Protein 4FNQ (pdb70)

InterPro domains:
  IPR000111 Glycoside hydrolase family 27/36, conserved site [PS00512] (359-374)
  IPR002252 Glycoside hydrolase family 36 [PIRSF005536] (1-726)
  IPR002252 Glycoside hydrolase family 36 [PR00743] (241-256)
  IPR002252 Glycoside hydrolase family 36 [PR00743] (292-312)
  IPR002252 Glycoside hydrolase family 36 [PR00743] (330-344)
  IPR002252 Glycoside hydrolase family 36 [PR00743] (358-373)
  IPR002252 Glycoside hydrolase family 36 [PR00743] (408-430)
  IPR002252 Glycoside hydrolase family 36 [PR00743] (466-481)
  IPR002252 Glycoside hydrolase family 36 [PR00743] (520-536)
  IPR002252 Glycoside hydrolase family 36 [PR00743] (545-561)
  IPR002252 Glycoside hydrolase family 36 [cd14791] (328-627)
  IPR013780 Glycosyl hydrolase, all-beta [G3DSA:2.60.40.1180] (633-729)
  IPR013785 Aldolase-type TIM barrel [G3DSA:3.20.20.70] (310-632)
  IPR017853 Glycoside hydrolase superfamily [SSF51445] (325-666)
  IPR031704 Glycosyl hydrolase family 36, N-terminal [PF16875] (29-285)
  IPR031705 Glycosyl hydrolase family 36, C-terminal [PF16874] (648-724)
  IPR038417 Alpha-galactosidase, N-terminal domain superfamily [G3DSA:2.70.98.60] (1-309)
  IPR050985 Alpha-glycosidase and related enzymes [PTHR43053] (72-631)

Foldseek 3Di:
DDWDADPVQQKIWFCAAQWIWMWHQDDQFAIATADIAGDDPDDHRDDQQDPPQDDLDPVDRRHHLCRGWHKAADPDRRHPDDGQWWKAFPVRDTDFDKGWDDKDKAFFDDQFPLFFDFGDPDSLQKMKMWTWIARVVFQKIKIWIWMHGHNAQKIKIAIKIAGQHQGKMKILHHFGIKGKAQAQQWWKWWFAAAALFAGFIDTGRDDQAKDKDWDPQLFCFRGTHQKMKTFHPPFAQFFGKMKIKAFQATGIKIWMWHAHPSRIIMTTMFHDSVLAMAMHHHGRMDITTMIMMHIDRGGLLSRLLRLACSLLQGRFDFDCSQPQDFAEEECCQLAVQNAAQPVLLVLLLLCVVLVGAAYEYEPNQFDPTRALADAQQRQDGPCVRPVVAPAVSQVSSVVSRHHYEYEHANQKDACHHPCCVVCVLQFFADPPDDQDDDSRITTGQLLDPVSLVSSLVRVLVRPVPHRHAEYEHEHEGTDDRGAHPPDDPSCGSCRSVSSRSSVSVSLQSNCVSCSSHQYEYEYQACTRVGSRVCSRHVAYRQHPNQPLQSLLSSVVSSSSRYALLRYQHEQEDPPGDPPRDDDDSVRSLLSRLLGSYYYYYNPVPDDPVSSVVSSVSSVVSVVCSCQNRPFSKRWFDHVVVAFKTKIKGAHPVQFKMKIKIKGFQFDPPDDWDFTADDDHDQQFWKQKVPQGIDGNVCCHPVGHGDDDDGDGMDIDMIMIGTD

Radius of gyration: 26.5 Å; Cα contacts (8 Å, |Δi|>4): 1888; chains: 1; bounding box: 85×48×72 Å

Sequence (723 aa):
MAVTYNPQTKQFHLRAGKASYVMQLFRSGYLAHIYWGKAVRDVRGSRLDRAFSPNPDPSDRTFSLDTLPQEYPAYGNTDFRSPAYQVQLENGSTVTDLRYKTHRIYKGKPRLNGLPATYVEHEQEAETLEIVLGDALIGLEVTLQYTAYEKWNVITRAARFENKGGERLKLLRALSMSVDFPTADYDWIHLPGAWGRERWIERRPLVTGVQAAESRRGASSHQQNPFIALVAKNADEHQGEVYGFSFVYSGNFLAQVEVDQFHTARVSMGINPFDFTWLLQPGESFQTPEVVMVYSDQGLNGMSQTYHELYRTRLARGAFRDRERPILINNWEATYFDFNEEKLVNIAKTEAELGIELFVLDDGWFGKRDDDRRSLGDWIVNRRKLPNGLDGLAKQVNELGMQFGLWVEPEMVSPNSELYRKHPDWCLHVPNRPRSEGRNQLVLDYSREDVCDYIIETISNVLASAPITYVKWDMNRHMTEIGSSALPPERQRETAHRYMLGLYRVMDEMTSRFPHILFESCSGGGGRFDPGMLYYMPQTWTSDNTDAVSRLKIQYGTSLVYPISAMGAHVSAVPNHQVGRVASLKARGHVAMSGNFGYELDITKLTETEKQMIKQQVAFYKDVRRLVQFGTFYRLLSPFEGNEAAWMFVSADRSEALVAYFRVLAEANAPLSYLRLKGLDPNQDYEIEGLGVYGGDELMYAGVALPYRSGDFISMMWRLKAV

Organism: Geobacillus stearothermophilus (NCBI:txid1422)

CATH classification: 2.70.98.60 (+2 more: 3.20.20.70, 2.60.40.1180)

Solvent-accessible surface area: 27116 Å² total; per-residue (Å²): 77,28,9,70,57,62,86,152,67,102,15,0,10,0,77,0,29,134,2,0,0,0,0,37,19,36,126,74,16,16,14,5,6,36,60,10,1,98,46,48,206,112,39,232,66,147,147,32,67,72,84,200,8,53,59,37,52,101,106,25,170,70,2,0,10,7,18,4,42,14,0,16,1,14,91,36,30,20,1,123,14,16,18,0,0,41,0,63,20,86,121,39,42,40,72,2,46,22,64,48,106,71,44,131,63,48,121,3,29,40,218,14,126,47,12,0,5,1,43,29,88,104,103,129,38,0,28,1,0,28,0,28,9,8,12,88,164,25,16,2,26,0,13,2,19,1,6,0,2,78,139,22,26,0,1,4,4,4,0,75,0,35,1,124,23,75,94,119,3,56,0,46,49,0,0,1,0,1,0,3,5,98,58,16,100,26,17,14,1,8,0,24,16,20,125,5,124,0,2,91,28,51,76,119,80,28,79,89,28,84,20,40,1,48,4,138,95,4,6,0,1,14,50,36,1,0,0,1,1,1,0,26,103,129,5,61,20,60,84,15,67,0,9,0,0,0,0,0,3,0,2,19,0,13,0,15,0,38,6,18,106,64,102,31,0,2,0,2,0,0,4,4,23,124,71,13,25,22,4,0,65,62,62,66,45,8,21,0,0,4,0,0,0,0,4,6,41,105,0,11,5,16,0,0,32,18,0,9,58,0,0,29,29,34,0,2,69,61,63,44,33,68,150,76,2,16,0,2,0,6,7,47,54,10,12,150,22,110,18,84,28,150,79,3,34,92,0,0,119,31,0,26,98,6,20,5,46,0,0,0,4,20,10,1,1,1,15,77,8,80,61,26,129,69,0,0,0,14,2,128,32,19,178,169,28,0,87,99,20,3,54,24,0,0,109,77,0,59,133,52,64,4,73,0,0,0,7,0,1,0,0,0,2,0,42,60,0,81,12,41,139,146,52,57,68,22,1,9,16,38,105,158,161,108,73,50,96,19,125,59,2,7,6,1,0,1,26,37,126,60,0,2,62,52,0,8,102,14,0,12,99,6,3,78,52,12,43,8,39,0,0,21,0,10,7,30,25,32,15,58,50,25,0,4,62,64,27,52,118,86,28,34,70,0,0,19,5,62,2,0,48,10,0,2,102,0,0,56,66,0,28,80,116,27,75,140,10,3,2,2,2,5,2,10,0,0,0,8,1,2,0,0,0,1,33,13,0,10,2,3,7,0,0,44,6,10,2,3,36,25,6,4,55,0,6,1,0,0,0,0,0,0,1,8,2,0,1,2,0,10,0,6,47,44,107,8,128,74,60,54,82,123,11,62,34,64,2,22,0,21,2,3,6,3,0,3,1,0,0,34,4,12,4,74,156,36,72,134,108,62,34,85,61,1,89,108,6,2,62,35,0,80,92,4,17,119,18,1,2,27,15,40,6,41,0,14,52,17,14,51,155,45,81,36,0,0,2,0,0,2,24,106,108,104,28,72,0,0,2,0,6,0,62,25,128,11,127,68,150,30,119,112,25,119,3,137,0,53,18,3,41,42,141,58,66,0,97,3,68,80,50,38,86,48,13,0,58,79,0,22,137,62,11,2,64,12,50,102,113,56,30,112,34,15,3,8,20,21,85,4,98,9,106

Nearest PDB structures (foldseek):
  4fnq-assembly1_A  TM=1.001E+00  e=0.000E+00  Geobacillus stearothermophilus
  4fnt-assembly1_C  TM=9.971E-01  e=0.000E+00  Geobacillus stearothermophilus
  4fns-assembly1_C  TM=9.965E-01  e=0.000E+00  Geobacillus stearothermophilus
  4fnr-assembly1_D  TM=9.941E-01  e=0.000E+00  Geobacillus stearothermophilus
  4fnu-assembly1_D  TM=9.958E-01  e=0.000E+00  Geobacillus stearothermophilus

B-factor: mean 22.0, std 15.25, range [6.52, 95.85]

Secondary structure (DSSP, 8-state):
-EEEEETTTTEEEEEETTEEEEEEEETTTEEEEEEEEE--S--------BTTB--SSTT-TT--TTTS-BSS--SSSS--SPPSEEEEETTS------EEEEEEEEES---BTTB-----SSGGGEEEEEEEEEETTTTEEEEEEEEEESSSSEEEEEEEEEE-SSS-EEEEEEEEEEEEES---EEEEEEE--TTS----EEEE--SSEEEEEE-SSS--SSEEEEEEEEETT--SSSB-EEEEEE--SS-EEEEEEE-TT--EEEEEEE--TT--EEE-TT-EEEPPPEEEEEESBHHHHHHHHHHHHHHHHTS-STTTTSPPPPEEE-STTTTT---HHHHHHHHHHHHHHT--EEEE-S--BTT--STTS-TT--SB-TTT-TTHHHHHHHHHHHTT-EEEEEE-TTEE-SSSHHHHH-GGGB---TTS----BTTBEEB-TTSHHHHHHHHHHHHHHHTTTT--EEEEE------S---TTS-GGGGGGHHHHHHHHHHHHHHHHHHH-TT-EEEEEBTBBTT-SHHHHTTSSEEE-BS---HHHHHHHHHHHTTTS-GGGEEEEEE-SS-SSS-----HHHHHHHHTTSEEEEES-GGG--HHHHHHHHHHHHHHHHHHHHHHHSEEEEEE-TTSSSEEEEEEE-TTSSEEEEEEEEEEEPTTPPP-EE---SS-TTSEEEETTTEEEEHHHHHHT-EEPPP--EEEEEEEEEEEE-

Structure (mmCIF, N/CA/C/O backbone):
data_4FNQ
#
_entry.id   4FNQ
#
_cell.length_a   87.300
_cell.length_b   113.100
_cell.length_c   161.600
_cell.angle_alpha   90.00
_cell.angle_beta   90.00
_cell.angle_gamma   90.00
#
_symmetry.space_group_name_H-M   'I 2 2 2'
#
loop_
_entity.id
_entity.type
_entity.pdbx_description
1 polymer 'Alpha-galactosidase AgaB'
2 non-polymer 1,2-ETHANEDIOL
3 water water
#
loop_
_atom_site.group_PDB
_atom_site.id
_atom_site.type_symbol
_atom_site.label_atom_id
_atom_site.label_alt_id
_atom_site.label_comp_id
_atom_site.label_asym_id
_atom_site.label_entity_id
_atom_site.label_seq_id
_atom_site.pdbx_PDB_ins_code
_atom_site.Cartn_x
_atom_site.Cartn_y
_atom_site.Cartn_z
_atom_site.occupancy
_atom_site.B_iso_or_equiv
_atom_site.auth_seq_id
_atom_site.auth_comp_id
_atom_site.auth_asym_id
_atom_site.auth_atom_id
_atom_site.pdbx_PDB_model_num
ATOM 1 N N . MET A 1 1 ? 0.040 23.094 59.141 1.00 33.79 1 MET A N 1
ATOM 2 C CA . MET A 1 1 ? 0.180 22.347 57.898 1.00 21.71 1 MET A CA 1
ATOM 3 C C . MET A 1 1 ? -1.162 21.956 57.333 1.00 32.15 1 MET A C 1
ATOM 4 O O . MET A 1 1 ? -1.312 21.826 56.127 1.00 36.48 1 MET A O 1
ATOM 9 N N . ALA A 1 2 ? -2.139 21.722 58.196 1.00 26.32 2 ALA A N 1
ATOM 10 C CA . ALA A 1 2 ? -3.284 20.933 57.753 1.00 27.24 2 ALA A CA 1
ATOM 11 C C . ALA A 1 2 ? -4.317 21.866 57.162 1.00 26.44 2 ALA A C 1
ATOM 12 O O . ALA A 1 2 ? -5.045 22.527 57.904 1.00 27.82 2 ALA A O 1
ATOM 14 N N . VAL A 1 3 ? -4.380 21.930 55.833 1.00 14.29 3 VAL A N 1
ATOM 15 C CA . VAL A 1 3 ? -5.215 22.942 55.184 1.00 13.20 3 VAL A CA 1
ATOM 16 C C . VAL A 1 3 ? -6.432 22.284 54.573 1.00 16.82 3 VAL A C 1
ATOM 17 O O . VAL A 1 3 ? -6.302 21.346 53.789 1.00 14.43 3 VAL A O 1
ATOM 21 N N . THR A 1 4 ? -7.613 22.773 54.927 1.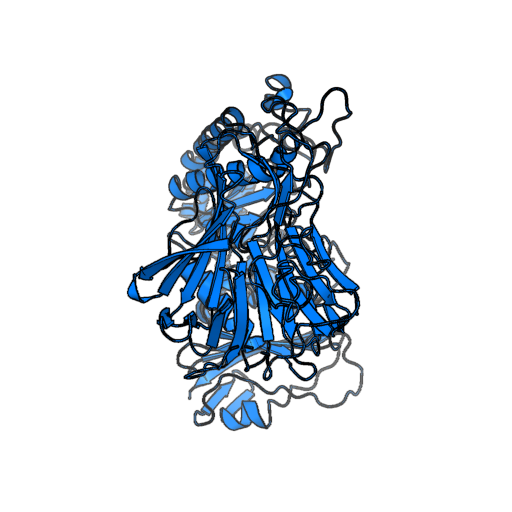00 13.30 4 THR A N 1
ATOM 22 C CA . THR A 1 4 ? -8.841 22.130 54.463 1.00 14.01 4 THR A CA 1
ATOM 23 C C . THR A 1 4 ? -9.825 23.142 53.898 1.00 17.48 4 THR A C 1
ATOM 24 O O . THR A 1 4 ? -9.763 24.341 54.217 1.00 15.02 4 THR A O 1
ATOM 28 N N . TYR A 1 5 ? -10.726 22.656 53.050 1.00 14.79 5 TYR A N 1
ATOM 29 C CA . TYR A 1 5 ? -11.845 23.462 52.588 1.00 13.83 5 TYR A CA 1
ATOM 30 C C . TYR A 1 5 ? -13.105 22.667 52.843 1.00 15.63 5 TYR A C 1
ATOM 31 O O . TYR A 1 5 ? -13.196 21.494 52.469 1.00 15.64 5 TYR A O 1
ATOM 40 N N . ASN A 1 6 ? -14.062 23.306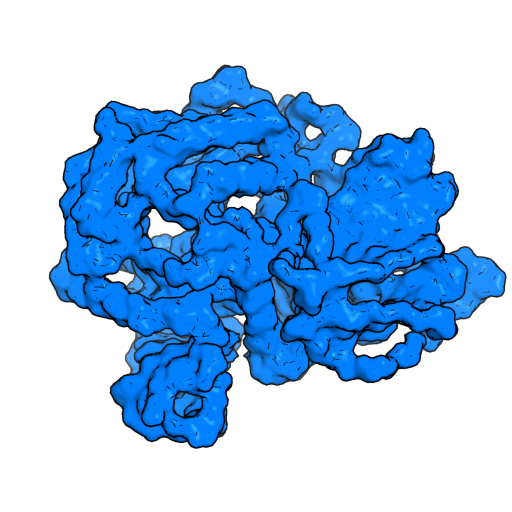 53.499 1.00 14.74 6 ASN A N 1
ATOM 41 C CA . ASN A 1 6 ? -15.335 22.681 53.807 1.00 17.73 6 ASN A CA 1
ATOM 42 C C . ASN A 1 6 ? -16.369 23.182 52.806 1.00 15.44 6 ASN A C 1
ATOM 43 O O . ASN A 1 6 ? -16.768 24.340 52.864 1.00 15.84 6 ASN A O 1
ATOM 48 N N . PRO A 1 7 ? -16.822 22.298 51.889 1.00 18.97 7 PRO A N 1
ATOM 49 C CA . PRO A 1 7 ? -17.747 22.716 50.828 1.00 18.50 7 PRO A CA 1
ATOM 50 C C . PRO A 1 7 ? -19.126 23.101 51.351 1.00 19.48 7 PRO A C 1
ATOM 51 O O . PRO A 1 7 ? -19.841 23.833 50.673 1.00 21.41 7 PRO A O 1
ATOM 55 N N . GLN A 1 8 ? -19.507 22.600 52.520 1.00 20.56 8 GLN A N 1
ATOM 56 C CA . GLN A 1 8 ? -20.797 22.959 53.094 1.00 22.28 8 GLN A CA 1
ATOM 57 C C . GLN A 1 8 ? -20.782 24.393 53.614 1.00 26.16 8 GLN A C 1
ATOM 58 O O . GLN A 1 8 ? -21.708 25.166 53.365 1.00 24.30 8 GLN A O 1
ATOM 64 N N . THR A 1 9 ? -19.712 24.750 54.316 1.00 20.14 9 THR A N 1
ATOM 65 C CA . THR A 1 9 ? -19.598 26.092 54.887 1.00 23.28 9 THR A CA 1
ATOM 66 C C . THR A 1 9 ? -18.825 27.062 53.995 1.00 20.77 9 THR A C 1
ATOM 67 O O . THR A 1 9 ? -18.825 28.272 54.253 1.00 22.28 9 THR A O 1
ATOM 71 N N . LYS A 1 10 ? -18.179 26.524 52.957 1.00 16.53 10 LYS A N 1
ATOM 72 C CA . LYS A 1 10 ? -17.329 27.286 52.035 1.00 16.49 10 LYS A CA 1
ATOM 73 C C . LYS A 1 10 ? -16.201 27.981 52.797 1.00 14.28 10 LYS A C 1
ATOM 74 O O . LYS A 1 10 ? -15.795 29.091 52.462 1.00 14.53 10 LYS A O 1
ATOM 80 N N . GLN A 1 11 ? -15.710 27.296 53.819 1.00 16.98 11 GLN A N 1
ATOM 81 C CA . GLN A 1 11 ? -14.685 27.840 54.707 1.00 14.70 11 GLN A CA 1
ATOM 82 C C . GLN A 1 11 ? -13.344 27.178 54.458 1.00 16.31 11 GLN A C 1
ATOM 83 O O . GLN A 1 11 ? -13.269 25.949 54.335 1.00 14.21 11 GLN A O 1
ATOM 89 N N . PHE A 1 12 ? -12.284 27.988 54.391 1.00 9.81 12 PHE A N 1
ATOM 90 C CA . PHE A 1 12 ? -10.918 27.477 54.333 1.00 13.53 12 PHE A CA 1
ATOM 91 C C . PHE A 1 12 ? -10.375 27.553 55.743 1.00 14.56 12 PHE A C 1
ATOM 92 O O . PHE A 1 12 ? -10.498 28.589 56.391 1.00 13.64 12 PHE A O 1
ATOM 100 N N . HIS A 1 13 ? -9.804 26.459 56.235 1.00 12.64 13 HIS A N 1
ATOM 101 C CA . HIS A 1 13 ? -9.207 26.452 57.570 1.00 14.19 13 HIS A CA 1
ATOM 102 C C . HIS A 1 13 ? -7.757 26.048 57.437 1.00 14.73 13 HIS A C 1
ATOM 103 O O . HIS A 1 13 ? -7.448 24.919 57.037 1.00 15.43 13 HIS A O 1
ATOM 110 N N . LEU A 1 14 ? -6.859 26.982 57.740 1.00 13.32 14 LEU A N 1
ATOM 111 C CA . LEU A 1 14 ? -5.433 26.709 57.671 1.00 11.86 14 LEU A CA 1
ATOM 112 C C . LEU A 1 14 ? -4.951 26.500 59.093 1.00 13.52 14 LEU A C 1
ATOM 113 O O . LEU A 1 14 ? -5.094 27.379 59.943 1.00 12.91 14 LEU A O 1
ATOM 118 N N . ARG A 1 15 ? -4.416 25.321 59.367 1.00 12.38 15 ARG A N 1
ATOM 119 C CA . ARG A 1 15 ? -3.888 25.043 60.698 1.00 13.79 15 ARG A CA 1
ATOM 120 C C . ARG A 1 15 ? -2.383 25.086 60.608 1.00 13.80 15 ARG A C 1
ATOM 121 O O . ARG A 1 15 ? -1.778 24.286 59.892 1.00 13.17 15 ARG A O 1
ATOM 129 N N . ALA A 1 16 ? -1.777 26.048 61.299 1.00 11.34 16 ALA A N 1
ATOM 130 C CA . ALA A 1 16 ? -0.333 26.191 61.290 1.00 11.02 16 ALA A CA 1
ATOM 131 C C . ALA A 1 16 ? 0.175 26.101 62.722 1.00 11.73 16 ALA A C 1
ATOM 132 O O . ALA A 1 16 ? -0.134 26.972 63.530 1.00 10.85 16 ALA A O 1
ATOM 134 N N . GLY A 1 17 ? 0.957 25.067 63.031 1.00 11.32 17 GLY A N 1
ATOM 135 C CA . GLY A 1 17 ? 1.416 24.864 64.401 1.00 11.30 17 GLY A CA 1
ATOM 136 C C . GLY A 1 17 ? 0.216 24.850 65.326 1.00 13.08 17 GLY A C 1
ATOM 137 O O . GLY A 1 17 ? -0.715 24.053 65.146 1.00 16.69 17 GLY A O 1
ATOM 138 N N . LYS A 1 18 ? 0.213 25.750 66.302 1.00 10.32 18 LYS A N 1
ATOM 139 C CA . LYS A 1 18 ? -0.899 25.817 67.235 1.00 12.82 18 LYS A CA 1
ATOM 140 C C . LYS A 1 18 ? -1.812 27.005 66.957 1.00 12.05 18 LYS A C 1
ATOM 141 O O . LYS A 1 18 ? -2.502 27.477 67.863 1.00 12.64 18 LYS A O 1
ATOM 147 N N . ALA A 1 19 ? -1.822 27.463 65.702 1.00 11.30 19 ALA A N 1
ATOM 148 C CA . ALA A 1 19 ? -2.663 28.585 65.274 1.00 10.80 19 ALA A CA 1
ATOM 149 C C . ALA A 1 19 ? -3.672 28.172 64.196 1.00 11.73 19 ALA A C 1
ATOM 150 O O . ALA A 1 19 ? -3.450 27.209 63.463 1.00 11.40 19 ALA A O 1
ATOM 152 N N . SER A 1 20 ? -4.777 28.911 64.113 1.00 9.38 20 SER A N 1
ATOM 153 C CA . SER A 1 20 ? -5.767 28.731 63.048 1.00 9.89 20 SER A CA 1
ATOM 154 C C . SER A 1 20 ? -5.870 30.017 62.241 1.00 12.17 20 SER A C 1
ATOM 155 O O . SER A 1 20 ? -5.782 31.105 62.803 1.00 10.14 20 SER A O 1
ATOM 158 N N . TYR A 1 21 ? -6.051 29.885 60.927 1.00 11.38 21 TYR A N 1
ATOM 159 C CA . TYR A 1 21 ? -6.296 31.028 60.051 1.00 10.40 21 TYR A CA 1
ATOM 160 C C . TYR A 1 21 ? -7.449 30.591 59.171 1.00 11.76 21 TYR A C 1
ATOM 161 O O . TYR A 1 21 ? -7.354 29.591 58.464 1.00 12.69 21 TYR A O 1
ATOM 170 N N . VAL A 1 22 ? -8.543 31.335 59.224 1.00 11.18 22 VAL A N 1
ATOM 171 C CA . VAL A 1 22 ? -9.800 30.867 58.638 1.00 12.12 22 VAL A CA 1
ATOM 172 C C . VAL A 1 22 ? -10.361 31.920 57.697 1.00 12.56 22 VAL A C 1
ATOM 173 O O . VAL A 1 22 ? -10.405 33.107 58.040 1.00 12.32 22 VAL A O 1
ATOM 177 N N . MET A 1 23 ? -10.786 31.482 56.511 1.00 13.22 23 MET A N 1
ATOM 178 C CA . MET A 1 23 ? -11.420 32.351 55.528 1.00 14.13 23 MET A CA 1
ATOM 179 C C . MET A 1 23 ? -12.711 31.711 55.050 1.00 14.57 23 MET A C 1
ATOM 180 O O . MET A 1 23 ? -12.912 30.509 55.221 1.00 13.93 23 MET A O 1
ATOM 185 N N . GLN A 1 24 ? -13.566 32.491 54.399 1.00 12.98 24 GLN A N 1
ATOM 186 C CA . GLN A 1 24 ? -14.845 31.940 53.953 1.00 14.04 24 GLN A CA 1
ATOM 187 C C . GLN A 1 24 ? -15.362 32.649 52.718 1.00 16.64 24 GLN A C 1
ATOM 188 O O . GLN A 1 24 ? -15.271 33.868 52.616 1.00 13.57 24 GLN A O 1
ATOM 194 N N . LEU A 1 25 ? -15.891 31.879 51.770 1.00 14.21 25 LEU A N 1
ATOM 195 C CA . LEU A 1 25 ? -16.501 32.460 50.584 1.00 14.91 25 LEU A CA 1
ATOM 196 C C . LEU A 1 25 ? -17.857 33.044 50.973 1.00 17.14 25 LEU A C 1
ATOM 197 O O . LEU A 1 25 ? -18.588 32.451 51.771 1.00 18.83 25 LEU A O 1
ATOM 202 N N . PHE A 1 26 ? -18.187 34.201 50.404 1.00 15.49 26 PHE A N 1
ATOM 203 C CA . PHE A 1 26 ? -19.335 34.984 50.836 1.00 18.58 26 PHE A CA 1
ATOM 204 C C . PHE A 1 26 ? -20.100 35.520 49.628 1.00 20.32 26 PHE A C 1
ATOM 205 O O . PHE A 1 26 ? -19.517 36.162 48.755 1.00 18.63 26 PHE A O 1
ATOM 213 N N . ARG A 1 27 ? -21.399 35.232 49.575 1.00 18.37 27 ARG A N 1
ATOM 214 C CA . ARG A 1 27 ? -22.262 35.688 48.483 1.00 21.77 27 ARG A CA 1
ATOM 215 C C . ARG A 1 27 ? -21.676 35.328 47.125 1.00 18.64 27 ARG A C 1
ATOM 216 O O . ARG A 1 27 ? -21.210 34.214 46.928 1.00 22.80 27 ARG A O 1
ATOM 224 N N . SER A 1 28 ? -21.673 36.273 46.194 1.00 19.05 28 SER A N 1
ATOM 225 C CA . SER A 1 28 ? -21.232 35.966 44.836 1.00 20.44 28 SER A CA 1
ATOM 226 C C . SER A 1 28 ? -19.722 35.958 44.647 1.00 18.68 28 SER A C 1
ATOM 227 O O . SER A 1 28 ? -19.188 36.709 43.824 1.00 18.53 28 SER A O 1
ATOM 230 N N . GLY A 1 29 ? -19.039 35.094 45.392 1.00 14.31 29 GLY A N 1
ATOM 231 C CA . GLY A 1 29 ? -17.622 34.879 45.173 1.00 17.09 29 GLY A CA 1
ATOM 232 C C . GLY A 1 29 ? -16.696 35.835 45.901 1.00 16.44 29 GLY A C 1
ATOM 233 O O . GLY A 1 29 ? -15.530 35.968 45.531 1.00 13.96 29 GLY A O 1
ATOM 234 N N . TYR A 1 30 ? -17.187 36.501 46.935 1.00 15.08 30 TYR A N 1
ATOM 235 C CA . TYR A 1 30 ? -16.285 37.337 47.732 1.00 13.70 30 TYR A CA 1
ATOM 236 C C . TYR A 1 30 ? -15.539 36.470 48.725 1.00 13.70 30 TYR A C 1
ATOM 237 O O . TYR A 1 30 ? -16.041 35.425 49.152 1.00 15.19 30 TYR A O 1
ATOM 246 N N . LEU A 1 31 ? -14.333 36.886 49.091 1.00 12.87 31 LEU A N 1
ATOM 247 C CA . LEU A 1 31 ? -13.540 36.066 49.996 1.00 11.97 31 LEU A CA 1
ATOM 248 C C . LEU A 1 31 ? -13.318 36.832 51.282 1.00 13.66 31 LEU A C 1
ATOM 249 O O . LEU A 1 31 ? -12.653 37.866 51.285 1.00 16.13 31 LEU A O 1
ATOM 254 N N . ALA A 1 32 ? -13.876 36.316 52.368 1.00 10.92 32 ALA A N 1
ATOM 255 C CA . ALA A 1 32 ? -13.877 37.019 53.647 1.00 11.28 32 ALA A CA 1
ATOM 256 C C . ALA A 1 32 ? -12.826 36.475 54.597 1.00 12.65 32 ALA A C 1
ATOM 257 O O . ALA A 1 32 ? -12.579 35.264 54.643 1.00 12.12 32 ALA A O 1
ATOM 259 N N . HIS A 1 33 ? -12.217 37.371 55.371 1.00 12.95 33 HIS A N 1
ATOM 260 C CA . HIS A 1 33 ? -11.383 36.936 56.479 1.00 11.53 33 HIS A CA 1
ATOM 261 C C . HIS A 1 33 ? -12.220 36.673 57.719 1.00 12.59 33 HIS A C 1
ATOM 262 O O . HIS A 1 33 ? -12.969 37.536 58.151 1.00 14.40 33 HIS A O 1
ATOM 269 N N . ILE A 1 34 ? -12.069 35.488 58.311 1.00 11.65 34 ILE A N 1
ATOM 270 C CA . ILE A 1 34 ? -12.887 35.117 59.465 1.00 12.21 34 ILE A CA 1
ATOM 271 C C . ILE A 1 34 ? -12.136 35.204 60.797 1.00 12.71 34 ILE A C 1
ATOM 272 O O . ILE A 1 34 ? -12.617 35.817 61.755 1.00 15.63 34 ILE A O 1
ATOM 277 N N . TYR A 1 35 ? -10.954 34.603 60.855 1.00 11.69 35 TYR A N 1
ATOM 278 C CA . TYR A 1 35 ? -10.258 34.439 62.132 1.00 12.14 35 TYR A CA 1
ATOM 279 C C . TYR A 1 35 ? -8.795 34.112 61.962 1.00 13.58 35 TYR A C 1
ATOM 280 O O . TYR A 1 35 ? -8.396 33.406 61.033 1.00 12.51 35 TYR A O 1
ATOM 289 N N . TRP A 1 36 ? -7.997 34.612 62.893 1.00 10.35 36 TRP A N 1
ATOM 290 C CA . TRP A 1 36 ? -6.594 34.253 62.957 1.00 11.79 36 TRP A CA 1
ATOM 291 C C . TRP A 1 36 ? -6.203 34.378 64.415 1.00 9.97 36 TRP A C 1
ATOM 292 O O . TRP A 1 36 ? -6.328 35.451 65.014 1.00 11.51 36 TRP A O 1
ATOM 303 N N . GLY A 1 37 ? -5.792 33.261 64.999 1.00 11.69 37 GLY A N 1
ATOM 304 C CA . GLY A 1 37 ? -5.483 33.219 66.416 1.00 10.38 37 GLY A CA 1
ATOM 305 C C . GLY A 1 37 ? -5.162 31.814 66.871 1.00 11.82 37 GLY A C 1
ATOM 306 O O . GLY A 1 37 ? -4.769 30.969 66.071 1.00 10.70 37 GLY A O 1
ATOM 307 N N . LYS A 1 38 ? -5.315 31.568 68.166 1.00 10.67 38 LYS A N 1
ATOM 308 C CA . LYS A 1 38 ? -5.016 30.256 68.721 1.00 10.04 38 LYS A CA 1
ATOM 309 C C . LYS A 1 38 ? -5.889 29.208 68.036 1.00 10.94 38 LYS A C 1
ATOM 310 O O . LYS A 1 38 ? -7.056 29.466 67.744 1.00 12.14 38 LYS A O 1
ATOM 316 N N . ALA A 1 39 ? -5.320 28.035 67.774 1.00 13.32 39 ALA A N 1
ATOM 317 C CA . ALA A 1 39 ? -6.030 26.981 67.036 1.00 11.89 39 ALA A CA 1
ATOM 318 C C . ALA A 1 39 ? -7.405 26.664 67.618 1.00 15.54 39 ALA A C 1
ATOM 319 O O . ALA A 1 39 ? -7.559 26.536 68.838 1.00 11.87 39 ALA A O 1
ATOM 321 N N . VAL A 1 40 ? -8.401 26.551 66.739 1.00 14.03 40 VAL A N 1
ATOM 322 C CA . VAL A 1 40 ? -9.734 26.104 67.128 1.00 13.77 40 VAL A CA 1
ATOM 323 C C . VAL A 1 40 ? -10.090 24.907 66.256 1.00 17.80 40 VAL A C 1
ATOM 324 O O . VAL A 1 40 ? -9.510 24.724 65.193 1.00 16.35 40 VAL A O 1
ATOM 328 N N . ARG A 1 41 ? -11.028 24.085 66.705 1.00 17.19 41 ARG A N 1
ATOM 329 C CA . ARG A 1 41 ? -11.514 22.999 65.853 1.00 16.87 41 ARG A CA 1
ATOM 330 C C . ARG A 1 41 ? -12.375 23.581 64.732 1.00 19.64 41 ARG A C 1
ATOM 331 O O . ARG A 1 41 ? -12.215 23.230 63.561 1.00 24.46 41 ARG A O 1
ATOM 339 N N . ASP A 1 42 ? -13.271 24.494 65.088 1.00 17.28 42 ASP A N 1
ATOM 340 C CA . ASP A 1 42 ? -14.096 25.192 64.107 1.00 23.07 42 ASP A CA 1
ATOM 341 C C . ASP A 1 42 ? -14.426 26.586 64.583 1.00 22.46 42 ASP A C 1
ATOM 342 O O . ASP A 1 42 ? -14.415 26.853 65.785 1.00 20.95 42 ASP A O 1
ATOM 347 N N . VAL A 1 43 ? -14.718 27.472 63.636 1.00 18.59 43 VAL A N 1
ATOM 348 C CA . VAL A 1 43 ? -15.207 28.809 63.952 1.00 24.91 43 VAL A CA 1
ATOM 349 C C . VAL A 1 43 ? -16.200 29.223 62.878 1.00 32.71 43 VAL A C 1
ATOM 350 O O . VAL A 1 43 ? -15.901 29.185 61.681 1.00 30.90 43 VAL A O 1
ATOM 354 N N . ARG A 1 44 ? -17.398 29.597 63.305 1.00 30.72 44 ARG A N 1
ATOM 355 C CA . ARG A 1 44 ? -18.450 29.927 62.350 1.00 34.26 44 ARG A CA 1
ATOM 356 C C . ARG A 1 44 ? -18.262 31.333 61.781 1.00 34.97 44 ARG A C 1
ATOM 357 O O . ARG A 1 44 ? -17.947 32.279 62.511 1.00 34.21 44 ARG A O 1
ATOM 365 N N . GLY A 1 45 ? -18.430 31.456 60.467 1.00 29.24 45 GLY A N 1
ATOM 366 C CA . GLY A 1 45 ? -18.142 32.695 59.764 1.00 28.33 45 GLY A CA 1
ATOM 367 C C . GLY A 1 45 ? -19.104 33.824 60.070 1.00 32.70 45 GLY A C 1
ATOM 368 O O . GLY A 1 45 ? -18.684 34.967 60.250 1.00 40.05 45 GLY A O 1
ATOM 369 N N . SER A 1 50 ? -22.041 40.283 61.259 1.00 38.89 50 SER A N 1
ATOM 370 C CA . SER A 1 50 ? -23.201 41.092 61.617 1.00 37.74 50 SER A CA 1
ATOM 371 C C . SER A 1 50 ? -23.065 42.513 61.099 1.00 35.65 50 SER A C 1
ATOM 372 O O . SER A 1 50 ? -21.952 42.993 60.870 1.00 40.62 50 SER A O 1
ATOM 375 N N . ARG A 1 51 ? -24.204 43.173 60.912 1.00 34.72 51 ARG A N 1
ATOM 376 C CA . ARG A 1 51 ? -24.239 44.604 60.634 1.00 34.58 51 ARG A CA 1
ATOM 377 C C . ARG A 1 51 ? -23.305 45.042 59.506 1.00 33.28 51 ARG A C 1
ATOM 378 O O . ARG A 1 51 ? -22.643 46.073 59.608 1.00 30.52 51 ARG A O 1
ATOM 386 N N . LEU A 1 52 ? -23.253 44.271 58.426 1.00 24.76 52 LEU A N 1
ATOM 387 C CA . LEU A 1 52 ? -22.460 44.691 57.281 1.00 24.19 52 LEU A CA 1
ATOM 388 C C . LEU A 1 52 ? -23.134 45.872 56.590 1.00 25.04 52 LEU A C 1
ATOM 389 O O . LEU A 1 52 ? -22.515 46.575 55.791 1.00 22.47 52 LEU A O 1
ATOM 394 N N . ASP A 1 53 ? -24.411 46.079 56.903 1.00 22.08 53 ASP A N 1
ATOM 395 C CA . ASP A 1 53 ? -25.166 47.193 56.353 1.00 27.58 53 ASP A CA 1
ATOM 396 C C . ASP A 1 53 ? -24.912 48.432 57.210 1.00 27.03 53 ASP A C 1
ATOM 397 O O . ASP A 1 53 ? -25.243 48.458 58.397 1.00 27.76 53 ASP A O 1
ATOM 402 N N . ARG A 1 54 ? -24.292 49.452 56.627 1.00 22.75 54 ARG A N 1
ATOM 403 C CA . ARG A 1 54 ? -23.930 50.635 57.400 1.00 17.63 54 ARG A CA 1
ATOM 404 C C . ARG A 1 54 ? -24.146 51.895 56.588 1.00 15.67 54 ARG A C 1
ATOM 405 O O . ARG A 1 54 ? -23.926 51.896 55.379 1.00 17.42 54 ARG A O 1
ATOM 413 N N . ALA A 1 55 ? -24.576 52.960 57.263 1.00 15.27 55 ALA A N 1
ATOM 414 C CA . ALA A 1 55 ? -24.766 54.256 56.618 1.00 12.96 55 ALA A CA 1
ATOM 415 C C . ALA A 1 55 ? -23.516 54.656 55.854 1.00 17.19 55 ALA A C 1
ATOM 416 O O . ALA A 1 55 ? -22.407 54.651 56.409 1.00 12.86 55 ALA A O 1
ATOM 418 N N . PHE A 1 56 ? -23.717 54.986 54.581 1.00 14.05 56 PHE A N 1
ATOM 419 C CA . PHE A 1 56 ? -22.676 55.486 53.682 1.00 16.04 56 PHE A CA 1
ATOM 420 C C . PHE A 1 56 ? -21.674 54.428 53.222 1.00 16.76 56 PHE A C 1
ATOM 421 O O . PHE A 1 56 ? -20.707 54.747 52.530 1.00 16.92 56 PHE A O 1
ATOM 429 N N . SER A 1 57 ? -21.925 53.172 53.595 1.00 14.88 57 SER A N 1
ATOM 430 C CA . SER A 1 57 ? -21.221 52.039 53.016 1.00 15.33 57 SER A CA 1
ATOM 431 C C . SER A 1 57 ? -22.140 51.444 51.959 1.00 18.66 57 SER A C 1
ATOM 432 O O . SER A 1 57 ? -23.111 50.765 52.288 1.00 18.46 57 SER A O 1
ATOM 435 N N . PRO A 1 58 ? -21.839 51.704 50.683 1.00 17.03 58 PRO A N 1
ATOM 436 C CA . PRO A 1 58 ? -22.786 51.357 49.616 1.00 18.42 58 PRO A CA 1
ATOM 437 C C . PRO A 1 58 ? -22.759 49.881 49.226 1.00 23.39 58 PRO A C 1
ATOM 438 O O . PRO A 1 58 ? -21.873 49.125 49.647 1.00 16.02 58 PRO A O 1
ATOM 442 N N . ASN A 1 59 ? -23.736 49.487 48.413 1.00 22.30 59 ASN A N 1
ATOM 443 C CA . ASN A 1 59 ? -23.984 48.085 48.093 1.00 24.76 59 ASN A CA 1
ATOM 444 C C . ASN A 1 59 ? -23.513 47.718 46.700 1.00 21.22 59 ASN A C 1
ATOM 445 O O . ASN A 1 59 ? -23.968 48.299 45.719 1.00 23.41 59 ASN A O 1
ATOM 450 N N . PRO A 1 60 ? -22.596 46.744 46.607 1.00 20.25 60 PRO A N 1
ATOM 451 C CA . PRO A 1 60 ? -22.104 46.309 45.297 1.00 22.08 60 PRO A CA 1
ATOM 452 C C . PRO A 1 60 ? -23.197 45.563 44.537 1.00 24.70 60 PRO A C 1
ATOM 453 O O . PRO A 1 60 ? -23.229 45.616 43.313 1.00 26.97 60 PRO A O 1
ATOM 457 N N . ASP A 1 61 ? -24.083 44.882 45.255 1.00 23.52 61 ASP A N 1
ATOM 458 C CA . ASP A 1 61 ? -25.200 44.193 44.611 1.00 27.05 61 ASP A CA 1
ATOM 459 C C . ASP A 1 61 ? -26.504 44.894 44.976 1.00 29.10 61 ASP A C 1
ATOM 460 O O . ASP A 1 61 ? -26.947 44.826 46.124 1.00 28.45 61 ASP A O 1
ATOM 465 N N . PRO A 1 62 ? -27.124 45.566 43.990 1.00 31.88 62 PRO A N 1
ATOM 466 C CA . PRO A 1 62 ? -28.340 46.366 44.184 1.00 36.41 62 PRO A CA 1
ATOM 467 C C . PRO A 1 62 ? -29.490 45.507 44.696 1.00 37.16 62 PRO A C 1
ATOM 468 O O . PRO A 1 62 ? -30.396 46.020 45.353 1.00 43.87 62 PRO A O 1
ATOM 472 N N . SER A 1 63 ? -29.430 44.213 44.397 1.00 31.94 63 SER A N 1
ATOM 473 C CA . SER A 1 63 ? -30.447 43.252 44.810 1.00 42.23 63 SER A CA 1
ATOM 474 C C . SER A 1 63 ? -30.215 42.748 46.226 1.00 43.27 63 SER A C 1
ATOM 475 O O . SER A 1 63 ? -30.998 41.955 46.750 1.00 46.27 63 SER A O 1
ATOM 478 N N . ASP A 1 64 ? -29.126 43.196 46.838 1.00 39.69 64 ASP A N 1
ATOM 479 C CA . ASP A 1 64 ? -28.723 42.672 48.133 1.00 34.83 64 ASP A CA 1
ATOM 480 C C . ASP A 1 64 ? -28.114 43.788 48.963 1.00 38.74 64 ASP A C 1
ATOM 481 O O . ASP A 1 64 ? -26.918 44.059 48.868 1.00 35.70 64 ASP A O 1
ATOM 486 N N . ARG A 1 65 ? -28.937 44.430 49.784 1.00 37.80 65 ARG A N 1
ATOM 487 C CA . ARG A 1 65 ? -28.481 45.562 50.577 1.00 34.84 65 ARG A CA 1
ATOM 488 C C . ARG A 1 65 ? -28.098 45.132 51.996 1.00 36.02 65 ARG A C 1
ATOM 489 O O . ARG A 1 65 ? -28.203 45.907 52.948 1.00 40.42 65 ARG A O 1
ATOM 497 N N . THR A 1 66 ? -27.630 43.891 52.120 1.00 30.48 66 THR A N 1
ATOM 498 C CA . THR A 1 66 ? -27.189 43.357 53.404 1.00 30.06 66 THR A CA 1
ATOM 499 C C . THR A 1 66 ? -25.704 43.600 53.661 1.00 26.84 66 THR A C 1
ATOM 500 O O . THR A 1 66 ? -25.233 43.416 54.783 1.00 30.46 66 THR A O 1
ATOM 504 N N . PHE A 1 67 ? -24.959 44.007 52.635 1.00 28.99 67 PHE A N 1
ATOM 505 C CA . PHE A 1 67 ? -23.520 44.186 52.822 1.00 23.99 67 PHE A CA 1
ATOM 506 C C . PHE A 1 67 ? -22.876 45.220 51.918 1.00 18.42 67 PHE A C 1
ATOM 507 O O . PHE A 1 67 ? -23.440 45.649 50.904 1.00 20.39 67 PHE A O 1
ATOM 515 N N . SER A 1 68 ? -21.665 45.597 52.306 1.00 17.15 68 SER A N 1
ATOM 516 C CA . SER A 1 68 ? -20.840 46.509 51.531 1.00 16.15 68 SER A CA 1
ATOM 517 C C . SER A 1 68 ? -19.452 45.928 51.515 1.00 13.92 68 SER A C 1
ATOM 518 O O . SER A 1 68 ? -19.082 45.226 52.452 1.00 14.36 68 SER A O 1
ATOM 521 N N . LEU A 1 69 ? -18.662 46.233 50.488 1.00 13.11 69 LEU A N 1
ATOM 522 C CA . LEU A 1 69 ? -17.246 45.881 50.562 1.00 13.65 69 LEU A CA 1
ATOM 523 C C . LEU A 1 69 ? -16.523 46.810 51.543 1.00 13.97 69 LEU A C 1
ATOM 524 O O . LEU A 1 69 ? -15.394 46.532 51.948 1.00 13.18 69 LEU A O 1
ATOM 529 N N . ASP A 1 70 ? -17.187 47.895 51.936 1.00 12.32 70 ASP A N 1
ATOM 530 C CA . ASP A 1 70 ? -16.654 48.824 52.942 1.00 12.56 70 ASP A CA 1
ATOM 531 C C . ASP A 1 70 ? -16.708 48.231 54.356 1.00 14.26 70 ASP A C 1
ATOM 532 O O . ASP A 1 70 ? -16.083 48.754 55.295 1.00 11.24 70 ASP A O 1
ATOM 537 N N . THR A 1 71 ? -17.447 47.138 54.524 1.00 11.13 71 THR A N 1
ATOM 538 C CA . THR A 1 71 ? -17.612 46.542 55.854 1.00 12.49 71 THR A CA 1
ATOM 539 C C . THR A 1 71 ? -17.228 45.067 55.919 1.00 11.84 71 THR A C 1
ATOM 540 O O . THR A 1 71 ? -16.937 44.551 56.988 1.00 13.27 71 THR A O 1
ATOM 544 N N . LEU A 1 72 ? -17.219 44.390 54.781 1.00 12.71 72 LEU A N 1
ATOM 545 C CA . LEU A 1 72 ? -16.866 42.966 54.776 1.00 12.15 72 LEU A CA 1
ATOM 546 C C . LEU A 1 72 ? -15.377 42.808 55.072 1.00 13.46 72 LEU A C 1
ATOM 547 O O . LEU A 1 72 ? -14.560 43.435 54.413 1.00 15.11 72 LEU A O 1
ATOM 552 N N . PRO A 1 73 ? -15.010 41.969 56.056 1.00 12.35 73 PRO A N 1
ATOM 553 C CA . PRO A 1 73 ? -13.568 41.757 56.250 1.00 14.21 73 PRO A CA 1
ATOM 554 C C . PRO A 1 73 ? -13.007 40.890 55.128 1.00 13.09 73 PRO A C 1
ATOM 555 O O . PRO A 1 73 ? -13.596 39.864 54.816 1.00 13.28 73 PRO A O 1
ATOM 559 N N . GLN A 1 74 ? -11.887 41.296 54.535 1.00 11.45 74 GLN A N 1
ATOM 560 C CA . GLN A 1 74 ? -11.392 40.650 53.320 1.00 11.78 74 GLN A CA 1
ATOM 561 C C . GLN A 1 74 ? -9.945 40.189 53.394 1.00 13.62 74 GLN A C 1
ATOM 562 O O . GLN A 1 74 ? -9.215 40.546 54.328 1.00 14.10 74 GLN A O 1
ATOM 568 N N . GLU A 1 75 ? -9.555 39.384 52.404 1.00 10.18 75 GLU A N 1
ATOM 569 C CA . GLU A 1 75 ? -8.186 38.902 52.241 1.00 9.63 75 GLU A CA 1
ATOM 570 C C . GLU A 1 75 ? -7.410 39.725 51.227 1.00 9.84 75 GLU A C 1
ATOM 571 O O . GLU A 1 75 ? -6.191 39.835 51.301 1.00 10.53 75 GLU A O 1
ATOM 577 N N . TYR A 1 76 ? -8.100 40.248 50.221 1.00 9.47 76 TYR A N 1
ATOM 578 C CA . TYR A 1 76 ? -7.392 40.986 49.182 1.00 8.08 76 TYR A CA 1
ATOM 579 C C . TYR A 1 76 ? -8.277 42.056 48.566 1.00 10.34 76 TYR A C 1
ATOM 580 O O . TYR A 1 76 ? -8.641 41.971 47.395 1.00 11.63 76 TYR A O 1
ATOM 589 N N . PRO A 1 77 ? -8.596 43.091 49.355 1.00 8.53 77 PRO A N 1
ATOM 590 C CA . PRO A 1 77 ? -9.597 44.104 48.990 1.00 9.54 77 PRO A CA 1
ATOM 591 C C . PRO A 1 77 ? -9.154 45.066 47.882 1.00 11.06 77 PRO A C 1
ATOM 592 O O . PRO A 1 77 ? -7.966 45.410 47.748 1.00 9.94 77 PRO A O 1
ATOM 596 N N . ALA A 1 78 ? -10.126 45.509 47.091 1.00 12.93 78 ALA A N 1
ATOM 597 C CA . ALA A 1 78 ? -9.914 46.565 46.106 1.00 11.06 78 ALA A CA 1
ATOM 598 C C . ALA A 1 78 ? -10.681 47.801 46.518 1.00 10.86 78 ALA A C 1
ATOM 599 O O . ALA A 1 78 ? -11.623 47.732 47.323 1.00 12.42 78 ALA A O 1
ATOM 601 N N . TYR A 1 79 ? -10.262 48.934 45.963 1.00 11.21 79 TYR A N 1
ATOM 602 C CA . TYR A 1 79 ? -10.971 50.190 46.140 1.00 11.55 79 TYR A CA 1
ATOM 603 C C . TYR A 1 79 ? -11.792 50.476 44.894 1.00 12.64 79 TYR A C 1
ATOM 604 O O . TYR A 1 79 ? -11.366 50.173 43.775 1.00 15.16 79 TYR A O 1
ATOM 613 N N . GLY A 1 80 ? -12.961 51.074 45.067 1.00 15.31 80 GLY A N 1
ATOM 614 C CA . GLY A 1 80 ? -13.664 51.577 43.904 1.00 18.66 80 GLY A CA 1
ATOM 615 C C . GLY A 1 80 ? -15.038 51.000 43.690 1.00 18.52 80 GLY A C 1
ATOM 616 O O . GLY A 1 80 ? -15.882 51.659 43.075 1.00 20.66 80 GLY A O 1
ATOM 617 N N . ASN A 1 81 ? -15.276 49.778 44.167 1.00 15.72 81 ASN A N 1
ATOM 618 C CA . ASN A 1 81 ? -16.620 49.205 44.050 1.00 19.66 81 ASN A CA 1
ATOM 619 C C . ASN A 1 81 ? -17.080 48.876 45.459 1.00 16.48 81 ASN A C 1
ATOM 620 O O . ASN A 1 81 ? -17.225 47.710 45.831 1.00 17.89 81 ASN A O 1
ATOM 625 N N . THR A 1 82 ? -17.271 49.962 46.213 1.00 14.03 82 THR A N 1
ATOM 626 C CA . THR A 1 82 ? -17.908 50.070 47.536 1.00 15.45 82 THR A CA 1
ATOM 627 C C . THR A 1 82 ? -17.014 50.001 48.772 1.00 12.35 82 THR A C 1
ATOM 628 O O . THR A 1 82 ? -17.438 50.425 49.819 1.00 13.22 82 THR A O 1
ATOM 632 N N . ASP A 1 83 ? -15.788 49.495 48.654 1.00 12.09 83 ASP A N 1
ATOM 633 C CA . ASP A 1 83 ? -14.848 49.573 49.790 1.00 11.77 83 ASP A CA 1
ATOM 634 C C . ASP A 1 83 ? -14.135 50.912 49.737 1.00 13.20 83 ASP A C 1
ATOM 635 O O . ASP A 1 83 ? -13.559 51.267 48.706 1.00 14.21 83 ASP A O 1
ATOM 640 N N . PHE A 1 84 ? -14.172 51.671 50.827 1.00 10.85 84 PHE A N 1
ATOM 641 C CA . PHE A 1 84 ? -13.450 52.940 50.856 1.00 11.30 84 PHE A CA 1
ATOM 642 C C . PHE A 1 84 ? -12.169 52.857 51.671 1.00 13.46 84 PHE A C 1
ATOM 643 O O . PHE A 1 84 ? -11.489 53.862 51.849 1.00 10.87 84 PHE A O 1
ATOM 651 N N . ARG A 1 85 ? -11.850 51.664 52.166 1.00 10.23 85 ARG A N 1
ATOM 652 C CA . ARG A 1 85 ? -10.647 51.467 52.976 1.00 12.00 85 ARG A CA 1
ATOM 653 C C . ARG A 1 85 ? -9.433 51.275 52.084 1.00 12.31 85 ARG A C 1
ATOM 654 O O . ARG A 1 85 ? -9.569 51.213 50.863 1.00 10.37 85 ARG A O 1
ATOM 662 N N . SER A 1 86 ? -8.242 51.213 52.683 1.00 10.35 86 SER A N 1
ATOM 663 C CA . SER A 1 86 ? -7.001 51.064 51.919 1.00 12.13 86 SER A CA 1
ATOM 664 C C . SER A 1 86 ? -6.971 49.726 51.178 1.00 11.38 86 SER A C 1
ATOM 665 O O . SER A 1 86 ? -7.107 48.670 51.792 1.00 10.20 86 SER A O 1
ATOM 668 N N . PRO A 1 87 ? -6.791 49.762 49.851 1.00 11.13 87 PRO A N 1
ATOM 669 C CA . PRO A 1 87 ? -6.853 48.519 49.083 1.00 9.29 87 PRO A CA 1
ATOM 670 C C . PRO A 1 87 ? -5.527 47.763 49.098 1.00 9.73 87 PRO A C 1
ATOM 671 O O . PRO A 1 87 ? -4.474 48.341 49.377 1.00 9.62 87 PRO A O 1
ATOM 675 N N . ALA A 1 88 ? -5.588 46.464 48.823 1.00 9.21 88 ALA A N 1
ATOM 676 C CA . ALA A 1 88 ? -4.387 45.636 48.764 1.00 9.01 88 ALA A CA 1
ATOM 677 C C . ALA A 1 88 ? -3.693 45.795 47.424 1.00 9.69 88 ALA A C 1
ATOM 678 O O . ALA A 1 88 ? -2.492 45.550 47.295 1.00 9.44 88 ALA A O 1
ATOM 680 N N . TYR A 1 89 ? -4.463 46.169 46.411 1.00 9.23 89 TYR A N 1
ATOM 681 C CA . TYR A 1 89 ? -3.933 46.272 45.060 1.00 10.08 89 TYR A CA 1
ATOM 682 C C . TYR A 1 89 ? -4.790 47.290 44.335 1.00 10.79 89 TYR A C 1
ATOM 683 O O . TYR A 1 89 ? -5.903 47.629 44.774 1.00 11.59 89 TYR A O 1
ATOM 692 N N . GLN A 1 90 ? -4.259 47.791 43.236 1.00 10.35 90 GLN A N 1
ATOM 693 C CA . GLN A 1 90 ? -5.025 48.629 42.343 1.00 11.42 90 GLN A CA 1
ATOM 694 C C . GLN A 1 90 ? -4.444 48.517 40.943 1.00 11.35 90 GLN A C 1
ATOM 695 O O . GLN A 1 90 ? -3.223 48.442 40.769 1.00 10.39 90 GLN A O 1
ATOM 701 N N . VAL A 1 91 ? -5.332 48.515 39.951 1.00 11.85 91 VAL A N 1
ATOM 702 C CA . VAL A 1 91 ? -4.963 48.316 38.545 1.00 11.01 91 VAL A CA 1
ATOM 703 C C . VAL A 1 91 ? -5.608 49.418 37.718 1.00 11.71 91 VAL A C 1
ATOM 704 O O . VAL A 1 91 ? -6.783 49.719 37.909 1.00 13.86 91 VAL A O 1
ATOM 708 N N . GLN A 1 92 ? -4.842 50.039 36.827 1.00 12.99 92 GLN A N 1
ATOM 709 C CA . GLN A 1 92 ? -5.435 50.988 35.895 1.00 12.33 92 GLN A CA 1
ATOM 710 C C . GLN A 1 92 ? -5.596 50.345 34.522 1.00 15.43 92 GLN A C 1
ATOM 711 O O . GLN A 1 92 ? -4.667 49.701 34.015 1.00 12.86 92 GLN A O 1
ATOM 717 N N . LEU A 1 93 ? -6.772 50.535 33.928 1.00 14.50 93 LEU A N 1
ATOM 718 C CA . LEU A 1 93 ? -7.075 49.965 32.614 1.00 17.33 93 LEU A CA 1
ATOM 719 C C . LEU A 1 93 ? -6.740 50.958 31.515 1.00 16.29 93 LEU A C 1
ATOM 720 O O . LEU A 1 93 ? -6.504 52.139 31.780 1.00 15.43 93 LEU A O 1
ATOM 725 N N . GLU A 1 94 ? -6.732 50.486 30.273 1.00 15.28 94 GLU A N 1
ATOM 726 C CA . GLU A 1 94 ? -6.475 51.384 29.153 1.00 15.93 94 GLU A CA 1
ATOM 727 C C . GLU A 1 94 ? -7.468 52.541 29.104 1.00 12.70 94 GLU A C 1
ATOM 728 O O . GLU A 1 94 ? -7.116 53.633 28.675 1.00 16.22 94 GLU A O 1
ATOM 734 N N . ASN A 1 95 ? -8.698 52.315 29.547 1.00 13.45 95 ASN A N 1
ATOM 735 C CA . ASN A 1 95 ? -9.686 53.388 29.515 1.00 14.63 95 ASN A CA 1
ATOM 736 C C . ASN A 1 95 ? -9.539 54.394 30.662 1.00 15.18 95 ASN A C 1
ATOM 737 O O . ASN A 1 95 ? -10.341 55.329 30.785 1.00 13.83 95 ASN A O 1
ATOM 742 N N . GLY A 1 96 ? -8.527 54.187 31.504 1.00 13.44 96 GLY A N 1
ATOM 743 C CA . GLY A 1 96 ? -8.226 55.111 32.593 1.00 15.00 96 GLY A CA 1
ATOM 744 C C . GLY A 1 96 ? -8.919 54.798 33.903 1.00 14.03 96 GLY A C 1
ATOM 745 O O . GLY A 1 96 ? -8.570 55.349 34.952 1.00 13.48 96 GLY A O 1
ATOM 746 N N . SER A 1 97 ? -9.915 53.924 33.838 1.00 15.51 97 SER A N 1
ATOM 747 C CA . SER A 1 97 ? -10.622 53.461 35.022 1.00 13.85 97 SER A CA 1
ATOM 748 C C . SER A 1 97 ? -9.655 52.708 35.920 1.00 13.73 97 SER A C 1
ATOM 749 O O . SER A 1 97 ? -8.702 52.106 35.434 1.00 13.80 97 SER A O 1
ATOM 752 N N . THR A 1 98 ? -9.917 52.718 37.222 1.00 12.70 98 THR A N 1
ATOM 753 C CA . THR A 1 98 ? -9.145 51.899 38.156 1.00 12.87 98 THR A CA 1
ATOM 754 C C . THR A 1 98 ? -10.039 50.898 38.873 1.00 14.64 98 THR A C 1
ATOM 755 O O . THR A 1 98 ? -9.676 50.362 39.922 1.00 15.37 98 THR A O 1
ATOM 759 N N . VAL A 1 99 ? -11.218 50.640 38.317 1.00 14.16 99 VAL A N 1
ATOM 760 C CA . VAL A 1 99 ? -12.143 49.742 38.990 1.00 14.49 99 VAL A CA 1
ATOM 761 C C . VAL A 1 99 ? -11.873 48.323 38.534 1.00 15.90 99 VAL A C 1
ATOM 762 O O . VAL A 1 99 ? -11.817 48.040 37.330 1.00 14.72 99 VAL A O 1
ATOM 766 N N . THR A 1 100 ? -11.662 47.443 39.511 1.00 14.60 100 THR A N 1
ATOM 767 C CA . THR A 1 100 ? -11.502 46.017 39.254 1.00 15.88 100 THR A CA 1
ATOM 768 C C . THR A 1 100 ? -12.400 45.240 40.209 1.00 17.56 100 THR A C 1
ATOM 769 O O . THR A 1 100 ? -12.723 45.712 41.302 1.00 15.30 100 THR A O 1
ATOM 773 N N . ASP A 1 101 ? -12.829 44.056 39.786 1.00 16.78 101 ASP A N 1
ATOM 774 C CA . ASP A 1 101 ? -13.817 43.311 40.544 1.00 15.50 101 ASP A CA 1
ATOM 775 C C . ASP A 1 101 ? -13.432 41.841 40.552 1.00 15.79 101 ASP A C 1
ATOM 776 O O . ASP A 1 101 ? -14.018 41.034 39.824 1.00 15.57 101 ASP A O 1
ATOM 781 N N . LEU A 1 102 ? -12.441 41.489 41.371 1.00 14.84 102 LEU A N 1
ATOM 782 C CA . LEU A 1 102 ? -12.058 40.079 41.525 1.00 13.19 102 LEU A CA 1
ATOM 783 C C . LEU A 1 102 ? -13.125 39.296 42.261 1.00 13.00 102 LEU A C 1
ATOM 784 O O . LEU A 1 102 ? -13.608 39.736 43.298 1.00 14.05 102 LEU A O 1
ATOM 789 N N . ARG A 1 103 ? -13.473 38.118 41.744 1.00 12.84 103 ARG A N 1
ATOM 790 C CA . ARG A 1 103 ? -14.330 37.189 42.466 1.00 12.16 103 ARG A CA 1
ATOM 791 C C . ARG A 1 103 ? -13.671 35.826 42.477 1.00 9.69 103 ARG A C 1
ATOM 792 O O . ARG A 1 103 ? -12.894 35.498 41.581 1.00 14.08 103 ARG A O 1
ATOM 800 N N . TYR A 1 104 ? -14.000 35.032 43.487 1.00 10.00 104 TYR A N 1
ATOM 801 C CA . TYR A 1 104 ? -13.491 33.670 43.589 1.00 13.25 104 TYR A CA 1
ATOM 802 C C . TYR A 1 104 ? -13.837 32.879 42.338 1.00 14.43 104 TYR A C 1
ATOM 803 O O . TYR A 1 104 ? -14.980 32.920 41.877 1.00 13.49 104 TYR A O 1
ATOM 812 N N . LYS A 1 105 ? -12.861 32.156 41.799 1.00 11.46 105 LYS A N 1
ATOM 813 C CA . LYS A 1 105 ? -13.123 31.243 40.691 1.00 14.35 105 LYS A CA 1
ATOM 814 C C . LYS A 1 105 ? -12.939 29.809 41.160 1.00 14.53 105 LYS A C 1
ATOM 815 O O . LYS A 1 105 ? -13.847 28.989 41.049 1.00 13.57 105 LYS A O 1
ATOM 821 N N . THR A 1 106 ? -11.764 29.510 41.706 1.00 12.06 106 THR A N 1
ATOM 822 C CA . THR A 1 106 ? -11.459 28.137 42.104 1.00 10.41 106 THR A CA 1
ATOM 823 C C . THR A 1 106 ? -10.311 28.128 43.109 1.00 14.34 106 THR A C 1
ATOM 824 O O . THR A 1 106 ? -9.758 29.178 43.450 1.00 11.33 106 THR A O 1
ATOM 828 N N . HIS A 1 107 ? -9.954 26.948 43.589 1.00 10.47 107 HIS A N 1
ATOM 829 C CA . HIS A 1 107 ? -8.783 26.838 44.459 1.00 11.73 107 HIS A CA 1
ATOM 830 C C . HIS A 1 107 ? -8.160 25.462 44.362 1.00 14.90 107 HIS A C 1
ATOM 831 O O . HIS A 1 107 ? -8.776 24.524 43.841 1.00 14.28 107 HIS A O 1
ATOM 838 N N . ARG A 1 108 ? -6.929 25.345 44.844 1.00 11.87 108 ARG A N 1
ATOM 839 C CA . ARG A 1 108 ? -6.279 24.047 44.940 1.00 13.70 108 ARG A CA 1
ATOM 840 C C . ARG A 1 108 ? -5.485 23.986 46.230 1.00 16.21 108 ARG A C 1
ATOM 841 O O . ARG A 1 108 ? -5.000 25.003 46.715 1.00 13.70 108 ARG A O 1
ATOM 849 N N . ILE A 1 109 ? -5.381 22.789 46.791 1.00 14.63 109 ILE A N 1
ATOM 850 C CA . ILE A 1 109 ? -4.584 22.573 47.991 1.00 14.27 109 ILE A CA 1
ATOM 851 C C . ILE A 1 109 ? -3.564 21.500 47.660 1.00 19.47 109 ILE A C 1
ATOM 852 O O . ILE A 1 109 ? -3.904 20.493 47.016 1.00 14.97 109 ILE A O 1
ATOM 857 N N . TYR A 1 110 ? -2.311 21.715 48.055 1.00 12.24 110 TYR A N 1
ATOM 858 C CA . TYR A 1 110 ? -1.287 20.694 47.868 1.00 14.54 110 TYR A CA 1
ATOM 859 C C . TYR A 1 110 ? -0.264 20.691 48.975 1.00 18.61 110 TYR A C 1
ATOM 860 O O . TYR A 1 110 ? -0.098 21.686 49.691 1.00 13.98 110 TYR A O 1
ATOM 869 N N . LYS A 1 111 ? 0.443 19.573 49.099 1.00 15.94 111 LYS A N 1
ATOM 870 C CA . LYS A 1 111 ? 1.473 19.463 50.124 1.00 14.40 111 LYS A CA 1
ATOM 871 C C . LYS A 1 111 ? 2.730 20.191 49.705 1.00 14.77 111 LYS A C 1
ATOM 872 O O . LYS A 1 111 ? 3.044 20.287 48.509 1.00 15.09 111 LYS A O 1
ATOM 878 N N . GLY A 1 112 ? 3.457 20.690 50.702 1.00 14.06 112 GLY A N 1
ATOM 879 C CA . GLY A 1 112 ? 4.713 21.376 50.468 1.00 14.05 112 GLY A CA 1
ATOM 880 C C . GLY A 1 112 ? 4.531 22.879 50.314 1.00 14.23 112 GLY A C 1
ATOM 881 O O . GLY A 1 112 ? 3.535 23.447 50.770 1.00 12.13 112 GLY A O 1
ATOM 882 N N . LYS A 1 113 ? 5.503 23.519 49.675 1.00 14.10 113 LYS A N 1
ATOM 883 C CA . LYS A 1 113 ? 5.516 24.974 49.540 1.00 12.84 113 LYS A CA 1
ATOM 884 C C . LYS A 1 113 ? 6.265 25.300 48.270 1.00 13.93 113 LYS A C 1
ATOM 885 O O . LYS A 1 113 ? 7.380 24.825 48.071 1.00 14.53 113 LYS A O 1
ATOM 891 N N . PRO A 1 114 ? 5.653 26.104 47.391 1.00 14.53 114 PRO A N 1
ATOM 892 C CA . PRO A 1 114 ? 6.266 26.411 46.095 1.00 17.65 114 PRO A CA 1
ATOM 893 C C . PRO A 1 114 ? 7.413 27.404 46.220 1.00 13.00 114 PRO A C 1
ATOM 894 O O . PRO A 1 114 ? 7.497 28.138 47.215 1.00 13.43 114 PRO A O 1
ATOM 898 N N . ARG A 1 115 ? 8.289 27.428 45.225 1.00 15.05 115 ARG A N 1
ATOM 899 C CA . ARG A 1 115 ? 9.230 28.531 45.098 1.00 16.88 115 ARG A CA 1
ATOM 900 C C . ARG A 1 115 ? 8.485 29.697 44.465 1.00 17.09 115 ARG A C 1
ATOM 901 O O . ARG A 1 115 ? 7.475 29.500 43.781 1.00 15.45 115 ARG A O 1
ATOM 909 N N . LEU A 1 116 ? 8.975 30.912 44.693 1.00 12.38 116 LEU A N 1
ATOM 910 C CA . LEU A 1 116 ? 8.382 32.098 44.083 1.00 13.31 116 LEU A CA 1
ATOM 911 C C . LEU A 1 116 ? 9.300 32.574 42.970 1.00 12.56 116 LEU A C 1
ATOM 912 O O . LEU A 1 116 ? 10.510 32.674 43.169 1.00 14.23 116 LEU A O 1
ATOM 917 N N . ASN A 1 117 ? 8.730 32.830 41.793 1.00 13.08 117 ASN A N 1
ATOM 918 C CA . ASN A 1 117 ? 9.513 33.228 40.616 1.00 16.50 117 ASN A CA 1
ATOM 919 C C . ASN A 1 117 ? 10.360 34.462 40.897 1.00 13.77 117 ASN A C 1
ATOM 920 O O . ASN A 1 117 ? 9.832 35.512 41.264 1.00 14.98 117 ASN A O 1
ATOM 925 N N . GLY A 1 118 ? 11.676 34.314 40.774 1.00 13.69 118 GLY A N 1
ATOM 926 C CA . GLY A 1 118 ? 12.598 35.435 40.868 1.00 11.93 118 GLY A CA 1
ATOM 927 C C . GLY A 1 118 ? 12.843 35.946 42.284 1.00 14.57 118 GLY A C 1
ATOM 928 O O . GLY A 1 118 ? 13.537 36.947 42.475 1.00 13.84 118 GLY A O 1
ATOM 929 N N . LEU A 1 119 ? 12.309 35.247 43.280 1.00 11.87 119 LEU A N 1
ATOM 930 C CA . LEU A 1 119 ? 12.244 35.804 44.632 1.00 11.90 119 LEU A CA 1
ATOM 931 C C . LEU A 1 119 ? 12.689 34.847 45.721 1.00 11.26 119 LEU A C 1
ATOM 932 O O . LEU A 1 119 ? 12.585 33.626 45.569 1.00 11.67 119 LEU A O 1
ATOM 937 N N . PRO A 1 120 ? 13.170 35.398 46.850 1.00 9.70 120 PRO A N 1
ATOM 938 C CA . PRO A 1 120 ? 13.405 34.568 48.023 1.00 11.32 120 PRO A CA 1
ATOM 939 C C . PRO A 1 120 ? 12.073 34.193 48.657 1.00 9.95 120 PRO A C 1
ATOM 940 O O . PRO A 1 120 ? 11.086 34.914 48.477 1.00 11.01 120 PRO A O 1
ATOM 944 N N . ALA A 1 121 ? 12.040 33.065 49.357 1.00 9.25 121 ALA A N 1
ATOM 945 C CA . ALA A 1 121 ? 10.881 32.668 50.136 1.00 10.78 121 ALA A CA 1
ATOM 946 C C . ALA A 1 121 ? 11.290 31.594 51.119 1.00 13.23 121 ALA A C 1
ATOM 947 O O . ALA A 1 121 ? 12.200 30.793 50.850 1.00 11.04 121 ALA A O 1
ATOM 949 N N . THR A 1 122 ? 10.619 31.576 52.263 1.00 9.29 122 THR A N 1
ATOM 950 C CA . THR A 1 122 ? 10.737 30.447 53.174 1.00 8.46 122 THR A CA 1
ATOM 951 C C . THR A 1 122 ? 10.441 29.175 52.387 1.00 11.00 122 THR A C 1
ATOM 952 O O . THR A 1 122 ? 9.738 29.214 51.372 1.00 12.45 122 THR A O 1
ATOM 956 N N . TYR A 1 123 ? 11.001 28.058 52.829 1.00 8.56 123 TYR A N 1
ATOM 957 C CA . TYR A 1 123 ? 10.849 26.827 52.062 1.00 11.19 123 TYR A CA 1
ATOM 958 C C . TYR A 1 123 ? 10.617 25.622 52.960 1.00 11.59 123 TYR A C 1
ATOM 959 O O . TYR A 1 123 ? 10.575 25.745 54.197 1.00 10.27 123 TYR A O 1
ATOM 968 N N . VAL A 1 124 ? 10.417 24.459 52.338 1.00 11.39 124 VAL A N 1
ATOM 969 C CA . VAL A 1 124 ? 10.392 23.212 53.092 1.00 12.26 124 VAL A CA 1
ATOM 970 C C . VAL A 1 124 ? 11.435 22.267 52.526 1.00 12.93 124 VAL A C 1
ATOM 971 O O . VAL A 1 124 ? 11.833 22.399 51.366 1.00 11.84 124 VAL A O 1
ATOM 975 N N . GLU A 1 125 ? 11.885 21.328 53.357 1.00 14.97 125 GLU A N 1
ATOM 976 C CA . GLU A 1 125 ? 12.799 20.284 52.911 1.00 16.13 125 GLU A CA 1
ATOM 977 C C . GLU A 1 125 ? 12.052 18.989 52.631 1.00 20.62 125 GLU A C 1
ATOM 978 O O . GLU A 1 125 ? 12.556 18.115 51.932 1.00 24.14 125 GLU A O 1
ATOM 984 N N . HIS A 1 126 ? 10.850 18.874 53.187 1.00 20.26 126 HIS A N 1
ATOM 985 C CA . HIS A 1 126 ? 9.986 17.723 52.956 1.00 20.57 126 HIS A CA 1
ATOM 986 C C . HIS A 1 126 ? 8.552 18.212 52.853 1.00 22.37 126 HIS A C 1
ATOM 987 O O . HIS A 1 126 ? 8.165 19.118 53.584 1.00 18.32 126 HIS A O 1
ATOM 994 N N . GLU A 1 127 ? 7.768 17.606 51.963 1.00 21.81 127 GLU A N 1
ATOM 995 C CA . GLU A 1 127 ? 6.400 18.051 51.701 1.00 20.31 127 GLU A CA 1
ATOM 996 C C . GLU A 1 127 ? 5.538 18.046 52.944 1.00 17.85 127 GLU A C 1
ATOM 997 O O . GLU A 1 127 ? 4.591 18.824 53.061 1.00 17.16 127 GLU A O 1
ATOM 1003 N N . GLN A 1 128 ? 5.864 17.147 53.863 1.00 16.00 128 GLN A N 1
ATOM 1004 C CA . GLN A 1 128 ? 5.106 16.977 55.081 1.00 16.60 128 GLN A CA 1
ATOM 1005 C C . GLN A 1 128 ? 5.212 18.206 55.992 1.00 13.77 128 GLN A C 1
ATOM 1006 O O . GLN A 1 128 ? 4.423 18.358 56.920 1.00 14.95 128 GLN A O 1
ATOM 1012 N N . GLU A 1 129 ? 6.167 19.091 55.707 1.00 11.88 129 GLU A N 1
ATOM 1013 C CA . GLU A 1 129 ? 6.424 20.225 56.595 1.00 14.31 129 GLU A CA 1
ATOM 1014 C C . GLU A 1 129 ? 5.375 21.326 56.497 1.00 14.41 129 GLU A C 1
ATOM 1015 O O . GLU A 1 129 ? 5.234 22.150 57.410 1.00 12.01 129 GLU A O 1
ATOM 1021 N N . ALA A 1 130 ? 4.658 21.353 55.382 1.00 12.57 130 ALA A N 1
ATOM 1022 C CA . ALA A 1 130 ? 3.681 22.419 55.142 1.00 12.58 130 ALA A CA 1
ATOM 1023 C C . ALA A 1 130 ? 2.659 21.984 54.109 1.00 15.09 130 ALA A C 1
ATOM 1024 O O . ALA A 1 130 ? 2.866 20.995 53.412 1.00 13.25 130 ALA A O 1
ATOM 1026 N N . GLU A 1 131 ? 1.557 22.722 54.018 1.00 13.29 131 GLU A N 1
ATOM 1027 C CA . GLU A 1 131 ? 0.619 22.578 52.903 1.00 14.59 131 GLU A CA 1
ATOM 1028 C C . GLU A 1 131 ? 0.276 23.961 52.387 1.00 12.04 131 GLU A C 1
ATOM 1029 O O . GLU A 1 131 ? 0.286 24.944 53.143 1.00 12.91 131 GLU A O 1
ATOM 1035 N N . THR A 1 132 ? -0.034 24.031 51.099 1.00 10.18 132 THR A N 1
ATOM 1036 C CA . THR A 1 132 ? -0.242 25.314 50.430 1.00 11.00 132 THR A CA 1
ATOM 1037 C C . THR A 1 132 ? -1.642 25.342 49.835 1.00 14.25 132 THR A C 1
ATOM 1038 O O . THR A 1 132 ? -2.116 24.332 49.308 1.00 11.84 132 THR A O 1
ATOM 1042 N N . LEU A 1 133 ? -2.301 26.494 49.961 1.00 11.40 133 LEU A N 1
ATOM 1043 C CA . LEU A 1 133 ? -3.597 26.758 49.360 1.00 11.67 133 LEU A CA 1
ATOM 1044 C C . LEU A 1 133 ? -3.414 27.877 48.353 1.00 15.00 133 LEU A C 1
ATOM 1045 O O . LEU A 1 133 ? -2.783 28.898 48.650 1.00 13.07 133 LEU A O 1
ATOM 1050 N N . GLU A 1 134 ? -3.931 27.674 47.147 1.00 8.95 134 GLU A N 1
ATOM 1051 C CA . GLU A 1 134 ? -3.955 28.737 46.148 1.00 14.11 134 GLU A CA 1
ATOM 1052 C C . GLU A 1 134 ? -5.406 29.040 45.858 1.00 15.71 134 GLU A C 1
ATOM 1053 O O . GLU A 1 134 ? -6.159 28.146 45.471 1.00 13.22 134 GLU A O 1
ATOM 1059 N N . ILE A 1 135 ? -5.811 30.287 46.074 1.00 12.95 135 ILE A N 1
ATOM 1060 C CA . ILE A 1 135 ? -7.173 30.691 45.769 1.00 11.82 135 ILE A CA 1
ATOM 1061 C C . ILE A 1 135 ? -7.152 31.568 44.522 1.00 13.04 135 ILE A C 1
ATOM 1062 O O . ILE A 1 135 ? -6.561 32.649 44.520 1.00 12.98 135 ILE A O 1
ATOM 1067 N N . VAL A 1 136 ? -7.790 31.090 43.453 1.00 11.36 136 VAL A N 1
ATOM 1068 C CA . VAL A 1 136 ? -7.768 31.802 42.178 1.00 11.94 136 VAL A CA 1
ATOM 1069 C C . VAL A 1 136 ? -8.942 32.763 42.103 1.00 11.56 136 VAL A C 1
ATOM 1070 O O . VAL A 1 136 ? -10.110 32.350 42.162 1.00 14.12 136 VAL A O 1
ATOM 1074 N N . LEU A 1 137 ? -8.624 34.050 41.983 1.00 10.39 137 LEU A N 1
ATOM 1075 C CA . LEU A 1 137 ? -9.626 35.082 41.831 1.00 11.60 137 LEU A CA 1
ATOM 1076 C C . LEU A 1 137 ? -9.549 35.598 40.406 1.00 10.19 137 LEU A C 1
ATOM 1077 O O . LEU A 1 137 ? -8.514 35.489 39.750 1.00 12.74 137 LEU A O 1
ATOM 1082 N N . GLY A 1 138 ? -10.643 36.177 39.930 1.00 11.13 138 GLY A N 1
ATOM 1083 C CA . GLY A 1 138 ? -10.666 36.689 38.573 1.00 14.87 138 GLY A CA 1
ATOM 1084 C C . GLY A 1 138 ? -11.690 37.785 38.359 1.00 13.44 138 GLY A C 1
ATOM 1085 O O . GLY A 1 138 ? -12.744 37.799 39.004 1.00 13.07 138 GLY A O 1
ATOM 1086 N N . ASP A 1 139 ? -11.337 38.710 37.468 1.00 15.17 139 ASP A N 1
ATOM 1087 C CA . ASP A 1 139 ? -12.243 39.739 36.971 1.00 16.50 139 ASP A CA 1
ATOM 1088 C C . ASP A 1 139 ? -12.421 39.408 35.498 1.00 14.40 139 ASP A C 1
ATOM 1089 O O . ASP A 1 139 ? -11.556 39.720 34.681 1.00 15.01 139 ASP A O 1
ATOM 1094 N N . ALA A 1 140 ? -13.531 38.754 35.168 1.00 17.49 140 ALA A N 1
ATOM 1095 C CA . ALA A 1 140 ? -13.749 38.218 33.824 1.00 17.99 140 ALA A CA 1
ATOM 1096 C C . ALA A 1 140 ? -13.754 39.305 32.756 1.00 19.13 140 ALA A C 1
ATOM 1097 O O . ALA A 1 140 ? -13.252 39.100 31.643 1.00 20.57 140 ALA A O 1
ATOM 1099 N N . LEU A 1 141 ? -14.312 40.462 33.104 1.00 19.44 141 LEU A N 1
ATOM 1100 C CA . LEU A 1 141 ? -14.449 41.562 32.156 1.00 18.50 141 LEU A CA 1
ATOM 1101 C C . LEU A 1 141 ? -13.102 41.935 31.569 1.00 20.61 141 LEU A C 1
ATOM 1102 O O . LEU A 1 141 ? -12.981 42.138 30.360 1.00 20.39 141 LEU A O 1
ATOM 1107 N N . ILE A 1 142 ? -12.084 42.020 32.424 1.00 17.54 142 ILE A N 1
ATOM 1108 C CA . ILE A 1 142 ? -10.774 42.491 31.988 1.00 15.75 142 ILE A CA 1
ATOM 1109 C C . ILE A 1 142 ? -9.736 41.388 31.885 1.00 15.54 142 ILE A C 1
ATOM 1110 O O . ILE A 1 142 ? -8.639 41.612 31.386 1.00 19.60 142 ILE A O 1
ATOM 1115 N N . GLY A 1 143 ? -10.083 40.187 32.329 1.00 16.07 143 GLY A N 1
ATOM 1116 C CA . GLY A 1 143 ? -9.178 39.060 32.176 1.00 17.76 143 GLY A CA 1
ATOM 1117 C C . GLY A 1 143 ? -8.038 39.113 33.182 1.00 16.70 143 GLY A C 1
ATOM 1118 O O . GLY A 1 143 ? -6.953 38.550 32.959 1.00 18.63 143 GLY A O 1
ATOM 1119 N N . LEU A 1 144 ? -8.277 39.804 34.287 1.00 13.21 144 LEU A N 1
ATOM 1120 C CA . LEU A 1 144 ? -7.295 39.843 35.373 1.00 14.46 144 LEU A CA 1
ATOM 1121 C C . LEU A 1 144 ? -7.486 38.651 36.293 1.00 12.73 144 LEU A C 1
ATOM 1122 O O . LEU A 1 144 ? -8.557 38.469 36.850 1.00 15.20 144 LEU A O 1
ATOM 1127 N N . GLU A 1 145 ? -6.439 37.848 36.463 1.00 11.25 145 GLU A N 1
ATOM 1128 C CA . GLU A 1 145 ? -6.475 36.781 37.446 1.00 11.91 145 GLU A CA 1
ATOM 1129 C C . GLU A 1 145 ? -5.481 37.121 38.556 1.00 12.49 145 GLU A C 1
ATOM 1130 O O . GLU A 1 145 ? -4.381 37.596 38.282 1.00 13.12 145 GLU A O 1
ATOM 1136 N N . VAL A 1 146 ? -5.888 36.902 39.796 1.00 12.39 146 VAL A N 1
ATOM 1137 C CA . VAL A 1 146 ? -4.999 37.033 40.940 1.00 9.69 146 VAL A CA 1
ATOM 1138 C C . VAL A 1 146 ? -5.111 35.754 41.758 1.00 10.11 146 VAL A C 1
ATOM 1139 O O . VAL A 1 146 ? -6.195 35.395 42.202 1.00 13.93 146 VAL A O 1
ATOM 1143 N N . THR A 1 147 ? -3.988 35.060 41.921 1.00 11.98 147 THR A N 1
ATOM 1144 C CA . THR A 1 147 ? -3.946 33.866 42.744 1.00 10.31 147 THR A CA 1
ATOM 1145 C C . THR A 1 147 ? -3.375 34.238 44.105 1.00 11.49 147 THR A C 1
ATOM 1146 O O . THR A 1 147 ? -2.230 34.682 44.202 1.00 10.44 147 THR A O 1
ATOM 1150 N N . LEU A 1 148 ? -4.184 34.073 45.143 1.00 10.78 148 LEU A N 1
ATOM 1151 C CA . LEU A 1 148 ? -3.718 34.292 46.508 1.00 11.38 148 LEU A CA 1
ATOM 1152 C C . LEU A 1 148 ? -3.037 33.021 46.983 1.00 12.51 148 LEU A C 1
ATOM 1153 O O . LEU A 1 148 ? -3.649 31.950 46.968 1.00 14.53 148 LEU A O 1
ATOM 1158 N N . GLN A 1 149 ? -1.780 33.134 47.417 1.00 10.70 149 GLN A N 1
ATOM 1159 C CA . GLN A 1 149 ? -1.009 31.962 47.805 1.00 10.40 149 GLN A CA 1
ATOM 1160 C C . GLN A 1 149 ? -0.843 31.978 49.319 1.00 11.74 149 GLN A C 1
ATOM 1161 O O . GLN A 1 149 ? -0.476 33.004 49.890 1.00 10.95 149 GLN A O 1
ATOM 1167 N N . TYR A 1 150 ? -1.178 30.859 49.954 1.00 10.13 150 TYR A N 1
ATOM 1168 C CA . TYR A 1 150 ? -1.110 30.708 51.401 1.00 8.91 150 TYR A CA 1
ATOM 1169 C C . TYR A 1 150 ? -0.370 29.437 51.718 1.00 11.94 150 TYR A C 1
ATOM 1170 O O . TYR A 1 150 ? -0.688 28.384 51.164 1.00 11.74 150 TYR A O 1
ATOM 1179 N N . THR A 1 151 ? 0.572 29.503 52.651 1.00 9.40 151 THR A N 1
ATOM 1180 C CA . THR A 1 151 ? 1.174 28.277 53.154 1.00 7.95 151 THR A CA 1
ATOM 1181 C C . THR A 1 151 ? 1.075 28.218 54.673 1.00 10.74 151 THR A C 1
ATOM 1182 O O . THR A 1 151 ? 1.315 29.216 55.366 1.00 9.93 151 THR A O 1
ATOM 1186 N N . ALA A 1 152 ? 0.695 27.048 55.184 1.00 10.14 152 ALA A N 1
ATOM 1187 C CA . ALA A 1 152 ? 0.662 26.791 56.619 1.00 10.17 152 ALA A CA 1
ATOM 1188 C C . ALA A 1 152 ? 1.709 25.750 56.992 1.00 12.70 152 ALA A C 1
ATOM 1189 O O . ALA A 1 152 ? 1.703 24.651 56.437 1.00 12.93 152 ALA A O 1
ATOM 1191 N N . TYR A 1 153 ? 2.594 26.079 57.939 1.00 11.59 153 TYR A N 1
ATOM 1192 C CA . TYR A 1 153 ? 3.611 25.126 58.391 1.00 10.35 153 TYR A CA 1
ATOM 1193 C C . TYR A 1 153 ? 3.044 24.227 59.474 1.00 11.05 153 TYR A C 1
ATOM 1194 O O . TYR A 1 153 ? 2.190 24.641 60.256 1.00 10.91 153 TYR A O 1
ATOM 1203 N N . GLU A 1 154 ? 3.541 22.997 59.527 1.00 13.00 154 GLU A N 1
ATOM 1204 C CA . GLU A 1 154 ? 3.095 22.019 60.512 1.00 14.72 154 GLU A CA 1
ATOM 1205 C C . GLU A 1 154 ? 3.589 22.387 61.886 1.00 13.26 154 GLU A C 1
ATOM 1206 O O . GLU A 1 154 ? 2.827 22.456 62.853 1.00 17.99 154 GLU A O 1
ATOM 1212 N N . LYS A 1 155 ? 4.887 22.630 61.945 1.00 14.64 155 LYS A N 1
ATOM 1213 C CA . LYS A 1 155 ? 5.631 22.704 63.196 1.00 16.19 155 LYS A CA 1
ATOM 1214 C C . LYS A 1 155 ? 5.563 24.073 63.849 1.00 12.29 155 LYS A C 1
ATOM 1215 O O . LYS A 1 155 ? 5.709 24.194 65.056 1.00 13.85 155 LYS A O 1
ATOM 1221 N N . TRP A 1 156 ? 5.328 25.106 63.052 1.00 11.95 156 TRP A N 1
ATOM 1222 C CA . TRP A 1 156 ? 5.373 26.464 63.583 1.00 12.44 156 TRP A CA 1
ATOM 1223 C C . TRP A 1 156 ? 4.074 27.191 63.339 1.00 11.45 156 TRP A C 1
ATOM 1224 O O . TRP A 1 156 ? 3.331 26.848 62.409 1.00 11.93 156 TRP A O 1
ATOM 1235 N N . ASN A 1 157 ? 3.803 28.207 64.159 1.00 9.18 157 ASN A N 1
ATOM 1236 C CA . ASN A 1 157 ? 2.588 29.013 64.016 1.00 8.50 157 ASN A CA 1
ATOM 1237 C C . ASN A 1 157 ? 2.748 30.021 62.871 1.00 11.02 157 ASN A C 1
ATOM 1238 O O . ASN A 1 157 ? 2.655 31.242 63.084 1.00 10.08 157 ASN A O 1
ATOM 1243 N N . VAL A 1 158 ? 3.010 29.517 61.668 1.00 10.75 158 VAL A N 1
ATOM 1244 C CA . VAL A 1 158 ? 3.431 30.360 60.551 1.00 10.27 158 VAL A CA 1
ATOM 1245 C C . VAL A 1 158 ? 2.491 30.198 59.375 1.00 11.08 158 VAL A C 1
ATOM 1246 O O . VAL A 1 158 ? 2.294 29.089 58.878 1.00 9.51 158 VAL A O 1
ATOM 1250 N N . ILE A 1 159 ? 1.924 31.312 58.934 1.00 7.76 159 ILE A N 1
ATOM 1251 C CA . ILE A 1 159 ? 1.173 31.364 57.680 1.00 9.48 159 ILE A CA 1
ATOM 1252 C C . ILE A 1 159 ? 1.997 32.278 56.803 1.00 11.85 159 ILE A C 1
ATOM 1253 O O . ILE A 1 159 ? 2.427 33.336 57.259 1.00 12.10 159 ILE A O 1
ATOM 1258 N N . THR A 1 160 ? 2.260 31.880 55.564 1.00 9.41 160 THR A N 1
ATOM 1259 C CA . THR A 1 160 ? 2.935 32.782 54.638 1.00 7.89 160 THR A CA 1
ATOM 1260 C C . THR A 1 160 ? 1.973 33.134 53.526 1.00 10.52 160 THR A C 1
ATOM 1261 O O . THR A 1 160 ? 1.166 32.302 53.116 1.00 10.00 160 THR A O 1
ATOM 1265 N N . ARG A 1 161 ? 2.068 34.361 53.021 1.00 8.31 161 ARG A N 1
ATOM 1266 C CA . ARG A 1 161 ? 1.118 34.835 52.018 1.00 8.23 161 ARG A CA 1
ATOM 1267 C C . ARG A 1 161 ? 1.802 35.618 50.903 1.00 8.87 161 ARG A C 1
ATOM 1268 O O . ARG A 1 161 ? 2.722 36.389 51.144 1.00 8.81 161 ARG A O 1
ATOM 1276 N N . ALA A 1 162 ? 1.333 35.430 49.674 1.00 6.63 162 ALA A N 1
ATOM 1277 C CA . ALA A 1 162 ? 1.774 36.253 48.556 1.00 8.42 162 ALA A CA 1
ATOM 1278 C C . ALA A 1 162 ? 0.642 36.260 47.550 1.00 8.61 162 ALA A C 1
ATOM 1279 O O . ALA A 1 162 ? -0.365 35.580 47.748 1.00 9.11 162 ALA A O 1
ATOM 1281 N N . ALA A 1 163 ? 0.770 37.065 46.507 1.00 10.02 163 ALA A N 1
ATOM 1282 C CA . ALA A 1 163 ? -0.249 37.090 45.455 1.00 7.47 163 ALA A CA 1
ATOM 1283 C C . ALA A 1 163 ? 0.456 37.046 44.097 1.00 11.27 163 ALA A C 1
ATOM 1284 O O . ALA A 1 163 ? 1.550 37.576 43.935 1.00 9.70 163 ALA A O 1
ATOM 1286 N N . ARG A 1 164 ? -0.162 36.392 43.127 1.00 11.79 164 ARG A N 1
ATOM 1287 C CA . ARG A 1 164 ? 0.388 36.338 41.781 1.00 9.06 164 ARG A CA 1
ATOM 1288 C C . ARG A 1 164 ? -0.644 36.848 40.801 1.00 10.85 164 ARG A C 1
ATOM 1289 O O . ARG A 1 164 ? -1.732 36.276 40.689 1.00 11.41 164 ARG A O 1
ATOM 1297 N N . PHE A 1 165 ? -0.288 37.895 40.066 1.00 11.74 165 PHE A N 1
ATOM 1298 C CA . PHE A 1 165 ? -1.191 38.501 39.091 1.00 10.35 165 PHE A CA 1
ATOM 1299 C C . PHE A 1 165 ? -0.913 37.922 37.720 1.00 9.33 165 PHE A C 1
ATOM 1300 O O . PHE A 1 165 ? 0.225 37.637 37.399 1.00 11.58 165 PHE A O 1
ATOM 1308 N N . GLU A 1 166 ? -1.944 37.776 36.896 1.00 12.44 166 GLU A N 1
ATOM 1309 C CA . GLU A 1 166 ? -1.719 37.384 35.507 1.00 12.36 166 GLU A CA 1
ATOM 1310 C C . GLU A 1 166 ? -2.769 38.026 34.613 1.00 12.35 166 GLU A C 1
ATOM 1311 O O . GLU A 1 166 ? -3.966 37.991 34.914 1.00 13.55 166 GLU A O 1
ATOM 1317 N N . ASN A 1 167 ? -2.309 38.634 33.527 1.00 12.19 167 ASN A N 1
ATOM 1318 C CA . ASN A 1 167 ? -3.208 39.239 32.563 1.00 12.58 167 ASN A CA 1
ATOM 1319 C C . ASN A 1 167 ? -3.628 38.177 31.553 1.00 15.25 167 ASN A C 1
ATOM 1320 O O . ASN A 1 167 ? -2.831 37.762 30.713 1.00 14.17 167 ASN A O 1
ATOM 1325 N N . LYS A 1 168 ? -4.870 37.728 31.662 1.00 13.92 168 LYS A N 1
ATOM 1326 C CA . LYS A 1 168 ? -5.415 36.726 30.746 1.00 18.19 168 LYS A CA 1
ATOM 1327 C C . LYS A 1 168 ? -6.383 37.380 29.773 1.00 18.99 168 LYS A C 1
ATOM 1328 O O . LYS A 1 168 ? -7.200 36.705 29.141 1.00 21.42 168 LYS A O 1
ATOM 1334 N N . GLY A 1 169 ? -6.284 38.700 29.653 1.00 16.95 169 GLY A N 1
ATOM 1335 C CA . GLY A 1 169 ? -7.115 39.436 28.717 1.00 19.80 169 GLY A CA 1
ATOM 1336 C C . GLY A 1 169 ? -6.334 39.896 27.504 1.00 20.26 169 GLY A C 1
ATOM 1337 O O . GLY A 1 169 ? -5.208 39.452 27.275 1.00 21.05 169 GLY A O 1
ATOM 1338 N N . GLY A 1 170 ? -6.927 40.796 26.724 1.00 20.09 170 GLY A N 1
ATOM 1339 C CA . GLY A 1 170 ? -6.287 41.265 25.507 1.00 20.95 170 GLY A CA 1
ATOM 1340 C C . GLY A 1 170 ? -5.859 42.721 25.559 1.00 22.50 170 GLY A C 1
ATOM 1341 O O . GLY A 1 170 ? -5.412 43.271 24.554 1.00 20.48 170 GLY A O 1
ATOM 1342 N N . GLU A 1 171 ? -5.980 43.345 26.730 1.00 18.00 171 GLU A N 1
ATOM 1343 C CA . GLU A 1 171 ? -5.549 44.733 26.899 1.00 18.40 171 GLU A CA 1
ATOM 1344 C C . GLU A 1 171 ? -4.398 44.841 27.883 1.00 22.29 171 GLU A C 1
ATOM 1345 O O . GLU A 1 171 ? -4.095 43.883 28.598 1.00 23.44 171 GLU A O 1
ATOM 1351 N N . ARG A 1 172 ? -3.751 46.003 27.906 1.00 17.96 172 ARG A N 1
ATOM 1352 C CA . ARG A 1 172 ? -2.733 46.296 28.909 1.00 16.84 172 ARG A CA 1
ATOM 1353 C C . ARG A 1 172 ? -3.390 46.532 30.266 1.00 16.84 172 ARG A C 1
ATOM 1354 O O . ARG A 1 172 ? -4.479 47.115 30.348 1.00 17.47 172 ARG A O 1
ATOM 1362 N N . LEU A 1 173 ? -2.738 46.044 31.320 1.00 15.52 173 LEU A N 1
ATOM 1363 C CA . LEU A 1 173 ? -3.162 46.310 32.689 1.00 14.89 173 LEU A CA 1
ATOM 1364 C C . LEU A 1 173 ? -1.974 46.883 33.438 1.00 13.58 173 LEU A C 1
ATOM 1365 O O . LEU A 1 173 ? -0.893 46.304 33.416 1.00 16.18 173 LEU A O 1
ATOM 1370 N N . LYS A 1 174 ? -2.160 48.022 34.096 1.00 11.87 174 LYS A N 1
ATOM 1371 C CA . LYS A 1 174 ? -1.056 48.621 34.834 1.00 11.45 174 LYS A CA 1
ATOM 1372 C C . LYS A 1 174 ? -1.295 48.433 36.320 1.00 12.84 174 LYS A C 1
ATOM 1373 O O . LYS A 1 174 ? -2.271 48.947 36.845 1.00 11.42 174 LYS A O 1
ATOM 1379 N N . LEU A 1 175 ? -0.414 47.708 37.002 1.00 10.29 175 LEU A N 1
ATOM 1380 C CA . LEU A 1 175 ? -0.570 47.552 38.446 1.00 9.55 175 LEU A CA 1
ATOM 1381 C C . LEU A 1 175 ? -0.019 48.807 39.094 1.00 10.84 175 LEU A C 1
ATOM 1382 O O . LEU A 1 175 ? 1.152 49.138 38.897 1.00 14.32 175 LEU A O 1
ATOM 1387 N N . LEU A 1 176 ? -0.864 49.511 39.840 1.00 10.40 176 LEU A N 1
ATOM 1388 C CA . LEU A 1 176 ? -0.441 50.708 40.555 1.00 11.51 176 LEU A CA 1
ATOM 1389 C C . LEU A 1 176 ? -0.018 50.344 41.976 1.00 9.80 176 LEU A C 1
ATOM 1390 O O . LEU A 1 176 ? 0.679 51.104 42.649 1.00 11.82 176 LEU A O 1
ATOM 1395 N N . ARG A 1 177 ? -0.487 49.194 42.440 1.00 10.85 177 ARG A N 1
ATOM 1396 C CA . ARG A 1 177 ? -0.263 48.774 43.822 1.00 9.43 177 ARG A CA 1
ATOM 1397 C C . ARG A 1 177 ? -0.444 47.275 43.826 1.00 10.82 177 ARG A C 1
ATOM 1398 O O . ARG A 1 177 ? -1.408 46.775 43.251 1.00 10.30 177 ARG A O 1
ATOM 1406 N N . ALA A 1 178 ? 0.497 46.554 44.429 1.00 10.38 178 ALA A N 1
ATOM 1407 C CA . ALA A 1 178 ? 0.424 45.094 44.459 1.00 9.56 178 ALA A CA 1
ATOM 1408 C C . ALA A 1 178 ? 0.995 44.605 45.775 1.00 9.04 178 ALA A C 1
ATOM 1409 O O . ALA A 1 178 ? 2.104 44.092 45.810 1.00 9.27 178 ALA A O 1
ATOM 1411 N N . LEU A 1 179 ? 0.252 44.784 46.863 1.00 8.43 179 LEU A N 1
ATOM 1412 C CA . LEU A 1 179 ? 0.761 44.355 48.169 1.00 9.70 179 LEU A CA 1
ATOM 1413 C C . LEU A 1 179 ? 0.703 42.833 48.281 1.00 9.80 179 LEU A C 1
ATOM 1414 O O . LEU A 1 179 ? -0.030 42.164 47.540 1.00 10.58 179 LEU A O 1
ATOM 1419 N N . SER A 1 180 ? 1.482 42.288 49.208 1.00 8.72 180 SER A N 1
ATOM 1420 C CA . SER A 1 180 ? 1.610 40.846 49.337 1.00 9.57 180 SER A CA 1
ATOM 1421 C C . SER A 1 180 ? 0.450 40.227 50.112 1.00 10.15 180 SER A C 1
ATOM 1422 O O . SER A 1 180 ? 0.131 39.056 49.910 1.00 10.21 180 SER A O 1
ATOM 1425 N N . MET A 1 181 ? -0.160 41.001 51.010 1.00 9.53 181 MET A N 1
ATOM 1426 C CA . MET A 1 181 ? -1.286 40.517 51.798 1.00 7.70 181 MET A CA 1
ATOM 1427 C C . MET A 1 181 ? -2.042 41.664 52.416 1.00 9.96 181 MET A C 1
ATOM 1428 O O . MET A 1 181 ? -1.587 42.810 52.393 1.00 9.58 181 MET A O 1
ATOM 1433 N N . SER A 1 182 ? -3.195 41.328 52.977 1.00 9.48 182 SER A N 1
ATOM 1434 C CA . SER A 1 182 ? -4.043 42.272 53.682 1.00 10.18 182 SER A CA 1
ATOM 1435 C C . SER A 1 182 ? -4.951 41.438 54.555 1.00 10.19 182 SER A C 1
ATOM 1436 O O . SER A 1 182 ? -5.434 40.380 54.138 1.00 11.09 182 SER A O 1
ATOM 1439 N N . VAL A 1 183 ? -5.163 41.865 55.790 1.00 9.48 183 VAL A N 1
ATOM 1440 C CA . VAL A 1 183 ? -6.043 41.108 56.672 1.00 9.19 183 VAL A CA 1
ATOM 1441 C C . VAL A 1 183 ? -6.846 42.070 57.529 1.00 9.82 183 VAL A C 1
ATOM 1442 O O . VAL A 1 183 ? -6.295 43.033 58.083 1.00 10.86 183 VAL A O 1
ATOM 1446 N N . ASP A 1 184 ? -8.151 41.834 57.605 1.00 10.35 184 ASP A N 1
ATOM 1447 C CA . ASP A 1 184 ? -9.030 42.680 58.398 1.00 12.13 184 ASP A CA 1
ATOM 1448 C C . ASP A 1 184 ? -9.318 42.050 59.749 1.00 12.65 184 ASP A C 1
ATOM 1449 O O . ASP A 1 184 ? -10.069 41.072 59.833 1.00 13.04 184 ASP A O 1
ATOM 1454 N N . PHE A 1 185 ? -8.733 42.610 60.806 1.00 10.52 185 PHE A N 1
ATOM 1455 C CA . PHE A 1 185 ? -9.019 42.150 62.167 1.00 10.51 185 PHE A CA 1
ATOM 1456 C C . PHE A 1 185 ? -10.354 42.723 62.613 1.00 13.49 185 PHE A C 1
ATOM 1457 O O . PHE A 1 185 ? -10.719 43.834 62.211 1.00 14.00 185 PHE A O 1
ATOM 1465 N N . PRO A 1 186 ? -11.092 41.982 63.460 1.00 12.96 186 PRO A N 1
ATOM 1466 C CA . PRO A 1 186 ? -12.434 42.449 63.832 1.00 14.02 186 PRO A CA 1
ATOM 1467 C C . PRO A 1 186 ? -12.457 43.588 64.857 1.00 13.87 186 PRO A C 1
ATOM 1468 O O . PRO A 1 186 ? -13.508 44.212 65.026 1.00 13.11 186 PRO A O 1
ATOM 1472 N N . THR A 1 187 ? -11.344 43.840 65.543 1.00 9.71 187 THR A N 1
ATOM 1473 C CA . THR A 1 187 ? -11.247 44.972 66.464 1.00 9.15 187 THR A CA 1
ATOM 1474 C C . THR A 1 187 ? -9.899 45.621 66.231 1.00 11.92 187 THR A C 1
ATOM 1475 O O . THR A 1 187 ? -9.084 45.095 65.470 1.00 12.19 187 THR A O 1
ATOM 1479 N N . ALA A 1 188 ? -9.662 46.746 66.895 1.00 8.81 188 ALA A N 1
ATOM 1480 C CA . ALA A 1 188 ? -8.382 47.451 66.795 1.00 10.06 188 ALA A CA 1
ATOM 1481 C C . ALA A 1 188 ? -7.817 47.670 68.188 1.00 11.78 188 ALA A C 1
ATOM 1482 O O . ALA A 1 188 ? -7.089 48.645 68.433 1.00 12.57 188 ALA A O 1
ATOM 1484 N N . ASP A 1 189 ? -8.168 46.768 69.100 1.00 10.71 189 ASP A N 1
ATOM 1485 C CA . ASP A 1 189 ? -7.753 46.858 70.492 1.00 14.31 189 ASP A CA 1
ATOM 1486 C C . ASP A 1 189 ? -6.367 46.262 70.639 1.00 14.74 189 ASP A C 1
ATOM 1487 O O . ASP A 1 189 ? -6.184 45.258 71.330 1.00 16.59 189 ASP A O 1
ATOM 1492 N N . TYR A 1 190 ? -5.394 46.876 69.968 1.00 14.67 190 TYR A N 1
ATOM 1493 C CA . TYR A 1 190 ? -4.025 46.387 69.974 1.00 10.17 190 TYR A CA 1
ATOM 1494 C C . TYR A 1 190 ? -3.093 47.565 70.022 1.00 11.47 190 TYR A C 1
ATOM 1495 O O . TYR A 1 190 ? -3.474 48.674 69.642 1.00 12.11 190 TYR A O 1
ATOM 1504 N N . ASP A 1 191 ? -1.858 47.322 70.449 1.00 9.20 191 ASP A N 1
ATOM 1505 C CA . ASP A 1 191 ? -0.785 48.259 70.139 1.00 9.85 191 ASP A CA 1
ATOM 1506 C C . ASP A 1 191 ? -0.159 47.743 68.856 1.00 8.67 191 ASP A C 1
ATOM 1507 O O . ASP A 1 191 ? -0.348 46.573 68.494 1.00 8.41 191 ASP A O 1
ATOM 1512 N N . TRP A 1 192 ? 0.570 48.595 68.147 1.00 7.95 192 TRP A N 1
ATOM 1513 C CA . TRP A 1 192 ? 1.465 48.066 67.122 1.00 8.06 192 TRP A CA 1
ATOM 1514 C C . TRP A 1 192 ? 2.922 48.264 67.506 1.00 9.05 192 TRP A C 1
ATOM 1515 O O . TRP A 1 192 ? 3.274 49.176 68.271 1.00 9.17 192 TRP A O 1
ATOM 1526 N N . ILE A 1 193 ? 3.761 47.384 66.986 1.00 6.90 193 ILE A N 1
ATOM 1527 C CA . ILE A 1 193 ? 5.198 47.517 67.140 1.00 7.56 193 ILE A CA 1
ATOM 1528 C C . ILE A 1 193 ? 5.812 47.615 65.754 1.00 6.92 193 ILE A C 1
ATOM 1529 O O . ILE A 1 193 ? 5.367 46.949 64.818 1.00 9.63 193 ILE A O 1
ATOM 1534 N N . HIS A 1 194 ? 6.792 48.496 65.596 1.00 8.15 194 HIS A N 1
ATOM 1535 C CA . HIS A 1 194 ? 7.590 48.494 64.376 1.00 8.08 194 HIS A CA 1
ATOM 1536 C C . HIS A 1 194 ? 9.015 48.811 64.779 1.00 7.00 194 HIS A C 1
ATOM 1537 O O . HIS A 1 194 ? 9.302 48.966 65.975 1.00 8.62 194 HIS A O 1
ATOM 1544 N N . LEU A 1 195 ? 9.910 48.870 63.801 1.00 7.33 195 LEU A N 1
ATOM 1545 C CA . LEU A 1 195 ? 11.339 48.907 64.095 1.00 8.36 195 LEU A CA 1
ATOM 1546 C C . LEU A 1 195 ? 12.015 50.060 63.381 1.00 8.29 195 LEU A C 1
ATOM 1547 O O . LEU A 1 195 ? 12.757 49.856 62.405 1.00 8.33 195 LEU A O 1
ATOM 1552 N N . PRO A 1 196 ? 11.750 51.293 63.844 1.00 8.45 196 PRO A N 1
ATOM 1553 C CA . PRO A 1 196 ? 12.393 52.435 63.198 1.00 8.54 196 PRO A CA 1
ATOM 1554 C C . PRO A 1 196 ? 13.837 52.552 63.662 1.00 8.34 196 PRO A C 1
ATOM 1555 O O . PRO A 1 196 ? 14.201 51.982 64.690 1.00 9.75 196 PRO A O 1
ATOM 1559 N N . GLY A 1 197 ? 14.647 53.286 62.910 1.00 10.71 197 GLY A N 1
ATOM 1560 C CA . GLY A 1 197 ? 16.014 53.539 63.320 1.00 9.42 197 GLY A CA 1
ATOM 1561 C C . GLY A 1 197 ? 16.688 54.528 62.393 1.00 8.87 197 GLY A C 1
ATOM 1562 O O . GLY A 1 197 ? 16.030 55.340 61.733 1.00 11.05 197 GLY A O 1
ATOM 1563 N N . ALA A 1 198 ? 18.014 54.472 62.364 1.00 9.31 198 ALA A N 1
ATOM 1564 C CA . ALA A 1 198 ? 18.817 55.290 61.458 1.00 10.57 198 ALA A CA 1
ATOM 1565 C C . ALA A 1 198 ? 20.129 54.559 61.326 1.00 9.81 198 ALA A C 1
ATOM 1566 O O . ALA A 1 198 ? 20.346 53.551 62.004 1.00 8.77 198 ALA A O 1
ATOM 1568 N N . TRP A 1 199 ? 21.019 55.051 60.476 1.00 8.19 199 TRP A N 1
ATOM 1569 C CA . TRP A 1 199 ? 22.356 54.480 60.452 1.00 11.55 199 TRP A CA 1
ATOM 1570 C C . TRP A 1 199 ? 22.964 54.603 61.852 1.00 11.82 199 TRP A C 1
ATOM 1571 O O . TRP A 1 199 ? 22.826 55.647 62.511 1.00 13.11 199 TRP A O 1
ATOM 1582 N N . GLY A 1 200 ? 23.594 53.532 62.332 1.00 9.54 200 GLY A N 1
ATOM 1583 C CA . GLY A 1 200 ? 24.254 53.568 63.633 1.00 12.68 200 GLY A CA 1
ATOM 1584 C C . GLY A 1 200 ? 23.309 53.364 64.807 1.00 11.15 200 GLY A C 1
ATOM 1585 O O . GLY A 1 200 ? 23.715 53.427 65.977 1.00 11.90 200 GLY A O 1
ATOM 1586 N N . ARG A 1 201 ? 22.043 53.114 64.494 1.00 10.33 201 ARG A N 1
ATOM 1587 C CA . ARG A 1 201 ? 21.027 52.880 65.524 1.00 11.31 201 ARG A CA 1
ATOM 1588 C C . ARG A 1 201 ? 19.797 52.220 64.920 1.00 9.17 201 ARG A C 1
ATOM 1589 O O . ARG A 1 201 ? 18.665 52.693 65.076 1.00 8.71 201 ARG A O 1
ATOM 1597 N N . GLU A 1 202 ? 20.024 51.099 64.244 1.00 8.80 202 GLU A N 1
ATOM 1598 C CA . GLU A 1 202 ? 18.937 50.355 63.606 1.00 10.67 202 GLU A CA 1
ATOM 1599 C C . GLU A 1 202 ? 17.996 49.645 64.575 1.00 9.54 202 GLU A C 1
ATOM 1600 O O . GLU A 1 202 ? 18.394 49.192 65.654 1.00 8.57 202 GLU A O 1
ATOM 1606 N N . ARG A 1 203 ? 16.738 49.532 64.153 1.00 7.89 203 ARG A N 1
ATOM 1607 C CA . ARG A 1 203 ? 15.765 48.619 64.743 1.00 7.94 203 ARG A CA 1
ATOM 1608 C C . ARG A 1 203 ? 15.517 48.813 66.224 1.00 8.50 203 ARG A C 1
ATOM 1609 O O . ARG A 1 203 ? 15.512 47.853 66.995 1.00 10.14 203 ARG A O 1
ATOM 1617 N N . TRP A 1 204 ? 15.282 50.059 66.614 1.00 9.54 204 TRP A N 1
ATOM 1618 C CA . TRP A 1 204 ? 14.758 50.325 67.943 1.00 7.81 204 TRP A CA 1
ATOM 1619 C C . TRP A 1 204 ? 13.315 49.843 67.970 1.00 11.17 204 TRP A C 1
ATOM 1620 O O . TRP A 1 204 ? 12.589 49.981 66.988 1.00 11.38 204 TRP A O 1
ATOM 1631 N N . ILE A 1 205 ? 12.907 49.242 69.078 1.00 10.73 205 ILE A N 1
ATOM 1632 C CA . ILE A 1 205 ? 11.522 48.820 69.214 1.00 8.53 205 ILE A CA 1
ATOM 1633 C C . ILE A 1 205 ? 10.659 50.027 69.559 1.00 10.85 205 ILE A C 1
ATOM 1634 O O . ILE A 1 205 ? 10.938 50.744 70.527 1.00 10.62 205 ILE A O 1
ATOM 1639 N N . GLU A 1 206 ? 9.621 50.262 68.763 1.00 9.60 206 GLU A N 1
ATOM 1640 C CA . GLU A 1 206 ? 8.663 51.323 69.061 1.00 9.57 206 GLU A CA 1
ATOM 1641 C C . GLU A 1 206 ? 7.270 50.745 69.162 1.00 10.10 206 GLU A C 1
ATOM 1642 O O . GLU A 1 206 ? 6.751 50.170 68.202 1.00 9.41 206 GLU A O 1
ATOM 1648 N N . ARG A 1 207 ? 6.670 50.889 70.338 1.00 8.75 207 ARG A N 1
ATOM 1649 C CA . ARG A 1 207 ? 5.328 50.359 70.580 1.00 8.36 207 ARG A CA 1
ATOM 1650 C C . ARG A 1 207 ? 4.388 51.543 70.796 1.00 10.50 207 ARG A C 1
ATOM 1651 O O . ARG A 1 207 ? 4.685 52.448 71.581 1.00 10.82 207 ARG A O 1
ATOM 1659 N N . ARG A 1 208 ? 3.276 51.555 70.070 1.00 10.30 208 ARG A N 1
ATOM 1660 C CA . ARG A 1 208 ? 2.362 52.694 70.091 1.00 11.30 208 ARG A CA 1
ATOM 1661 C C . ARG A 1 208 ? 0.940 52.175 70.035 1.00 10.86 208 ARG A C 1
ATOM 1662 O O . ARG A 1 208 ? 0.684 51.124 69.445 1.00 9.53 208 ARG A O 1
ATOM 1670 N N . PRO A 1 209 ? 0.001 52.921 70.622 1.00 11.58 209 PRO A N 1
ATOM 1671 C CA . PRO A 1 209 ? -1.410 52.571 70.452 1.00 10.23 209 PRO A CA 1
ATOM 1672 C C . PRO A 1 209 ? -1.793 52.809 69.009 1.00 11.16 209 PRO A C 1
ATOM 1673 O O . PRO A 1 209 ? -1.121 53.581 68.328 1.00 14.90 209 PRO A O 1
ATOM 1677 N N . LEU A 1 210 ? -2.843 52.154 68.535 1.00 10.42 210 LEU A N 1
ATOM 1678 C CA . LEU A 1 210 ? -3.322 52.426 67.191 1.00 9.53 210 LEU A CA 1
ATOM 1679 C C . LEU A 1 210 ? -4.135 53.712 67.177 1.00 11.87 210 LEU A C 1
ATOM 1680 O O . LEU A 1 210 ? -4.742 54.081 68.190 1.00 13.67 210 LEU A O 1
ATOM 1685 N N . VAL A 1 211 ? -4.139 54.388 66.031 1.00 9.22 211 VAL A N 1
ATOM 1686 C CA . VAL A 1 211 ? -4.987 55.554 65.821 1.00 11.16 211 VAL A CA 1
ATOM 1687 C C . VAL A 1 211 ? -6.122 55.146 64.889 1.00 10.69 211 VAL A C 1
ATOM 1688 O O . VAL A 1 211 ? -6.000 54.166 64.133 1.00 8.89 211 VAL A O 1
ATOM 1692 N N . THR A 1 212 ? -7.224 55.892 64.930 1.00 9.15 212 THR A N 1
ATOM 1693 C CA . THR A 1 212 ? -8.292 55.677 63.951 1.00 9.96 212 THR A CA 1
ATOM 1694 C C . THR A 1 212 ? -7.924 56.465 62.704 1.00 10.98 212 THR A C 1
ATOM 1695 O O . THR A 1 212 ? -8.102 57.694 62.638 1.00 11.26 212 THR A O 1
ATOM 1699 N N . GLY A 1 213 ? -7.379 55.753 61.722 1.00 10.75 213 GLY A N 1
ATOM 1700 C CA . GLY A 1 213 ? -6.724 56.366 60.580 1.00 8.97 213 GLY A CA 1
ATOM 1701 C C . GLY A 1 213 ? -5.637 55.406 60.145 1.00 9.63 213 GLY A C 1
ATOM 1702 O O . GLY A 1 213 ? -5.721 54.207 60.430 1.00 11.23 213 GLY A O 1
ATOM 1703 N N . VAL A 1 214 ? -4.606 55.904 59.476 1.00 7.37 214 VAL A N 1
ATOM 1704 C CA . VAL A 1 214 ? -3.538 55.014 59.045 1.00 7.93 214 VAL A CA 1
ATOM 1705 C C . VAL A 1 214 ? -2.258 55.309 59.817 1.00 9.04 214 VAL A C 1
ATOM 1706 O O . VAL A 1 214 ? -2.025 56.443 60.218 1.00 8.22 214 VAL A O 1
ATOM 1710 N N . GLN A 1 215 ? -1.485 54.261 60.104 1.00 6.69 215 GLN A N 1
ATOM 1711 C CA . GLN A 1 215 ? -0.140 54.390 60.639 1.00 7.72 215 GLN A CA 1
ATOM 1712 C C . GLN A 1 215 ? 0.683 53.401 59.830 1.00 10.20 215 GLN A C 1
ATOM 1713 O O . GLN A 1 215 ? 0.206 52.316 59.499 1.00 8.53 215 GLN A O 1
ATOM 1719 N N . ALA A 1 216 ? 1.908 53.770 59.476 1.00 7.50 216 ALA A N 1
ATOM 1720 C CA . ALA A 1 216 ? 2.686 52.879 58.635 1.00 7.32 216 ALA A CA 1
ATOM 1721 C C . ALA A 1 216 ? 4.156 53.127 58.800 1.00 8.89 216 ALA A C 1
ATOM 1722 O O . ALA A 1 216 ? 4.575 54.226 59.182 1.00 8.13 216 ALA A O 1
ATOM 1724 N N . ALA A 1 217 ? 4.927 52.086 58.513 1.00 7.62 217 ALA A N 1
ATOM 1725 C CA . ALA A 1 217 ? 6.361 52.205 58.333 1.00 8.09 217 ALA A CA 1
ATOM 1726 C C . ALA A 1 217 ? 6.622 51.912 56.863 1.00 9.70 217 ALA A C 1
ATOM 1727 O O . ALA A 1 217 ? 5.964 51.053 56.275 1.00 9.63 217 ALA A O 1
ATOM 1729 N N . GLU A 1 218 ? 7.578 52.599 56.256 1.00 8.65 218 GLU A N 1
ATOM 1730 C CA . GLU A 1 218 ? 7.876 52.306 54.862 1.00 8.82 218 GLU A CA 1
ATOM 1731 C C . GLU A 1 218 ? 9.307 52.644 54.517 1.00 9.70 218 GLU A C 1
ATOM 1732 O O . GLU A 1 218 ? 10.010 53.294 55.299 1.00 8.41 218 GLU A O 1
ATOM 1738 N N . SER A 1 219 ? 9.736 52.185 53.343 1.00 9.24 219 SER A N 1
ATOM 1739 C CA . SER A 1 219 ? 11.006 52.615 52.774 1.00 8.88 219 SER A CA 1
ATOM 1740 C C . SER A 1 219 ? 10.786 53.047 51.347 1.00 9.92 219 SER A C 1
ATOM 1741 O O . SER A 1 219 ? 10.041 52.395 50.610 1.00 9.62 219 SER A O 1
ATOM 1744 N N . ARG A 1 220 ? 11.427 54.153 50.976 1.00 7.48 220 ARG A N 1
ATOM 1745 C CA . ARG A 1 220 ? 11.439 54.663 49.615 1.00 9.47 220 ARG A CA 1
ATOM 1746 C C . ARG A 1 220 ? 12.877 54.723 49.129 1.00 10.90 220 ARG A C 1
ATOM 1747 O O . ARG A 1 220 ? 13.195 55.441 48.183 1.00 9.83 220 ARG A O 1
ATOM 1755 N N . ARG A 1 221 ? 13.749 53.983 49.792 1.00 8.27 221 ARG A N 1
ATOM 1756 C CA . ARG A 1 221 ? 15.183 54.094 49.540 1.00 8.99 221 ARG A CA 1
ATOM 1757 C C . ARG A 1 221 ? 15.725 53.080 48.531 1.00 12.91 221 ARG A C 1
ATOM 1758 O O . ARG A 1 221 ? 16.913 53.102 48.226 1.00 11.34 221 ARG A O 1
ATOM 1766 N N . GLY A 1 222 ? 14.857 52.213 48.008 1.00 10.24 222 GLY A N 1
ATOM 1767 C CA . GLY A 1 222 ? 15.281 51.146 47.105 1.00 11.94 222 GLY A CA 1
ATOM 1768 C C . GLY A 1 222 ? 15.933 49.993 47.848 1.00 11.55 222 GLY A C 1
ATOM 1769 O O . GLY A 1 222 ? 16.392 49.012 47.243 1.00 12.89 222 GLY A O 1
ATOM 1770 N N . ALA A 1 223 ? 15.979 50.129 49.167 1.00 9.10 223 ALA A N 1
ATOM 1771 C CA . ALA A 1 223 ? 16.564 49.144 50.071 1.00 10.76 223 ALA A CA 1
ATOM 1772 C C . ALA A 1 223 ? 15.650 49.129 51.270 1.00 10.47 223 ALA A C 1
ATOM 1773 O O . ALA A 1 223 ? 15.045 50.152 51.578 1.00 12.08 223 ALA A O 1
ATOM 1775 N N . SER A 1 224 ? 15.572 48.004 51.969 1.00 10.78 224 SER A N 1
ATOM 1776 C CA . SER A 1 224 ? 14.638 47.900 53.083 1.00 9.81 224 SER A CA 1
ATOM 1777 C C . SER A 1 224 ? 14.904 48.972 54.143 1.00 11.64 224 SER A C 1
ATOM 1778 O O . SER A 1 224 ? 13.953 49.472 54.737 1.00 11.56 224 SER A O 1
ATOM 1781 N N . SER A 1 225 ? 16.182 49.298 54.358 1.00 11.28 225 SER A N 1
ATOM 1782 C CA . SER A 1 225 ? 16.644 50.537 55.043 1.00 10.76 225 SER A CA 1
ATOM 1783 C C . SER A 1 225 ? 17.023 50.432 56.528 1.00 11.67 225 SER A C 1
ATOM 1784 O O . SER A 1 225 ? 16.587 49.531 57.247 1.00 10.48 225 SER A O 1
ATOM 1787 N N . HIS A 1 226 ? 17.838 51.383 56.978 1.00 9.61 226 HIS A N 1
ATOM 1788 C CA . HIS A 1 226 ? 18.132 51.527 58.403 1.00 10.38 226 HIS A CA 1
ATOM 1789 C C . HIS A 1 226 ? 16.974 52.210 59.088 1.00 9.21 226 HIS A C 1
ATOM 1790 O O . HIS A 1 226 ? 16.796 52.083 60.303 1.00 9.82 226 HIS A O 1
ATOM 1797 N N . GLN A 1 227 ? 16.213 52.968 58.310 1.00 9.35 227 GLN A N 1
ATOM 1798 C CA . GLN A 1 227 ? 15.224 53.892 58.859 1.00 9.30 227 GLN A CA 1
ATOM 1799 C C . GLN A 1 227 ? 13.938 53.209 59.319 1.00 10.39 227 GLN A C 1
ATOM 1800 O O . GLN A 1 227 ? 13.301 53.659 60.269 1.00 9.16 227 GLN A O 1
ATOM 1806 N N . GLN A 1 228 ? 13.561 52.136 58.629 1.00 7.13 228 GLN A N 1
ATOM 1807 C CA . GLN A 1 228 ? 12.412 51.305 59.010 1.00 8.46 228 GLN A CA 1
ATOM 1808 C C . GLN A 1 228 ? 12.718 49.891 58.576 1.00 9.39 228 GLN A C 1
ATOM 1809 O O . GLN A 1 228 ? 12.987 49.662 57.402 1.00 10.02 228 GLN A O 1
ATOM 1815 N N . ASN A 1 229 ? 12.658 48.937 59.496 1.00 10.31 229 ASN A N 1
ATOM 1816 C CA . ASN A 1 229 ? 12.784 47.541 59.098 1.0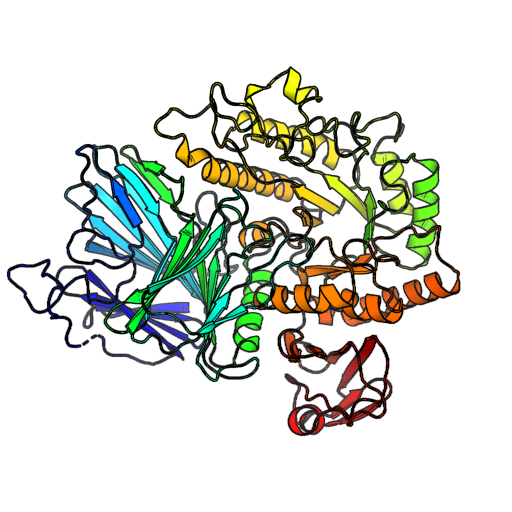0 8.86 229 ASN A CA 1
ATOM 1817 C C . ASN A 1 229 ? 11.430 47.052 58.606 1.00 8.14 229 ASN A C 1
ATOM 1818 O O . ASN A 1 229 ? 10.399 47.479 59.130 1.00 9.34 229 ASN A O 1
ATOM 1823 N N . PRO A 1 230 ? 11.416 46.154 57.607 1.00 9.73 230 PRO A N 1
ATOM 1824 C CA . PRO A 1 230 ? 10.139 45.632 57.098 1.00 8.06 230 PRO A CA 1
ATOM 1825 C C . PRO A 1 230 ? 9.551 44.593 58.038 1.00 8.87 230 PRO A C 1
ATOM 1826 O O . PRO A 1 230 ? 9.510 43.397 57.734 1.00 8.79 230 PRO A O 1
ATOM 1830 N N . PHE A 1 231 ? 9.111 45.065 59.196 1.00 8.93 231 PHE A N 1
ATOM 1831 C CA . PHE A 1 231 ? 8.450 44.227 60.172 1.00 7.91 231 PHE A CA 1
ATOM 1832 C C . PHE A 1 231 ? 7.504 45.097 60.968 1.00 8.29 231 PHE A C 1
ATOM 1833 O O . PHE A 1 231 ? 7.895 46.167 61.436 1.00 9.09 231 PHE A O 1
ATOM 1841 N N . ILE A 1 232 ? 6.266 44.643 61.133 1.00 8.78 232 ILE A N 1
ATOM 1842 C CA . ILE A 1 232 ? 5.359 45.262 62.094 1.00 8.72 232 ILE A CA 1
ATOM 1843 C C . ILE A 1 232 ? 4.616 44.163 62.823 1.00 9.99 232 ILE A C 1
ATOM 1844 O O . ILE A 1 232 ? 4.528 43.038 62.337 1.00 8.09 232 ILE A O 1
ATOM 1849 N N . ALA A 1 233 ? 4.086 44.482 63.998 1.00 9.10 233 ALA A N 1
ATOM 1850 C CA . ALA A 1 233 ? 3.321 43.498 64.751 1.00 8.64 233 ALA A CA 1
ATOM 1851 C C . ALA A 1 233 ? 2.127 44.178 65.384 1.00 7.96 233 ALA A C 1
ATOM 1852 O O . ALA A 1 233 ? 2.184 45.366 65.694 1.00 9.15 233 ALA A O 1
ATOM 1854 N N . LEU A 1 234 ? 1.043 43.429 65.568 1.00 9.25 234 LEU A N 1
ATOM 1855 C CA . LEU A 1 234 ? -0.045 43.880 66.423 1.00 6.91 234 LEU A CA 1
ATOM 1856 C C . LEU A 1 234 ? 0.070 43.064 67.700 1.00 8.58 234 LEU A C 1
ATOM 1857 O O . LEU A 1 234 ? 0.281 41.840 67.651 1.00 9.47 234 LEU A O 1
ATOM 1862 N N . VAL A 1 235 ? -0.045 43.724 68.847 1.00 7.96 235 VAL A N 1
ATOM 1863 C CA . VAL A 1 235 ? 0.091 43.024 70.122 1.00 8.13 235 VAL A CA 1
ATOM 1864 C C . VAL A 1 235 ? -1.039 43.430 71.048 1.00 9.64 235 VAL A C 1
ATOM 1865 O O . VAL A 1 235 ? -1.480 44.574 71.025 1.00 9.10 235 VAL A O 1
ATOM 1869 N N . ALA A 1 236 ? -1.527 42.474 71.832 1.00 11.45 236 ALA A N 1
ATOM 1870 C CA . ALA A 1 236 ? -2.580 42.741 72.810 1.00 10.71 236 ALA A CA 1
ATOM 1871 C C . ALA A 1 236 ? -2.106 43.823 73.760 1.00 14.59 236 ALA A C 1
ATOM 1872 O O . ALA A 1 236 ? -0.912 43.948 74.023 1.00 12.45 236 ALA A O 1
ATOM 1874 N N . LYS A 1 237 ? -3.042 44.602 74.284 1.00 12.36 237 LYS A N 1
ATOM 1875 C CA . LYS A 1 237 ? -2.678 45.737 75.125 1.00 14.34 237 LYS A CA 1
ATOM 1876 C C . LYS A 1 237 ? -1.762 45.376 76.295 1.00 13.71 237 LYS A C 1
ATOM 1877 O O . LYS A 1 237 ? -0.878 46.152 76.654 1.00 15.38 237 LYS A O 1
ATOM 1883 N N . ASN A 1 238 ? -1.975 44.190 76.856 1.00 15.88 238 ASN A N 1
ATOM 1884 C CA . ASN A 1 238 ? -1.265 43.711 78.041 1.00 17.78 238 ASN A CA 1
ATOM 1885 C C . ASN A 1 238 ? -0.158 42.715 77.715 1.00 14.51 238 ASN A C 1
ATOM 1886 O O . ASN A 1 238 ? 0.501 42.195 78.618 1.00 15.86 238 ASN A O 1
ATOM 1891 N N . ALA A 1 239 ? 0.038 42.429 76.428 1.00 12.85 239 ALA A N 1
ATOM 1892 C CA . ALA A 1 239 ? 1.071 41.466 76.028 1.00 12.15 239 ALA A CA 1
ATOM 1893 C C . ALA A 1 239 ? 2.469 42.010 76.319 1.00 11.02 239 ALA A C 1
ATOM 1894 O O . ALA A 1 239 ? 2.708 43.215 76.257 1.00 10.77 239 ALA A O 1
ATOM 1896 N N . ASP A 1 240 ? 3.397 41.115 76.636 1.00 10.19 240 ASP A N 1
ATOM 1897 C CA . ASP A 1 240 ? 4.771 41.518 76.905 1.00 11.69 240 ASP A CA 1
ATOM 1898 C C . ASP A 1 240 ? 5.717 40.479 76.314 1.00 12.47 240 ASP A C 1
ATOM 1899 O O . ASP A 1 240 ? 5.330 39.761 75.395 1.00 11.87 240 ASP A O 1
ATOM 1904 N N . GLU A 1 241 ? 6.939 40.387 76.829 1.00 11.50 241 GLU A N 1
ATOM 1905 C CA . GLU A 1 241 ? 7.880 39.399 76.306 1.00 12.06 241 GLU A CA 1
ATOM 1906 C C . GLU A 1 241 ? 7.445 37.962 76.548 1.00 11.06 241 GLU A C 1
ATOM 1907 O O . GLU A 1 241 ? 7.825 37.066 75.791 1.00 10.66 241 GLU A O 1
ATOM 1913 N N . HIS A 1 242 ? 6.654 37.724 77.593 1.00 10.46 242 HIS A N 1
ATOM 1914 C CA . HIS A 1 242 ? 6.458 36.352 78.063 1.00 10.23 242 HIS A CA 1
ATOM 1915 C C . HIS A 1 242 ? 5.058 35.791 77.900 1.00 11.21 242 HIS A C 1
ATOM 1916 O O . HIS A 1 242 ? 4.858 34.573 77.967 1.00 12.98 242 HIS A O 1
ATOM 1923 N N . GLN A 1 243 ? 4.079 36.666 77.714 1.00 10.76 243 GLN A N 1
ATOM 1924 C CA . GLN A 1 243 ? 2.708 36.205 77.615 1.00 12.15 243 GLN A CA 1
ATOM 1925 C C . GLN A 1 243 ? 1.906 37.146 76.736 1.00 11.95 243 GLN A C 1
ATOM 1926 O O . GLN A 1 243 ? 2.260 38.315 76.585 1.00 11.11 243 GLN A O 1
ATOM 1932 N N . GLY A 1 244 ? 0.816 36.642 76.175 1.00 11.41 244 GLY A N 1
ATOM 1933 C CA . GLY A 1 244 ? -0.103 37.519 75.477 1.00 9.84 244 GLY A CA 1
ATOM 1934 C C . GLY A 1 244 ? -0.096 37.359 73.981 1.00 12.29 244 GLY A C 1
ATOM 1935 O O . GLY A 1 244 ? 0.859 36.844 73.402 1.00 9.00 244 GLY A O 1
ATOM 1936 N N . GLU A 1 245 ? -1.163 37.829 73.341 1.00 9.01 245 GLU A N 1
ATOM 1937 C CA . GLU A 1 245 ? -1.292 37.628 71.905 1.00 10.94 245 GLU A CA 1
ATOM 1938 C C . GLU A 1 245 ? -0.449 38.601 71.100 1.00 9.46 245 GLU A C 1
ATOM 1939 O O . GLU A 1 245 ? -0.425 39.802 71.357 1.00 10.34 245 GLU A O 1
ATOM 1945 N N . VAL A 1 246 ? 0.250 38.048 70.121 1.00 8.34 246 VAL A N 1
ATOM 1946 C CA . VAL A 1 246 ? 1.113 38.823 69.241 1.00 9.73 246 VAL A CA 1
ATOM 1947 C C . VAL A 1 246 ? 0.925 38.286 67.822 1.00 10.49 246 VAL A C 1
ATOM 1948 O O . VAL A 1 246 ? 0.887 37.072 67.610 1.00 9.44 246 VAL A O 1
ATOM 1952 N N . TYR A 1 247 ? 0.803 39.197 66.862 1.00 8.27 247 TYR A N 1
ATOM 1953 C CA . TYR A 1 247 ? 0.721 38.857 65.447 1.00 6.64 247 TYR A CA 1
ATOM 1954 C C . TYR A 1 247 ? 1.835 39.584 64.726 1.00 8.18 247 TYR A C 1
ATOM 1955 O O . TYR A 1 247 ? 1.825 40.813 64.643 1.00 8.55 247 TYR A O 1
ATOM 1964 N N . GLY A 1 248 ? 2.793 38.841 64.190 1.00 8.77 248 GLY A N 1
ATOM 1965 C CA . GLY A 1 248 ? 3.916 39.456 63.491 1.00 9.19 248 GLY A CA 1
ATOM 1966 C C . GLY A 1 248 ? 3.759 39.377 61.983 1.00 8.95 248 GLY A C 1
ATOM 1967 O O . GLY A 1 248 ? 3.176 38.421 61.463 1.00 9.25 248 GLY A O 1
ATOM 1968 N N . PHE A 1 249 ? 4.255 40.398 61.293 1.00 6.97 249 PHE A N 1
ATOM 1969 C CA . PHE A 1 249 ? 4.212 40.482 59.839 1.00 8.02 249 PHE A CA 1
ATOM 1970 C C . PHE A 1 249 ? 5.586 40.860 59.325 1.00 9.28 249 PHE A C 1
ATOM 1971 O O . PHE A 1 249 ? 6.026 41.995 59.498 1.00 9.53 249 PHE A O 1
ATOM 1979 N N . SER A 1 250 ? 6.245 39.919 58.660 1.00 7.82 250 SER A N 1
ATOM 1980 C CA . SER A 1 250 ? 7.629 40.090 58.226 1.00 8.18 250 SER A CA 1
ATOM 1981 C C . SER A 1 250 ? 7.709 39.931 56.714 1.00 9.30 250 SER A C 1
ATOM 1982 O O . SER A 1 250 ? 7.288 38.917 56.172 1.00 8.97 250 SER A O 1
ATOM 1985 N N . PHE A 1 251 ? 8.249 40.936 56.035 1.00 9.58 251 PHE A N 1
ATOM 1986 C CA . PHE A 1 251 ? 8.236 40.980 54.567 1.00 8.15 251 PHE A CA 1
ATOM 1987 C C . PHE A 1 251 ? 9.543 40.406 54.048 1.00 8.91 251 PHE A C 1
ATOM 1988 O O . PHE A 1 251 ? 10.608 40.917 54.360 1.00 10.13 251 PHE A O 1
ATOM 1996 N N . VAL A 1 252 ? 9.468 39.351 53.237 1.00 8.32 252 VAL A N 1
ATOM 1997 C CA . VAL A 1 252 ? 10.681 38.701 52.726 1.00 9.05 252 VAL A CA 1
ATOM 1998 C C . VAL A 1 252 ? 11.113 39.417 51.458 1.00 9.97 252 VAL A C 1
ATOM 1999 O O . VAL A 1 252 ? 10.947 38.918 50.325 1.00 9.73 252 VAL A O 1
ATOM 2003 N N . TYR A 1 253 ? 11.660 40.614 51.636 1.00 8.51 253 TYR A N 1
ATOM 2004 C CA . TYR A 1 253 ? 11.992 41.440 50.490 1.00 9.94 253 TYR A CA 1
ATOM 2005 C C . TYR A 1 253 ? 12.957 42.510 50.939 1.00 10.57 253 TYR A C 1
ATOM 2006 O O . TYR A 1 253 ? 12.868 42.978 52.074 1.00 9.07 253 TYR A O 1
ATOM 2015 N N . SER A 1 254 ? 13.861 42.919 50.050 1.00 10.22 254 SER A N 1
ATOM 2016 C CA . SER A 1 254 ? 14.953 43.804 50.456 1.00 7.88 254 SER A CA 1
ATOM 2017 C C . SER A 1 254 ? 14.915 45.181 49.826 1.00 8.37 254 SER A C 1
ATOM 2018 O O . SER A 1 254 ? 15.861 45.955 49.975 1.00 9.80 254 SER A O 1
ATOM 2021 N N . GLY A 1 255 ? 13.836 45.489 49.118 1.00 9.04 255 GLY A N 1
ATOM 2022 C CA . GLY A 1 255 ? 13.715 46.786 48.481 1.00 8.91 255 GLY A CA 1
ATOM 2023 C C . GLY A 1 255 ? 12.692 47.655 49.182 1.00 11.48 255 GLY A C 1
ATOM 2024 O O . GLY A 1 255 ? 12.526 47.582 50.415 1.00 9.86 255 GLY A O 1
ATOM 2025 N N . ASN A 1 256 ? 12.019 48.494 48.399 1.00 8.92 256 ASN A N 1
ATOM 2026 C CA . ASN A 1 256 ? 10.978 49.376 48.942 1.00 11.23 256 ASN A CA 1
ATOM 2027 C C . ASN A 1 256 ? 9.823 48.584 49.526 1.00 10.19 256 ASN A C 1
ATOM 2028 O O . ASN A 1 256 ? 9.389 47.582 48.950 1.00 10.52 256 ASN A O 1
ATOM 2033 N N . PHE A 1 257 ? 9.303 49.033 50.666 1.00 8.84 257 PHE A N 1
ATOM 2034 C CA . PHE A 1 257 ? 8.155 48.356 51.265 1.00 8.46 257 PHE A CA 1
ATOM 2035 C C . PHE A 1 257 ? 7.207 49.345 51.903 1.00 9.27 257 PHE A C 1
ATOM 2036 O O . PHE A 1 257 ? 7.587 50.473 52.230 1.00 7.64 257 PHE A O 1
ATOM 2044 N N . LEU A 1 258 ? 5.971 48.891 52.079 1.00 7.23 258 LEU A N 1
ATOM 2045 C CA . LEU A 1 258 ? 4.984 49.584 52.901 1.00 8.98 258 LEU A CA 1
ATOM 2046 C C . LEU A 1 258 ? 4.466 48.563 53.888 1.00 9.79 258 LEU A C 1
ATOM 2047 O O . LEU A 1 258 ? 4.174 47.426 53.512 1.00 9.40 258 LEU A O 1
ATOM 2052 N N . ALA A 1 259 ? 4.377 48.951 55.158 1.00 8.75 259 ALA A N 1
ATOM 2053 C CA . ALA A 1 259 ? 3.790 48.089 56.183 1.00 8.98 259 ALA A CA 1
ATOM 2054 C C . ALA A 1 259 ? 2.816 48.946 56.961 1.00 9.59 259 ALA A C 1
ATOM 2055 O O . ALA A 1 259 ? 3.216 49.891 57.641 1.00 10.42 259 ALA A O 1
ATOM 2057 N N . GLN A 1 260 ? 1.528 48.640 56.854 1.00 6.52 260 GLN A N 1
ATOM 2058 C CA . GLN A 1 260 ? 0.533 49.605 57.249 1.00 9.02 260 GLN A CA 1
ATOM 2059 C C . GLN A 1 260 ? -0.571 48.989 58.086 1.00 10.11 260 GLN A C 1
ATOM 2060 O O . GLN A 1 260 ? -0.938 47.831 57.886 1.00 9.22 260 GLN A O 1
ATOM 2066 N N . VAL A 1 261 ? -1.076 49.754 59.048 1.00 7.52 261 VAL A N 1
ATOM 2067 C CA . VAL A 1 261 ? -2.320 49.393 59.724 1.00 6.63 261 VAL A CA 1
ATOM 2068 C C . VAL A 1 261 ? -3.293 50.530 59.522 1.00 9.55 261 VAL A C 1
ATOM 2069 O O . VAL A 1 261 ? -3.027 51.662 59.922 1.00 8.48 261 VAL A O 1
ATOM 2073 N N . GLU A 1 262 ? -4.433 50.238 58.905 1.00 9.64 262 GLU A N 1
ATOM 2074 C CA . GLU A 1 262 ? -5.470 51.270 58.800 1.00 8.67 262 GLU A CA 1
ATOM 2075 C C . GLU A 1 262 ? -6.671 50.849 59.619 1.00 10.23 262 GLU A C 1
ATOM 2076 O O . GLU A 1 262 ? -7.213 49.775 59.412 1.00 9.27 262 GLU A O 1
ATOM 2082 N N . VAL A 1 263 ? -7.080 51.699 60.552 1.00 9.61 263 VAL A N 1
ATOM 2083 C CA . VAL A 1 263 ? -8.250 51.412 61.378 1.00 6.90 263 VAL A CA 1
ATOM 2084 C C . VAL A 1 263 ? -9.414 52.243 60.862 1.00 8.98 263 VAL A C 1
ATOM 2085 O O . VAL A 1 263 ? -9.293 53.451 60.707 1.00 9.27 263 VAL A O 1
ATOM 2089 N N . ASP A 1 264 ? -10.546 51.600 60.593 1.00 10.14 264 ASP A N 1
ATOM 2090 C CA . ASP A 1 264 ? -11.666 52.302 59.978 1.00 9.97 264 ASP A CA 1
ATOM 2091 C C . ASP A 1 264 ? -12.675 52.767 61.023 1.00 11.46 264 ASP A C 1
ATOM 2092 O O . ASP A 1 264 ? -12.453 52.615 62.228 1.00 10.03 264 ASP A O 1
ATOM 2097 N N . GLN A 1 265 ? -13.789 53.318 60.556 1.00 9.09 265 GLN A N 1
ATOM 2098 C CA . GLN A 1 265 ? -14.792 53.930 61.420 1.00 9.66 265 GLN A CA 1
ATOM 2099 C C . GLN A 1 265 ? -15.426 52.916 62.354 1.00 13.05 265 GLN A C 1
ATOM 2100 O O . GLN A 1 265 ? -16.004 53.289 63.364 1.00 10.56 265 GLN A O 1
ATOM 2106 N N . PHE A 1 266 ? -15.349 51.636 62.004 1.00 10.83 266 PHE A N 1
ATOM 2107 C CA . PHE A 1 266 ? -15.928 50.596 62.857 1.00 11.43 266 PHE A CA 1
ATOM 2108 C C . PHE A 1 266 ? -14.855 49.876 63.675 1.00 9.68 266 PHE A C 1
ATOM 2109 O O . PHE A 1 266 ? -15.072 48.781 64.183 1.00 12.85 266 PHE A O 1
ATOM 2117 N N . HIS A 1 267 ? -13.710 50.534 63.803 1.00 11.07 267 HIS A N 1
ATOM 2118 C CA . HIS A 1 267 ? -12.608 50.055 64.635 1.00 13.82 267 HIS A CA 1
ATOM 2119 C C . HIS A 1 267 ? -12.175 48.638 64.318 1.00 13.14 267 HIS A C 1
ATOM 2120 O O . HIS A 1 267 ? -11.892 47.833 65.209 1.00 13.07 267 HIS A O 1
ATOM 2127 N N . THR A 1 268 ? -12.139 48.340 63.026 1.00 13.20 268 THR A N 1
ATOM 2128 C CA . THR A 1 268 ? -11.529 47.115 62.547 1.00 10.63 268 THR A CA 1
ATOM 2129 C C . THR A 1 268 ? -10.168 47.531 62.036 1.00 11.51 268 THR A C 1
ATOM 2130 O O . THR A 1 268 ? -10.006 48.649 61.550 1.00 13.67 268 THR A O 1
ATOM 2134 N N . ALA A 1 269 ? -9.189 46.651 62.171 1.00 10.68 269 ALA A N 1
ATOM 2135 C CA . ALA A 1 269 ? -7.816 46.986 61.808 1.00 9.64 269 ALA A CA 1
ATOM 2136 C C . ALA A 1 269 ? -7.395 46.225 60.565 1.00 11.16 269 ALA A C 1
ATOM 2137 O O . ALA A 1 269 ? -7.291 44.996 60.597 1.00 10.42 269 ALA A O 1
ATOM 2139 N N . ARG A 1 270 ? -7.124 46.957 59.483 1.00 8.92 270 ARG A N 1
ATOM 2140 C CA . ARG A 1 270 ? -6.636 46.334 58.253 1.00 8.56 270 ARG A CA 1
ATOM 2141 C C . ARG A 1 270 ? -5.132 46.424 58.213 1.00 10.83 270 ARG A C 1
ATOM 2142 O O . ARG A 1 270 ? -4.574 47.520 58.135 1.00 7.91 270 ARG A O 1
ATOM 2150 N N . VAL A 1 271 ? -4.470 45.275 58.276 1.00 7.36 271 VAL A N 1
ATOM 2151 C CA . VAL A 1 271 ? -3.013 45.237 58.217 1.00 8.58 271 VAL A CA 1
ATOM 2152 C C . VAL A 1 271 ? -2.599 44.811 56.827 1.00 10.57 271 VAL A C 1
ATOM 2153 O O . VAL A 1 271 ? -3.064 43.791 56.318 1.00 8.79 271 VAL A O 1
ATOM 2157 N N . SER A 1 272 ? -1.726 45.585 56.199 1.00 7.41 272 SER A N 1
ATOM 2158 C CA . SER A 1 272 ? -1.278 45.227 54.860 1.00 8.63 272 SER A CA 1
ATOM 2159 C C . SER A 1 272 ? 0.202 45.500 54.680 1.00 8.18 272 SER A C 1
ATOM 2160 O O . SER A 1 272 ? 0.793 46.333 55.380 1.00 7.68 272 SER A O 1
ATOM 2163 N N . MET A 1 273 ? 0.817 44.775 53.756 1.00 8.03 273 MET A N 1
ATOM 2164 C CA . MET A 1 273 ? 2.265 44.837 53.631 1.00 7.88 273 MET A CA 1
ATOM 2165 C C . MET A 1 273 ? 2.665 44.359 52.250 1.00 9.22 273 MET A C 1
ATOM 2166 O O . MET A 1 273 ? 2.091 43.400 51.734 1.00 8.92 273 MET A O 1
ATOM 2171 N N . GLY A 1 274 ? 3.648 45.021 51.654 1.00 8.47 274 GLY A N 1
ATOM 2172 C CA . GLY A 1 274 ? 4.146 44.603 50.351 1.00 9.01 274 GLY A CA 1
ATOM 2173 C C . GLY A 1 274 ? 5.076 45.643 49.780 1.00 9.57 274 GLY A C 1
ATOM 2174 O O . GLY A 1 274 ? 5.504 46.561 50.487 1.00 9.43 274 GLY A O 1
ATOM 2175 N N . ILE A 1 275 ? 5.409 45.491 48.505 1.00 8.55 275 ILE A N 1
ATOM 2176 C CA . ILE A 1 275 ? 6.236 46.470 47.822 1.00 7.16 275 ILE A CA 1
ATOM 2177 C C . ILE A 1 275 ? 5.579 47.841 47.940 1.00 8.66 275 ILE A C 1
ATOM 2178 O O . ILE A 1 275 ? 4.373 47.986 47.742 1.00 10.52 275 ILE A O 1
ATOM 2183 N N . ASN A 1 276 ? 6.359 48.854 48.287 1.00 8.88 276 ASN A N 1
ATOM 2184 C CA . ASN A 1 276 ? 5.780 50.181 48.438 1.00 10.39 276 ASN A CA 1
ATOM 2185 C C . ASN A 1 276 ? 5.141 50.630 47.130 1.00 10.07 276 ASN A C 1
ATOM 2186 O O . ASN A 1 276 ? 5.801 50.671 46.099 1.00 9.06 276 ASN A O 1
ATOM 2191 N N . PRO A 1 277 ? 3.843 50.969 47.163 1.00 8.28 277 PRO A N 1
ATOM 2192 C CA . PRO A 1 277 ? 3.182 51.440 45.941 1.00 11.16 277 PRO A CA 1
ATOM 2193 C C . PRO A 1 277 ? 3.717 52.797 45.511 1.00 11.50 277 PRO A C 1
ATOM 2194 O O . PRO A 1 277 ? 3.551 53.193 44.347 1.00 11.94 277 PRO A O 1
ATOM 2198 N N . PHE A 1 278 ? 4.336 53.518 46.441 1.00 12.57 278 PHE A N 1
ATOM 2199 C CA . PHE A 1 278 ? 4.872 54.833 46.105 1.00 10.33 278 PHE A CA 1
ATOM 2200 C C . PHE A 1 278 ? 5.948 54.738 45.034 1.00 12.23 278 PHE A C 1
ATOM 2201 O O . PHE A 1 278 ? 6.920 54.000 45.199 1.00 10.94 278 PHE A O 1
ATOM 2209 N N . ASP A 1 279 ? 5.775 55.502 43.954 1.00 12.82 279 ASP A N 1
ATOM 2210 C CA . ASP A 1 279 ? 6.735 55.548 42.839 1.00 12.91 279 ASP A CA 1
ATOM 2211 C C . ASP A 1 279 ? 6.859 54.209 42.113 1.00 14.16 279 ASP A C 1
ATOM 2212 O O . ASP A 1 279 ? 7.842 53.983 41.405 1.00 17.56 279 ASP A O 1
ATOM 2217 N N . PHE A 1 280 ? 5.866 53.335 42.280 1.00 14.13 280 PHE A N 1
ATOM 2218 C CA . PHE A 1 280 ? 5.877 51.990 41.687 1.00 12.65 280 PHE A CA 1
ATOM 2219 C C . PHE A 1 280 ? 4.700 51.810 40.738 1.00 13.59 280 PHE A C 1
ATOM 2220 O O . PHE A 1 280 ? 3.587 52.212 41.052 1.00 12.51 280 PHE A O 1
ATOM 2228 N N . THR A 1 281 ? 4.951 51.199 39.581 1.00 11.27 281 THR A N 1
ATOM 2229 C CA . THR A 1 281 ? 3.887 50.626 38.766 1.00 12.28 281 THR A CA 1
ATOM 2230 C C . THR A 1 281 ? 4.449 49.367 38.145 1.00 14.33 281 THR A C 1
ATOM 2231 O O . THR A 1 281 ? 5.666 49.169 38.125 1.00 15.37 281 THR A O 1
ATOM 2235 N N . TRP A 1 282 ? 3.576 48.495 37.665 1.00 11.54 282 TRP A N 1
ATOM 2236 C CA . TRP A 1 282 ? 4.035 47.336 36.920 1.00 13.08 282 TRP A CA 1
ATOM 2237 C C . TRP A 1 282 ? 3.097 47.071 35.760 1.00 13.68 282 TRP A C 1
ATOM 2238 O O . TRP A 1 282 ? 1.905 46.878 35.963 1.00 13.77 282 TRP A O 1
ATOM 2249 N N . LEU A 1 283 ? 3.643 47.087 34.545 1.00 14.57 283 LEU A N 1
ATOM 2250 C CA . LEU A 1 283 ? 2.841 46.895 33.351 1.00 11.90 283 LEU A CA 1
ATOM 2251 C C . LEU A 1 283 ? 2.758 45.429 32.999 1.00 15.01 283 LEU A C 1
ATOM 2252 O O . LEU A 1 283 ? 3.781 44.760 32.816 1.00 12.96 283 LEU A O 1
ATOM 2257 N N . LEU A 1 284 ? 1.534 44.925 32.914 1.00 12.98 284 LEU A N 1
ATOM 2258 C CA . LEU A 1 284 ? 1.297 43.568 32.444 1.00 12.96 284 LEU A CA 1
ATOM 2259 C C . LEU A 1 284 ? 0.677 43.594 31.045 1.00 15.81 284 LEU A C 1
ATOM 2260 O O . LEU A 1 284 ? -0.505 43.925 30.883 1.00 16.97 284 LEU A O 1
ATOM 2265 N N . GLN A 1 285 ? 1.477 43.251 30.042 1.00 15.30 285 GLN A N 1
ATOM 2266 C CA . GLN A 1 285 ? 0.958 43.023 28.699 1.00 15.19 285 GLN A CA 1
ATOM 2267 C C . GLN A 1 285 ? 0.143 41.740 28.739 1.00 17.50 285 GLN A C 1
ATOM 2268 O O . GLN A 1 285 ? 0.274 40.953 29.686 1.00 14.37 285 GLN A O 1
ATOM 2274 N N . PRO A 1 286 ? -0.716 41.519 27.727 1.00 17.33 286 PRO A N 1
ATOM 2275 C CA . PRO A 1 286 ? -1.441 40.248 27.691 1.00 16.43 286 PRO A CA 1
ATOM 2276 C C . PRO A 1 286 ? -0.486 39.074 27.835 1.00 14.89 286 PRO A C 1
ATOM 2277 O O . PRO A 1 286 ? 0.607 39.100 27.249 1.00 16.43 286 PRO A O 1
ATOM 2281 N N . GLY A 1 287 ? -0.859 38.109 28.669 1.00 14.63 287 GLY A N 1
ATOM 2282 C CA . GLY A 1 287 ? -0.055 36.922 28.898 1.00 15.43 287 GLY A CA 1
ATOM 2283 C C . GLY A 1 287 ? 1.033 37.057 29.954 1.00 18.42 287 GLY A C 1
ATOM 2284 O O . GLY A 1 287 ? 1.691 36.070 30.299 1.00 19.25 287 GLY A O 1
ATOM 2285 N N . GLU A 1 288 ? 1.222 38.265 30.486 1.00 17.31 288 GLU A N 1
ATOM 2286 C CA . GLU A 1 288 ? 2.283 38.490 31.473 1.00 14.80 288 GLU A CA 1
ATOM 2287 C C . GLU A 1 288 ? 1.784 38.354 32.915 1.00 14.32 288 GLU A C 1
ATOM 2288 O O . GLU A 1 288 ? 0.594 38.527 33.212 1.00 14.36 288 GLU A O 1
ATOM 2294 N N . SER A 1 289 ? 2.710 38.064 33.817 1.00 12.72 289 SER A N 1
ATOM 2295 C CA . SER A 1 289 ? 2.343 37.847 35.208 1.00 13.50 289 SER A CA 1
ATOM 2296 C C . SER A 1 289 ? 3.231 38.652 36.148 1.00 13.01 289 SER A C 1
ATOM 2297 O O . SER A 1 289 ? 4.306 39.121 35.762 1.00 11.47 289 SER A O 1
ATOM 2300 N N . PHE A 1 290 ? 2.767 38.835 37.382 1.00 10.46 290 PHE A N 1
ATOM 2301 C CA . PHE A 1 290 ? 3.586 39.491 38.400 1.00 12.09 290 PHE A CA 1
ATOM 2302 C C . PHE A 1 290 ? 3.434 38.758 39.730 1.00 10.75 290 PHE A C 1
ATOM 2303 O O . PHE A 1 290 ? 2.326 38.624 40.246 1.00 10.11 290 PHE A O 1
ATOM 2311 N N . GLN A 1 291 ? 4.555 38.298 40.284 1.00 10.66 291 GLN A N 1
ATOM 2312 C CA . GLN A 1 291 ? 4.574 37.598 41.570 1.00 10.47 291 GLN A CA 1
ATOM 2313 C C . GLN A 1 291 ? 5.042 38.564 42.674 1.00 10.79 291 GLN A C 1
ATOM 2314 O O . GLN A 1 291 ? 6.119 39.141 42.567 1.00 10.74 291 GLN A O 1
ATOM 2320 N N . THR A 1 292 ? 4.240 38.748 43.722 1.00 11.09 292 THR A N 1
ATOM 2321 C CA . THR A 1 292 ? 4.681 39.569 44.857 1.00 9.53 292 THR A CA 1
ATOM 2322 C C . THR A 1 292 ? 5.624 38.746 45.707 1.00 8.92 292 THR A C 1
ATOM 2323 O O . THR A 1 292 ? 5.531 37.508 45.719 1.00 9.13 292 THR A O 1
ATOM 2327 N N . PRO A 1 293 ? 6.530 39.418 46.443 1.00 8.82 293 PRO A N 1
ATOM 2328 C CA . PRO A 1 293 ? 7.260 38.713 47.494 1.00 7.99 293 PRO A CA 1
ATOM 2329 C C . PRO A 1 293 ? 6.279 38.254 48.568 1.00 8.12 293 PRO A C 1
ATOM 2330 O O . PRO A 1 293 ? 5.115 38.678 48.564 1.00 10.82 293 PRO A O 1
ATOM 2334 N N . GLU A 1 294 ? 6.726 37.392 49.477 1.00 9.98 294 GLU A N 1
ATOM 2335 C CA . GLU A 1 294 ? 5.828 36.884 50.499 1.00 9.34 294 GLU A CA 1
ATOM 2336 C C . GLU A 1 294 ? 5.962 37.636 51.820 1.00 7.86 294 GLU A C 1
ATOM 2337 O O . GLU A 1 294 ? 6.980 38.288 52.096 1.00 9.50 294 GLU A O 1
ATOM 2343 N N . VAL A 1 295 ? 4.922 37.516 52.631 1.00 6.54 295 VAL A N 1
ATOM 2344 C CA . VAL A 1 295 ? 4.918 38.034 53.996 1.00 6.81 295 VAL A CA 1
ATOM 2345 C C . VAL A 1 295 ? 4.738 36.851 54.923 1.00 7.89 295 VAL A C 1
ATOM 2346 O O . VAL A 1 295 ? 3.883 35.989 54.689 1.00 8.34 295 VAL A O 1
ATOM 2350 N N . VAL A 1 296 ? 5.570 36.794 55.956 1.00 7.05 296 VAL A N 1
ATOM 2351 C CA . VAL A 1 296 ? 5.560 35.663 56.872 1.00 8.43 296 VAL A CA 1
ATOM 2352 C C . VAL A 1 296 ? 4.825 36.101 58.138 1.00 10.21 296 VAL A C 1
ATOM 2353 O O . VAL A 1 296 ? 5.273 37.000 58.851 1.00 9.47 296 VAL A O 1
ATOM 2357 N N . MET A 1 297 ? 3.687 35.473 58.397 1.00 9.13 297 MET A N 1
ATOM 2358 C CA . MET A 1 297 ? 2.792 35.901 59.465 1.00 9.10 297 MET A CA 1
ATOM 2359 C C . MET A 1 297 ? 2.844 34.927 60.633 1.00 10.71 297 MET A C 1
ATOM 2360 O O . MET A 1 297 ? 2.608 33.729 60.470 1.00 11.32 297 MET A O 1
ATOM 2365 N N . VAL A 1 298 ? 3.183 35.437 61.812 1.00 7.69 298 VAL A N 1
ATOM 2366 C CA . VAL A 1 298 ? 3.378 34.566 62.972 1.00 7.17 298 VAL A CA 1
ATOM 2367 C C . VAL A 1 298 ? 2.436 34.962 64.087 1.00 10.03 298 VAL A C 1
ATOM 2368 O O . VAL A 1 298 ? 2.272 36.158 64.383 1.00 10.13 298 VAL A O 1
ATOM 2372 N N . TYR A 1 299 ? 1.809 33.960 64.701 1.00 8.62 299 TYR A N 1
ATOM 2373 C CA . TYR A 1 299 ? 0.962 34.193 65.863 1.00 8.75 299 TYR A CA 1
ATOM 2374 C C . TYR A 1 299 ? 1.574 33.533 67.077 1.00 9.44 299 TYR A C 1
ATOM 2375 O O . TYR A 1 299 ? 2.135 32.435 66.993 1.00 9.64 299 TYR A O 1
ATOM 2384 N N . SER A 1 300 ? 1.473 34.212 68.207 1.00 9.49 300 SER A N 1
ATOM 2385 C CA . SER A 1 300 ? 1.825 33.596 69.476 1.00 11.93 300 SER A CA 1
ATOM 2386 C C . SER A 1 300 ? 0.899 34.103 70.548 1.00 10.91 300 SER A C 1
ATOM 2387 O O . SER A 1 300 ? 0.473 35.260 70.493 1.00 10.74 300 SER A O 1
ATOM 2390 N N . ASP A 1 301 ? 0.589 33.256 71.526 1.00 11.44 301 ASP A N 1
ATOM 2391 C CA . ASP A 1 301 ? -0.053 33.764 72.734 1.00 11.23 301 ASP A CA 1
ATOM 2392 C C . ASP A 1 301 ? 0.929 33.701 73.905 1.00 14.78 301 ASP A C 1
ATOM 2393 O O . ASP A 1 301 ? 0.545 33.846 75.074 1.00 13.13 301 ASP A O 1
ATOM 2398 N N . GLN A 1 302 ? 2.203 33.515 73.566 1.00 9.68 302 GLN A N 1
ATOM 2399 C CA . GLN A 1 302 ? 3.270 33.482 74.566 1.00 13.48 302 GLN A CA 1
ATOM 2400 C C . GLN A 1 302 ? 4.146 34.712 74.467 1.00 11.31 302 GLN A C 1
ATOM 2401 O O . GLN A 1 302 ? 5.353 34.652 74.704 1.00 11.56 302 GLN A O 1
ATOM 2407 N N . GLY A 1 303 ? 3.541 35.838 74.112 1.00 9.95 303 GLY A N 1
ATOM 2408 C CA . GLY A 1 303 ? 4.272 37.089 74.112 1.00 9.73 303 GLY A CA 1
ATOM 2409 C C . GLY A 1 303 ? 5.288 37.205 72.989 1.00 11.81 303 GLY A C 1
ATOM 2410 O O . GLY A 1 303 ? 5.350 36.366 72.073 1.00 9.79 303 GLY A O 1
ATOM 2411 N N . LEU A 1 304 ? 6.102 38.252 73.074 1.00 9.80 304 LEU A N 1
ATOM 2412 C CA . LEU A 1 304 ? 7.047 38.572 72.014 1.00 9.62 304 LEU A CA 1
ATOM 2413 C C . LEU A 1 304 ? 8.131 37.511 71.888 1.00 9.15 304 LEU A C 1
ATOM 2414 O O . LEU A 1 304 ? 8.581 37.229 70.780 1.00 10.48 304 LEU A O 1
ATOM 2419 N N . ASN A 1 305 ? 8.556 36.920 73.005 1.00 6.80 305 ASN A N 1
ATOM 2420 C CA . ASN A 1 305 ? 9.539 35.839 72.919 1.00 10.21 305 ASN A CA 1
ATOM 2421 C C . ASN A 1 305 ? 8.987 34.643 72.144 1.00 9.76 305 ASN A C 1
ATOM 2422 O O . ASN A 1 305 ? 9.704 34.005 71.391 1.00 8.62 305 ASN A O 1
ATOM 2427 N N . GLY A 1 306 ? 7.709 34.340 72.313 1.00 10.85 306 GLY A N 1
ATOM 2428 C CA . GLY A 1 306 ? 7.129 33.222 71.578 1.00 9.62 306 GLY A CA 1
ATOM 2429 C C . GLY A 1 306 ? 7.169 33.482 70.083 1.00 10.54 306 GLY A C 1
ATOM 2430 O O . GLY A 1 306 ? 7.534 32.603 69.295 1.00 10.07 306 GLY A O 1
ATOM 2431 N N . MET A 1 307 ? 6.806 34.698 69.693 1.00 8.37 307 MET A N 1
ATOM 2432 C CA . MET A 1 307 ? 6.820 35.077 68.287 1.00 8.09 307 MET A CA 1
ATOM 2433 C C . MET A 1 307 ? 8.240 35.058 67.745 1.00 10.09 307 MET A C 1
ATOM 2434 O O . MET A 1 307 ? 8.499 34.504 66.673 1.00 9.72 307 MET A O 1
ATOM 2439 N N . SER A 1 308 ? 9.165 35.669 68.474 1.00 7.84 308 SER A N 1
ATOM 2440 C CA . SER A 1 308 ? 10.535 35.761 67.982 1.00 8.48 308 SER A CA 1
ATOM 2441 C C . SER A 1 308 ? 11.136 34.379 67.797 1.00 8.79 308 SER A C 1
ATOM 2442 O O . SER A 1 308 ? 11.824 34.131 66.807 1.00 8.47 308 SER A O 1
ATOM 2445 N N . GLN A 1 309 ? 10.877 33.493 68.751 1.00 8.84 309 GLN A N 1
ATOM 2446 C CA . GLN A 1 309 ? 11.451 32.141 68.710 1.00 8.31 309 GLN A CA 1
ATOM 2447 C C . GLN A 1 309 ? 10.965 31.384 67.493 1.00 9.10 309 GLN A C 1
ATOM 2448 O O . GLN A 1 309 ? 11.711 30.607 66.896 1.00 9.90 309 GLN A O 1
ATOM 2454 N N . THR A 1 310 ? 9.727 31.643 67.092 1.00 8.79 310 THR A N 1
ATOM 2455 C CA . THR A 1 310 ? 9.200 31.062 65.854 1.00 8.48 310 THR A CA 1
ATOM 2456 C C . THR A 1 310 ? 9.982 31.591 64.643 1.00 8.56 310 THR A C 1
ATOM 2457 O O . THR A 1 310 ? 10.458 30.813 63.805 1.00 10.28 310 THR A O 1
ATOM 2461 N N . TYR A 1 311 ? 10.124 32.908 64.543 1.00 8.16 311 TYR A N 1
ATOM 2462 C CA . TYR A 1 311 ? 10.851 33.498 63.420 1.00 8.14 311 TYR A CA 1
ATOM 2463 C C . TYR A 1 311 ? 12.284 32.994 63.409 1.00 8.61 311 TYR A C 1
ATOM 2464 O O . TYR A 1 311 ? 12.850 32.731 62.344 1.00 8.41 311 TYR A O 1
ATOM 2473 N N . HIS A 1 312 ? 12.889 32.886 64.585 1.00 7.17 312 HIS A N 1
ATOM 2474 C CA . HIS A 1 312 ? 14.298 32.489 64.625 1.00 7.63 312 HIS A CA 1
ATOM 2475 C C . HIS A 1 312 ? 14.490 31.103 64.041 1.00 10.64 312 HIS A C 1
ATOM 2476 O O . HIS A 1 312 ? 15.413 30.874 63.263 1.00 10.53 312 HIS A O 1
ATOM 2483 N N . GLU A 1 313 ? 13.635 30.170 64.441 1.00 9.38 313 GLU A N 1
ATOM 2484 C CA . GLU A 1 313 ? 13.769 28.791 63.973 1.00 10.27 313 GLU A CA 1
ATOM 2485 C C . GLU A 1 313 ? 13.406 28.690 62.500 1.00 13.33 313 GLU A C 1
ATOM 2486 O O . GLU A 1 313 ? 14.117 28.050 61.722 1.00 11.92 313 GLU A O 1
ATOM 2492 N N . LEU A 1 314 ? 12.295 29.316 62.115 1.00 8.58 314 LEU A N 1
ATOM 2493 C CA . LEU A 1 314 ? 11.890 29.327 60.711 1.00 8.74 314 LEU A CA 1
ATOM 2494 C C . LEU A 1 314 ? 12.959 29.928 59.809 1.00 10.00 314 LEU A C 1
ATOM 2495 O O . LEU A 1 314 ? 13.309 29.355 58.778 1.00 10.40 314 LEU A O 1
ATOM 2500 N N . TYR A 1 315 ? 13.476 31.096 60.190 1.00 8.68 315 TYR A N 1
ATOM 2501 C CA . TYR A 1 315 ? 14.411 31.815 59.336 1.00 9.52 315 TYR A CA 1
ATOM 2502 C C . TYR A 1 315 ? 15.792 31.165 59.336 1.00 11.93 315 TYR A C 1
ATOM 2503 O O . TYR A 1 315 ? 16.480 31.152 58.314 1.00 9.98 315 TYR A O 1
ATOM 2512 N N . ARG A 1 316 ? 16.196 30.610 60.468 1.00 9.55 316 ARG A N 1
ATOM 2513 C CA . ARG A 1 316 ? 17.534 30.023 60.522 1.00 9.77 316 ARG A CA 1
ATOM 2514 C C . ARG A 1 316 ? 17.572 28.741 59.706 1.00 10.52 316 ARG A C 1
ATOM 2515 O O . ARG A 1 316 ? 18.558 28.469 59.024 1.00 12.94 316 ARG A O 1
ATOM 2523 N N . THR A 1 317 ? 16.489 27.972 59.755 1.00 9.26 317 THR A N 1
ATOM 2524 C CA . THR A 1 317 ? 16.499 26.612 59.192 1.00 11.27 317 THR A CA 1
ATOM 2525 C C . THR A 1 317 ? 15.701 26.448 57.910 1.00 12.88 317 THR A C 1
ATOM 2526 O O . THR A 1 317 ? 15.888 25.471 57.183 1.00 10.95 317 THR A O 1
ATOM 2530 N N . ARG A 1 318 ? 14.808 27.390 57.625 1.00 10.02 318 ARG A N 1
ATOM 2531 C CA . ARG A 1 318 ? 13.960 27.256 56.434 1.00 8.88 318 ARG A CA 1
ATOM 2532 C C . ARG A 1 318 ? 13.820 28.557 55.661 1.00 9.63 318 ARG A C 1
ATOM 2533 O O . ARG A 1 318 ? 12.807 28.789 55.007 1.00 9.04 318 ARG A O 1
ATOM 2541 N N . LEU A 1 319 ? 14.849 29.398 55.735 1.00 8.57 319 LEU A N 1
ATOM 2542 C CA . LEU A 1 319 ? 14.930 30.600 54.902 1.00 9.53 319 LEU A CA 1
ATOM 2543 C C . LEU A 1 319 ? 16.377 30.787 54.472 1.00 12.55 319 LEU A C 1
ATOM 2544 O O . LEU A 1 319 ? 16.683 30.800 53.276 1.00 10.56 319 LEU A O 1
ATOM 2549 N N . ALA A 1 320 ? 17.269 30.927 55.451 1.00 11.76 320 ALA A N 1
ATOM 2550 C CA . ALA A 1 320 ? 18.699 30.839 55.185 1.00 10.79 320 ALA A CA 1
ATOM 2551 C C . ALA A 1 320 ? 18.983 29.494 54.522 1.00 11.28 320 ALA A C 1
ATOM 2552 O O . ALA A 1 320 ? 18.261 28.510 54.737 1.00 10.14 320 ALA A O 1
ATOM 2554 N N . ARG A 1 321 ? 20.029 29.468 53.708 1.00 10.89 321 ARG A N 1
ATOM 2555 C CA . ARG A 1 321 ? 20.350 28.288 52.907 1.00 11.73 321 ARG A CA 1
ATOM 2556 C C . ARG A 1 321 ? 21.855 28.072 52.876 1.00 13.26 321 ARG A C 1
ATOM 2557 O O . ARG A 1 321 ? 22.618 28.813 53.503 1.00 13.84 321 ARG A O 1
ATOM 2565 N N . GLY A 1 322 ? 22.282 27.065 52.113 1.00 14.45 322 GLY A N 1
ATOM 2566 C CA . GLY A 1 322 ? 23.694 26.884 51.834 1.00 13.13 322 GLY A CA 1
ATOM 2567 C C . GLY A 1 322 ? 24.416 26.046 52.870 1.00 13.37 322 GLY A C 1
ATOM 2568 O O . GLY A 1 322 ? 23.822 25.579 53.852 1.00 12.58 322 GLY A O 1
ATOM 2569 N N . ALA A 1 323 ? 25.712 25.864 52.648 1.00 12.23 323 ALA A N 1
ATOM 2570 C CA . ALA A 1 323 ? 26.499 24.914 53.431 1.00 17.41 323 ALA A CA 1
ATOM 2571 C C . ALA A 1 323 ? 26.605 25.308 54.898 1.00 17.05 323 ALA A C 1
ATOM 2572 O O . ALA A 1 323 ? 26.860 24.465 55.760 1.00 15.44 323 ALA A O 1
ATOM 2574 N N . PHE A 1 324 ? 26.424 26.594 55.185 1.00 13.15 324 PHE A N 1
ATOM 2575 C CA . PHE A 1 324 ? 26.656 27.079 56.540 1.00 13.14 324 PHE A CA 1
ATOM 2576 C C . PHE A 1 324 ? 25.384 27.309 57.338 1.00 12.95 324 PHE A C 1
ATOM 2577 O O . PHE A 1 324 ? 25.449 27.772 58.477 1.00 11.77 324 PHE A O 1
ATOM 2585 N N . ARG A 1 325 ? 24.243 26.954 56.757 1.00 13.31 325 ARG A N 1
ATOM 2586 C CA . ARG A 1 325 ? 22.944 27.191 57.394 1.00 12.44 325 ARG A CA 1
ATOM 2587 C C . ARG A 1 325 ? 22.893 26.737 58.844 1.00 14.70 325 ARG A C 1
ATOM 2588 O O . ARG A 1 325 ? 22.488 27.506 59.732 1.00 12.94 325 ARG A O 1
ATOM 2596 N N . ASP A 1 326 ? 23.347 25.509 59.085 1.00 12.75 326 ASP A N 1
ATOM 2597 C CA . ASP A 1 326 ? 23.290 24.904 60.415 1.00 12.19 326 ASP A CA 1
ATOM 2598 C C . ASP A 1 326 ? 24.663 24.803 61.077 1.00 13.99 326 ASP A C 1
ATOM 2599 O O . ASP A 1 326 ? 24.832 24.055 62.038 1.00 16.02 326 ASP A O 1
ATOM 2604 N N . ARG A 1 327 ? 25.622 25.573 60.577 1.00 13.20 327 ARG A N 1
ATOM 2605 C CA . ARG A 1 327 ? 27.003 25.487 61.042 1.00 16.01 327 ARG A CA 1
ATOM 2606 C C . ARG A 1 327 ? 27.398 26.655 61.910 1.00 15.69 327 ARG A C 1
ATOM 2607 O O . ARG A 1 327 ? 27.035 27.802 61.622 1.00 12.19 327 ARG A O 1
ATOM 2615 N N . GLU A 1 328 ? 28.160 26.359 62.961 1.00 15.00 328 GLU A N 1
ATOM 2616 C CA . GLU A 1 328 ? 28.742 27.402 63.795 1.00 15.31 328 GLU A CA 1
ATOM 2617 C C . GLU A 1 328 ? 29.543 28.349 62.917 1.00 15.78 328 GLU A C 1
ATOM 2618 O O . GLU A 1 328 ? 30.268 27.920 62.010 1.00 15.15 328 GLU A O 1
ATOM 2624 N N . ARG A 1 329 ? 29.403 29.646 63.169 1.00 10.76 329 ARG A N 1
ATOM 2625 C CA . ARG A 1 329 ? 30.012 30.652 62.306 1.00 11.79 329 ARG A CA 1
ATOM 2626 C C . ARG A 1 329 ? 31.328 31.129 62.883 1.00 13.83 329 ARG A C 1
ATOM 2627 O O . ARG A 1 329 ? 31.462 31.267 64.103 1.00 14.47 329 ARG A O 1
ATOM 2635 N N . PRO A 1 330 ? 32.307 31.390 62.007 1.00 16.66 330 PRO A N 1
ATOM 2636 C CA . PRO A 1 330 ? 33.673 31.649 62.470 1.00 17.00 330 PRO A CA 1
ATOM 2637 C C . PRO A 1 330 ? 33.819 32.945 63.247 1.00 17.97 330 PRO A C 1
ATOM 2638 O O . PRO A 1 330 ? 33.159 33.943 62.945 1.00 15.44 330 PRO A O 1
ATOM 2642 N N . ILE A 1 331 ? 34.694 32.922 64.246 1.00 20.14 331 ILE A N 1
ATOM 2643 C CA . ILE A 1 331 ? 35.069 34.142 64.936 1.00 20.36 331 ILE A CA 1
ATOM 2644 C C . ILE A 1 331 ? 36.029 34.844 64.013 1.00 20.94 331 ILE A C 1
ATOM 2645 O O . ILE A 1 331 ? 37.100 34.312 63.696 1.00 20.29 331 ILE A O 1
ATOM 2650 N N . LEU A 1 332 ? 35.637 36.026 63.549 1.00 17.98 332 LEU A N 1
ATOM 2651 C CA . LEU A 1 332 ? 36.415 36.719 62.538 1.00 21.53 332 LEU A CA 1
ATOM 2652 C C . LEU A 1 332 ? 37.033 37.984 63.096 1.00 23.57 332 LEU A C 1
ATOM 2653 O O . LEU A 1 332 ? 36.622 38.492 64.146 1.00 21.43 332 LEU A O 1
ATOM 2658 N N . ILE A 1 333 ? 38.036 38.488 62.394 1.00 23.35 333 ILE A N 1
ATOM 2659 C CA . ILE A 1 333 ? 38.541 39.811 62.691 1.00 23.94 333 ILE A CA 1
ATOM 2660 C C . ILE A 1 333 ? 38.674 40.590 61.397 1.00 27.20 333 ILE A C 1
ATOM 2661 O O . ILE A 1 333 ? 39.230 40.099 60.411 1.00 26.27 333 ILE A O 1
ATOM 2666 N N . ASN A 1 334 ? 38.111 41.790 61.388 1.00 26.99 334 ASN A N 1
ATOM 2667 C CA . ASN A 1 334 ? 38.213 42.661 60.228 1.00 30.29 334 ASN A CA 1
ATOM 2668 C C . ASN A 1 334 ? 39.450 43.532 60.353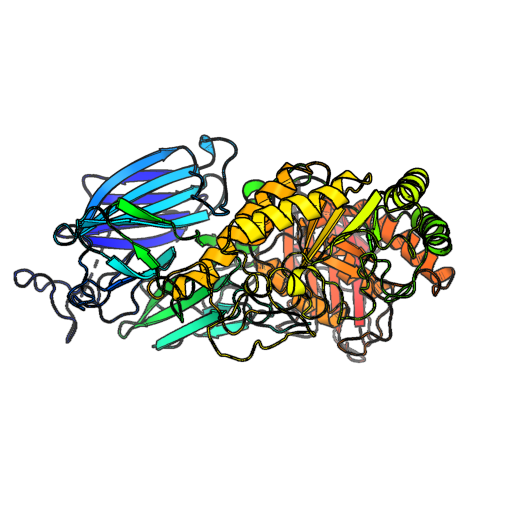 1.00 34.93 334 ASN A C 1
ATOM 2669 O O . ASN A 1 334 ? 39.630 44.207 61.361 1.00 33.20 334 ASN A O 1
ATOM 2674 N N . ASN A 1 335 ? 40.300 43.513 59.331 1.00 36.90 335 ASN A N 1
ATOM 2675 C CA . ASN A 1 335 ? 41.568 44.227 59.388 1.00 46.72 335 ASN A CA 1
ATOM 2676 C C . ASN A 1 335 ? 41.549 45.597 58.705 1.00 52.19 335 ASN A C 1
ATOM 2677 O O . ASN A 1 335 ? 42.497 45.965 58.010 1.00 58.18 335 ASN A O 1
ATOM 2682 N N . TRP A 1 336 ? 40.470 46.348 58.918 1.00 57.64 336 TRP A N 1
ATOM 2683 C CA . TRP A 1 336 ? 40.347 47.698 58.375 1.00 61.72 336 TRP A CA 1
ATOM 2684 C C . TRP A 1 336 ? 41.137 48.702 59.202 1.00 68.39 336 TRP A C 1
ATOM 2685 O O . TRP A 1 336 ? 42.178 49.196 58.771 1.00 70.98 336 TRP A O 1
ATOM 2696 N N . GLU A 1 337 ? 40.632 48.982 60.402 1.00 68.27 337 GLU A N 1
ATOM 2697 C CA . GLU A 1 337 ? 41.165 50.022 61.285 1.00 66.63 337 GLU A CA 1
ATOM 2698 C C . GLU A 1 337 ? 42.620 49.790 61.669 1.00 67.48 337 GLU A C 1
ATOM 2699 O O . GLU A 1 337 ? 43.255 50.642 62.292 1.00 70.39 337 GLU A O 1
ATOM 2705 N N . ALA A 1 338 ? 43.135 48.626 61.298 1.00 65.55 338 ALA A N 1
ATOM 2706 C CA . ALA A 1 338 ? 44.561 48.375 61.335 1.00 67.05 338 ALA A CA 1
ATOM 2707 C C . ALA A 1 338 ? 45.272 49.292 60.343 1.00 70.85 338 ALA A C 1
ATOM 2708 O O . ALA A 1 338 ? 46.420 49.682 60.564 1.00 72.51 338 ALA A O 1
ATOM 2710 N N . THR A 1 339 ? 44.595 49.625 59.243 1.00 73.22 339 THR A N 1
ATOM 2711 C CA . THR A 1 339 ? 45.232 50.373 58.156 1.00 78.56 339 THR A CA 1
ATOM 2712 C C . THR A 1 339 ? 44.369 51.421 57.433 1.00 81.04 339 THR A C 1
ATOM 2713 O O . THR A 1 339 ? 44.892 52.170 56.609 1.00 82.01 339 THR A O 1
ATOM 2717 N N . TYR A 1 340 ? 43.069 51.476 57.726 1.00 81.08 340 TYR A N 1
ATOM 2718 C CA . TYR A 1 340 ? 42.123 52.222 56.882 1.00 82.05 340 TYR A CA 1
ATOM 2719 C C . TYR A 1 340 ? 42.465 51.626 55.506 1.00 82.86 340 TYR A C 1
ATOM 2720 O O . TYR A 1 340 ? 42.352 50.421 55.307 1.00 81.48 340 TYR A O 1
ATOM 2729 N N . PHE A 1 341 ? 42.905 52.464 54.570 1.00 82.54 341 PHE A N 1
ATOM 2730 C CA . PHE A 1 341 ? 43.382 51.982 53.273 1.00 81.25 341 PHE A CA 1
ATOM 2731 C C . PHE A 1 341 ? 44.857 51.589 53.149 1.00 82.63 341 PHE A C 1
ATOM 2732 O O . PHE A 1 341 ? 45.230 50.752 52.325 1.00 80.59 341 PHE A O 1
ATOM 2740 N N . ASP A 1 342 ? 45.671 52.209 53.999 1.00 85.05 342 ASP A N 1
ATOM 2741 C CA . ASP A 1 342 ? 47.128 52.049 54.068 1.00 83.82 342 ASP A CA 1
ATOM 2742 C C . ASP A 1 342 ? 47.637 50.601 54.147 1.00 82.37 342 ASP A C 1
ATOM 2743 O O . ASP A 1 342 ? 48.037 50.157 55.219 1.00 84.18 342 ASP A O 1
ATOM 2748 N N . PHE A 1 343 ? 47.662 49.856 53.043 1.00 80.47 343 PHE A N 1
ATOM 2749 C CA . PHE A 1 343 ? 48.168 48.479 53.160 1.00 78.96 343 PHE A CA 1
ATOM 2750 C C . PHE A 1 343 ? 49.071 47.900 52.068 1.00 74.66 343 PHE A C 1
ATOM 2751 O O . PHE A 1 343 ? 49.032 48.303 50.904 1.00 75.30 343 PHE A O 1
ATOM 2759 N N . ASN A 1 344 ? 49.893 46.948 52.499 1.00 73.26 344 ASN A N 1
ATOM 2760 C CA . ASN A 1 344 ? 50.587 46.021 51.614 1.00 70.93 344 ASN A CA 1
ATOM 2761 C C . ASN A 1 344 ? 50.971 44.723 52.336 1.00 67.66 344 ASN A C 1
ATOM 2762 O O . ASN A 1 344 ? 50.981 44.651 53.567 1.00 66.46 344 ASN A O 1
ATOM 2767 N N . GLU A 1 345 ? 51.314 43.721 51.537 1.00 64.67 345 GLU A N 1
ATOM 2768 C CA . GLU A 1 345 ? 51.387 42.317 51.944 1.00 64.46 345 GLU A CA 1
ATOM 2769 C C . GLU A 1 345 ? 52.253 41.943 53.156 1.00 64.85 345 GLU A C 1
ATOM 2770 O O . GLU A 1 345 ? 51.980 40.938 53.818 1.00 61.67 345 GLU A O 1
ATOM 2776 N N . GLU A 1 346 ? 53.288 42.726 53.451 1.00 62.87 346 GLU A N 1
ATOM 2777 C CA . GLU A 1 346 ? 54.226 42.338 54.508 1.00 61.59 346 GLU A CA 1
ATOM 2778 C C . GLU A 1 346 ? 53.597 42.323 55.907 1.00 61.20 346 GLU A C 1
ATOM 2779 O O . GLU A 1 346 ? 53.821 41.398 56.691 1.00 56.81 346 GLU A O 1
ATOM 2785 N N . LYS A 1 347 ? 52.811 43.350 56.204 1.00 59.56 347 LYS A N 1
ATOM 2786 C CA . LYS A 1 347 ? 52.161 43.480 57.495 1.00 62.25 347 LYS A CA 1
ATOM 2787 C C . LYS A 1 347 ? 51.225 42.295 57.707 1.00 60.55 347 LYS A C 1
ATOM 2788 O O . LYS A 1 347 ? 51.439 41.457 58.591 1.00 58.00 347 LYS A O 1
ATOM 2794 N N . LEU A 1 348 ? 50.212 42.240 56.845 1.00 59.30 348 LEU A N 1
ATOM 2795 C CA . LEU A 1 348 ? 49.094 41.299 56.908 1.00 53.55 348 LEU A CA 1
ATOM 2796 C C . LEU A 1 348 ? 49.403 39.905 57.469 1.00 53.36 348 LEU A C 1
ATOM 2797 O O . LEU A 1 348 ? 48.626 39.369 58.263 1.00 52.32 348 LEU A O 1
ATOM 2802 N N . VAL A 1 349 ? 50.538 39.330 57.074 1.00 51.23 349 VAL A N 1
ATOM 2803 C CA . VAL A 1 349 ? 50.873 37.959 57.470 1.00 50.11 349 VAL A CA 1
ATOM 2804 C C . VAL A 1 349 ? 51.265 37.803 58.946 1.00 50.61 349 VAL A C 1
ATOM 2805 O O . VAL A 1 349 ? 50.774 36.899 59.623 1.00 49.38 349 VAL A O 1
ATOM 2809 N N . ASN A 1 350 ? 52.139 38.675 59.446 1.00 54.38 350 ASN A N 1
ATOM 2810 C CA . ASN A 1 350 ? 52.497 38.654 60.866 1.00 52.96 350 ASN A CA 1
ATOM 2811 C C . ASN A 1 350 ? 51.284 38.935 61.745 1.00 51.25 350 ASN A C 1
ATOM 2812 O O . ASN A 1 350 ? 51.081 38.289 62.778 1.00 50.61 350 ASN A O 1
ATOM 2817 N N . ILE A 1 351 ? 50.500 39.923 61.322 1.00 49.50 351 ILE A N 1
ATOM 2818 C CA . ILE A 1 351 ? 49.202 40.225 61.913 1.00 49.38 351 ILE A CA 1
ATOM 2819 C C . ILE A 1 351 ? 48.366 38.956 62.029 1.00 44.94 351 ILE A C 1
ATOM 2820 O O . ILE A 1 351 ? 47.780 38.671 63.075 1.00 45.93 351 ILE A O 1
ATOM 2825 N N . ALA A 1 352 ? 48.329 38.191 60.945 1.00 44.04 352 ALA A N 1
ATOM 2826 C CA . ALA A 1 352 ? 47.593 36.940 60.915 1.00 42.25 352 ALA A CA 1
ATOM 2827 C C . ALA A 1 352 ? 48.132 35.923 61.919 1.00 43.14 352 ALA A C 1
ATOM 2828 O O . ALA A 1 352 ? 47.366 35.135 62.466 1.00 39.43 352 ALA A O 1
ATOM 2830 N N . LYS A 1 353 ? 49.443 35.932 62.164 1.00 44.31 353 LYS A N 1
ATOM 2831 C CA . LYS A 1 353 ? 50.015 35.022 63.160 1.00 42.91 353 LYS A CA 1
ATOM 2832 C C . LYS A 1 353 ? 49.586 35.435 64.564 1.00 38.43 353 LYS A C 1
ATOM 2833 O O . LYS A 1 353 ? 49.258 34.587 65.395 1.00 40.51 353 LYS A O 1
ATOM 2839 N N . THR A 1 354 ? 49.600 36.737 64.827 1.00 39.40 354 THR A N 1
ATOM 2840 C CA . THR A 1 354 ? 49.179 37.242 66.126 1.00 40.34 354 THR A CA 1
ATOM 2841 C C . THR A 1 354 ? 47.722 36.863 66.366 1.00 36.86 354 THR A C 1
ATOM 2842 O O . THR A 1 354 ? 47.373 36.314 67.412 1.00 35.45 354 THR A O 1
ATOM 2846 N N . GLU A 1 355 ? 46.884 37.141 65.374 1.00 39.15 355 GLU A N 1
ATOM 2847 C CA . GLU A 1 355 ? 45.463 36.830 65.454 1.00 34.95 355 GLU A CA 1
ATOM 2848 C C . GLU A 1 355 ? 45.223 35.328 65.595 1.00 32.10 355 GLU A C 1
ATOM 2849 O O . GLU A 1 355 ? 44.380 34.898 66.380 1.00 33.22 355 GLU A O 1
ATOM 2855 N N . ALA A 1 356 ? 45.982 34.527 64.856 1.00 33.55 356 ALA A N 1
ATOM 2856 C CA . ALA A 1 356 ? 45.854 33.074 64.952 1.00 30.65 356 ALA A CA 1
ATOM 2857 C C . ALA A 1 356 ? 46.241 32.576 66.339 1.00 32.49 356 ALA A C 1
ATOM 2858 O O . ALA A 1 356 ? 45.611 31.666 66.883 1.00 31.67 356 ALA A O 1
ATOM 2860 N N . GLU A 1 357 ? 47.272 33.184 66.916 1.00 38.06 357 GLU A N 1
ATOM 2861 C CA . GLU A 1 357 ? 47.733 32.813 68.251 1.00 36.07 357 GLU A CA 1
ATOM 2862 C C . GLU A 1 357 ? 46.639 33.048 69.295 1.00 33.54 357 GLU A C 1
ATOM 2863 O O . GLU A 1 357 ? 46.555 32.329 70.296 1.00 35.54 357 GLU A O 1
ATOM 2869 N N . LEU A 1 358 ? 45.792 34.044 69.048 1.00 32.05 358 LEU A N 1
ATOM 2870 C CA . LEU A 1 358 ? 44.700 34.367 69.970 1.00 32.53 358 LEU A CA 1
ATOM 2871 C C . LEU A 1 358 ? 43.510 33.428 69.787 1.00 31.08 358 LEU A C 1
ATOM 2872 O O . LEU A 1 358 ? 42.589 33.406 70.612 1.00 30.29 358 LEU A O 1
ATOM 2877 N N . GLY A 1 359 ? 43.531 32.651 68.707 1.00 26.13 359 GLY A N 1
ATOM 2878 C CA . GLY A 1 359 ? 42.483 31.674 68.460 1.00 26.08 359 GLY A CA 1
ATOM 2879 C C . GLY A 1 359 ? 41.422 32.137 67.472 1.00 21.34 359 GLY A C 1
ATOM 2880 O O . GLY A 1 359 ? 40.459 31.415 67.205 1.00 25.61 359 GLY A O 1
ATOM 2881 N N . ILE A 1 360 ? 41.592 33.341 66.937 1.00 22.50 360 ILE A N 1
ATOM 2882 C CA . ILE A 1 360 ? 40.648 33.881 65.958 1.00 24.50 360 ILE A CA 1
ATOM 2883 C C . ILE A 1 360 ? 40.671 32.976 64.727 1.00 28.58 360 ILE A C 1
ATOM 2884 O O . ILE A 1 360 ? 41.729 32.455 64.360 1.00 25.42 360 ILE A O 1
ATOM 2889 N N . GLU A 1 361 ? 39.510 32.767 64.107 1.00 19.24 361 GLU A N 1
ATOM 2890 C CA . GLU A 1 361 ? 39.373 31.734 63.080 1.00 20.99 361 GLU A CA 1
ATOM 2891 C C . GLU A 1 361 ? 39.365 32.232 61.636 1.00 23.00 361 GLU A C 1
ATOM 2892 O O . GLU A 1 361 ? 39.645 31.461 60.710 1.00 24.00 361 GLU A O 1
ATOM 2898 N N . LEU A 1 362 ? 39.029 33.503 61.436 1.00 18.90 362 LEU A N 1
ATOM 2899 C CA . LEU A 1 362 ? 38.862 34.043 60.089 1.00 21.45 362 LEU A CA 1
ATOM 2900 C C . LEU A 1 362 ? 39.463 35.433 59.981 1.00 21.59 362 LEU A C 1
ATOM 2901 O O . LEU A 1 362 ? 39.167 36.325 60.784 1.00 22.79 362 LEU A O 1
ATOM 2906 N N . PHE A 1 363 ? 40.327 35.586 58.984 1.00 22.56 363 PHE A N 1
ATOM 2907 C CA . PHE A 1 363 ? 41.029 36.823 58.685 1.00 24.09 363 PHE A CA 1
ATOM 2908 C C . PHE A 1 363 ? 40.287 37.476 57.530 1.00 24.52 363 PHE A C 1
ATOM 2909 O O . PHE A 1 363 ? 40.121 36.861 56.478 1.00 23.29 363 PHE A O 1
ATOM 2917 N N . VAL A 1 364 ? 39.825 38.711 57.717 1.00 23.13 364 VAL A N 1
ATOM 2918 C CA . VAL A 1 364 ? 39.094 39.407 56.656 1.00 21.42 364 VAL A CA 1
ATOM 2919 C C . VAL A 1 364 ? 39.823 40.639 56.121 1.00 25.80 364 VAL A C 1
ATOM 2920 O O . VAL A 1 364 ? 40.248 41.501 56.890 1.00 29.97 364 VAL A O 1
ATOM 2924 N N . LEU A 1 365 ? 39.947 40.716 54.795 1.00 29.50 365 LEU A N 1
ATOM 2925 C CA . LEU A 1 365 ? 40.587 41.849 54.125 1.00 34.81 365 LEU A CA 1
ATOM 2926 C C . LEU A 1 365 ? 39.560 42.877 53.651 1.00 36.73 365 LEU A C 1
ATOM 2927 O O . LEU A 1 365 ? 38.723 42.570 52.800 1.00 34.33 365 LEU A O 1
ATOM 2932 N N . ASP A 1 366 ? 39.638 44.102 54.165 1.00 38.53 366 ASP A N 1
ATOM 2933 C CA . ASP A 1 366 ? 38.614 45.103 53.856 1.00 42.88 366 ASP A CA 1
ATOM 2934 C C . ASP A 1 366 ? 38.875 45.907 52.573 1.00 50.24 366 ASP A C 1
ATOM 2935 O O . ASP A 1 366 ? 39.708 45.53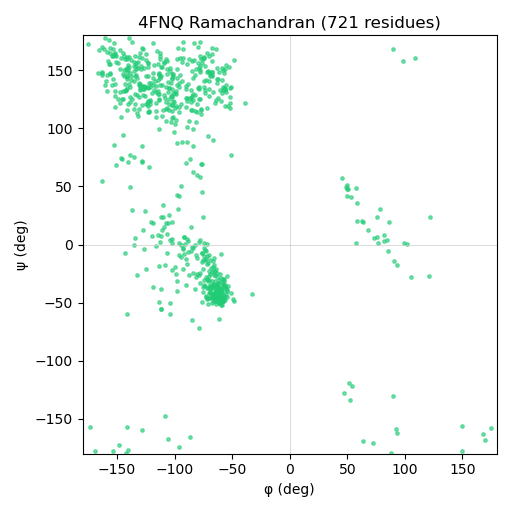2 51.744 1.00 47.49 366 ASP A O 1
ATOM 2940 N N . ASP A 1 367 ? 38.138 47.008 52.436 1.00 51.85 367 ASP A N 1
ATOM 2941 C CA . ASP A 1 367 ? 38.136 47.885 51.266 1.00 52.45 367 ASP A CA 1
ATOM 2942 C C . ASP A 1 367 ? 39.530 48.277 50.777 1.00 56.13 367 ASP A C 1
ATOM 2943 O O . ASP A 1 367 ? 40.508 48.213 51.522 1.00 59.28 367 ASP A O 1
ATOM 2948 N N . GLY A 1 368 ? 39.609 48.677 49.511 1.00 57.16 368 GLY A N 1
ATOM 2949 C CA . GLY A 1 368 ? 40.835 49.213 48.950 1.00 60.15 368 GLY A CA 1
ATOM 2950 C C . GLY A 1 368 ? 41.887 48.188 48.572 1.00 59.86 368 GLY A C 1
ATOM 2951 O O . GLY A 1 368 ? 43.080 48.480 48.641 1.00 60.88 368 GLY A O 1
ATOM 2952 N N . TRP A 1 369 ? 41.453 46.990 48.181 1.00 55.81 369 TRP A N 1
ATOM 2953 C CA . TRP A 1 369 ? 42.370 45.971 47.671 1.00 54.04 369 TRP A CA 1
ATOM 2954 C C . TRP A 1 369 ? 42.388 46.016 46.153 1.00 56.87 369 TRP A C 1
ATOM 2955 O O . TRP A 1 369 ? 43.223 45.383 45.506 1.00 56.57 369 TRP A O 1
ATOM 2966 N N . PHE A 1 370 ? 41.472 46.805 45.601 1.00 54.99 370 PHE A N 1
ATOM 2967 C CA . PHE A 1 370 ? 41.174 46.787 44.176 1.00 55.47 370 PHE A CA 1
ATOM 2968 C C . PHE A 1 370 ? 41.440 48.124 43.494 1.00 59.32 370 PHE A C 1
ATOM 2969 O O . PHE A 1 370 ? 41.273 49.179 44.101 1.00 60.98 370 PHE A O 1
ATOM 2977 N N . GLY A 1 371 ? 41.847 48.060 42.228 1.00 59.87 371 GLY A N 1
ATOM 2978 C CA . GLY A 1 371 ? 41.999 49.232 41.378 1.00 63.84 371 GLY A CA 1
ATOM 2979 C C . GLY A 1 371 ? 42.729 50.427 41.966 1.00 70.48 371 GLY A C 1
ATOM 2980 O O . GLY A 1 371 ? 43.840 50.304 42.480 1.00 71.03 371 GLY A O 1
ATOM 2981 N N . LYS A 1 372 ? 42.092 51.592 41.886 1.00 69.03 372 LYS A N 1
ATOM 2982 C CA . LYS A 1 372 ? 42.666 52.826 42.408 1.00 71.20 372 LYS A CA 1
ATOM 2983 C C . LYS A 1 372 ? 41.884 53.271 43.640 1.00 70.80 372 LYS A C 1
ATOM 2984 O O . LYS A 1 372 ? 41.872 54.451 43.995 1.00 71.45 372 LYS A O 1
ATOM 2990 N N . ARG A 1 373 ? 41.232 52.304 44.283 1.00 68.94 373 ARG A N 1
ATOM 2991 C CA . ARG A 1 373 ? 40.423 52.552 45.472 1.00 70.43 373 ARG A CA 1
ATOM 2992 C C . ARG A 1 373 ? 41.085 52.898 46.792 1.00 76.12 373 ARG A C 1
ATOM 2993 O O . ARG A 1 373 ? 41.427 52.009 47.574 1.00 72.85 373 ARG A O 1
ATOM 3001 N N . ASP A 1 374 ? 41.225 54.187 47.072 1.00 78.24 374 ASP A N 1
ATOM 3002 C CA . ASP A 1 374 ? 41.990 54.563 48.247 1.00 81.43 374 ASP A CA 1
ATOM 3003 C C . ASP A 1 374 ? 41.407 55.635 49.184 1.00 82.39 374 ASP A C 1
ATOM 3004 O O . ASP A 1 374 ? 42.062 56.068 50.134 1.00 80.72 374 ASP A O 1
ATOM 3009 N N . ASP A 1 375 ? 40.181 56.062 48.895 1.00 81.26 375 ASP A N 1
ATOM 3010 C CA . ASP A 1 375 ? 39.305 56.691 49.885 1.00 80.26 375 ASP A CA 1
ATOM 3011 C C . ASP A 1 375 ? 37.894 56.303 49.463 1.00 76.88 375 ASP A C 1
ATOM 3012 O O . ASP A 1 375 ? 37.734 55.491 48.552 1.00 72.66 375 ASP A O 1
ATOM 3017 N N . ASP A 1 376 ? 36.868 56.865 50.094 1.00 77.03 376 ASP A N 1
ATOM 3018 C CA . ASP A 1 376 ? 35.498 56.533 49.702 1.00 71.15 376 ASP A CA 1
ATOM 3019 C C . ASP A 1 376 ? 35.114 57.252 48.406 1.00 69.49 376 ASP A C 1
ATOM 3020 O O . ASP A 1 376 ? 34.018 57.796 48.283 1.00 64.52 376 ASP A O 1
ATOM 3025 N N . ARG A 1 377 ? 36.017 57.232 47.429 1.00 71.70 377 ARG A N 1
ATOM 3026 C CA . ARG A 1 377 ? 35.886 58.091 46.257 1.00 67.95 377 ARG A CA 1
ATOM 3027 C C . ARG A 1 377 ? 36.092 57.398 44.906 1.00 67.03 377 ARG A C 1
ATOM 3028 O O . ARG A 1 377 ? 35.559 57.850 43.891 1.00 66.47 377 ARG A O 1
ATOM 3036 N N . ARG A 1 378 ? 36.853 56.307 44.882 1.00 66.92 378 ARG A N 1
ATOM 3037 C CA . ARG A 1 378 ? 37.392 55.824 43.610 1.00 62.85 378 ARG A CA 1
ATOM 3038 C C . ARG A 1 378 ? 37.178 54.351 43.241 1.00 60.22 378 ARG A C 1
ATOM 3039 O O . ARG A 1 378 ? 36.883 53.507 44.089 1.00 59.27 378 ARG A O 1
ATOM 3047 N N . SER A 1 379 ? 37.325 54.081 41.945 1.00 54.23 379 SER A N 1
ATOM 3048 C CA . SER A 1 379 ? 37.504 52.733 41.389 1.00 53.76 379 SER A CA 1
ATOM 3049 C C . SER A 1 379 ? 36.438 51.669 41.659 1.00 48.36 379 SER A C 1
ATOM 3050 O O . SER A 1 379 ? 36.593 50.525 41.225 1.00 47.77 379 SER A O 1
ATOM 3053 N N . LEU A 1 380 ? 35.376 52.031 42.370 1.00 44.53 380 LEU A N 1
ATOM 3054 C CA . LEU A 1 380 ? 34.247 51.122 42.544 1.00 41.42 380 LEU A CA 1
ATOM 3055 C C . LEU A 1 380 ? 33.747 50.699 41.167 1.00 39.95 380 LEU A C 1
ATOM 3056 O O . LEU A 1 380 ? 33.551 51.544 40.290 1.00 35.91 380 LEU A O 1
ATOM 3061 N N . GLY A 1 381 ? 33.565 49.393 40.976 1.00 39.80 381 GLY A N 1
ATOM 3062 C CA . GLY A 1 381 ? 33.146 48.850 39.693 1.00 34.76 381 GLY A CA 1
ATOM 3063 C C . GLY A 1 381 ? 34.291 48.166 38.959 1.00 42.11 381 GLY A C 1
ATOM 3064 O O . GLY A 1 381 ? 34.080 47.255 38.150 1.00 36.38 381 GLY A O 1
ATOM 3065 N N . ASP A 1 382 ? 35.512 48.618 39.230 1.00 42.89 382 ASP A N 1
ATOM 3066 C CA . ASP A 1 382 ? 36.703 48.001 38.659 1.00 45.19 382 ASP A CA 1
ATOM 3067 C C . ASP A 1 382 ? 37.233 46.960 39.636 1.00 46.04 382 ASP A C 1
ATOM 3068 O O . ASP A 1 382 ? 38.073 47.259 40.485 1.00 48.19 382 ASP A O 1
ATOM 3073 N N . TRP A 1 383 ? 36.740 45.734 39.519 1.00 39.82 383 TRP A N 1
ATOM 3074 C CA . TRP A 1 383 ? 37.053 44.721 40.514 1.00 42.66 383 TRP A CA 1
ATOM 3075 C C . TRP A 1 383 ? 38.235 43.845 40.131 1.00 47.32 383 TRP A C 1
ATOM 3076 O O . TRP A 1 383 ? 38.154 42.624 40.185 1.00 44.11 383 TRP A O 1
ATOM 3087 N N . ILE A 1 384 ? 39.340 44.469 39.749 1.00 49.75 384 ILE A N 1
ATOM 3088 C CA . ILE A 1 384 ? 40.573 43.714 39.598 1.00 49.03 384 ILE A CA 1
ATOM 3089 C C . ILE A 1 384 ? 41.574 44.095 40.684 1.00 51.34 384 ILE A C 1
ATOM 3090 O O . ILE A 1 384 ? 41.724 45.271 41.034 1.00 50.80 384 ILE A O 1
ATOM 3095 N N . VAL A 1 385 ? 42.222 43.073 41.232 1.00 48.71 385 VAL A N 1
ATOM 3096 C CA . VAL A 1 385 ? 43.187 43.224 42.309 1.00 53.84 385 VAL A CA 1
ATOM 3097 C C . VAL A 1 385 ? 44.265 44.242 41.946 1.00 60.91 385 VAL A C 1
ATOM 3098 O O . VAL A 1 385 ? 44.975 44.069 40.956 1.00 61.14 385 VAL A O 1
ATOM 3102 N N . ASN A 1 386 ? 44.371 45.312 42.731 1.00 60.24 386 ASN A N 1
ATOM 3103 C CA . ASN A 1 386 ? 45.431 46.296 42.527 1.00 66.08 386 ASN A CA 1
ATOM 3104 C C . ASN A 1 386 ? 46.789 45.673 42.826 1.00 69.22 386 ASN A C 1
ATOM 3105 O O . ASN A 1 386 ? 47.273 45.726 43.958 1.00 68.63 386 ASN A O 1
ATOM 3110 N N . ARG A 1 387 ? 47.403 45.092 41.800 1.00 69.97 387 ARG A N 1
ATOM 3111 C CA . ARG A 1 387 ? 48.630 44.320 41.974 1.00 71.56 387 ARG A CA 1
ATOM 3112 C C . ARG A 1 387 ? 49.898 45.152 42.209 1.00 71.98 387 ARG A C 1
ATOM 3113 O O . ARG A 1 387 ? 51.005 44.690 41.934 1.00 70.95 387 ARG A O 1
ATOM 3121 N N . ARG A 1 388 ? 49.729 46.376 42.705 1.00 72.09 388 ARG A N 1
ATOM 3122 C CA . ARG A 1 388 ? 50.815 47.080 43.374 1.00 69.96 388 ARG A CA 1
ATOM 3123 C C . ARG A 1 388 ? 50.768 46.596 44.803 1.00 71.08 388 ARG A C 1
ATOM 3124 O O . ARG A 1 388 ? 51.690 45.948 45.301 1.00 69.89 388 ARG A O 1
ATOM 3132 N N . LYS A 1 389 ? 49.657 46.944 45.447 1.00 71.36 389 LYS A N 1
ATOM 3133 C CA . LYS A 1 389 ? 49.402 46.675 46.856 1.00 68.02 389 LYS A CA 1
ATOM 3134 C C . LYS A 1 389 ? 49.541 45.202 47.210 1.00 67.66 389 LYS A C 1
ATOM 3135 O O . LYS A 1 389 ? 50.057 44.856 48.271 1.00 67.49 389 LYS A O 1
ATOM 3141 N N . LEU A 1 390 ? 49.055 44.341 46.323 1.00 66.77 390 LEU A N 1
ATOM 3142 C CA . LEU A 1 390 ? 49.222 42.902 46.471 1.00 65.75 390 LEU A CA 1
ATOM 3143 C C . LEU A 1 390 ? 49.806 42.339 45.183 1.00 65.49 390 LEU A C 1
ATOM 3144 O O . LEU A 1 390 ? 49.070 41.859 44.321 1.00 66.43 390 LEU A O 1
ATOM 3149 N N . PRO A 1 391 ? 51.139 42.392 45.052 1.00 67.79 391 PRO A N 1
ATOM 3150 C CA . PRO A 1 391 ? 51.816 41.948 43.829 1.00 66.26 391 PRO A CA 1
ATOM 3151 C C . PRO A 1 391 ? 51.632 40.454 43.599 1.00 63.48 391 PRO A C 1
ATOM 3152 O O . PRO A 1 391 ? 51.530 40.012 42.453 1.00 63.29 391 PRO A O 1
ATOM 3156 N N . ASN A 1 392 ? 51.588 39.688 44.685 1.00 64.86 392 ASN A N 1
ATOM 3157 C CA . ASN A 1 392 ? 51.357 38.249 44.604 1.00 64.90 392 ASN A CA 1
ATOM 3158 C C . ASN A 1 392 ? 49.867 37.920 44.576 1.00 59.55 392 ASN A C 1
ATOM 3159 O O . ASN A 1 392 ? 49.465 36.771 44.770 1.00 56.61 392 ASN A O 1
ATOM 3164 N N . GLY A 1 393 ? 49.056 38.943 44.322 1.00 59.54 393 GLY A N 1
ATOM 3165 C CA . GLY A 1 393 ? 47.618 38.781 44.232 1.00 57.10 393 GLY A CA 1
ATOM 3166 C C . GLY A 1 393 ? 46.991 38.331 45.535 1.00 50.11 393 GLY A C 1
ATOM 3167 O O . GLY A 1 393 ? 47.633 38.329 46.587 1.00 47.56 393 GLY A O 1
ATOM 3168 N N . LEU A 1 394 ? 45.723 37.945 45.463 1.00 44.10 394 LEU A N 1
ATOM 3169 C CA . LEU A 1 394 ? 45.015 37.468 46.639 1.00 38.93 394 LEU A CA 1
ATOM 3170 C C . LEU A 1 394 ? 45.481 36.080 47.046 1.00 38.32 394 LEU A C 1
ATOM 3171 O O . LEU A 1 394 ? 45.414 35.716 48.217 1.00 34.24 394 LEU A O 1
ATOM 3176 N N . ASP A 1 395 ? 45.950 35.312 46.069 1.00 35.45 395 ASP A N 1
ATOM 3177 C CA . ASP A 1 395 ? 46.316 33.917 46.276 1.00 33.01 395 ASP A CA 1
ATOM 3178 C C . ASP A 1 395 ? 47.446 33.740 47.295 1.00 37.14 395 ASP A C 1
ATOM 3179 O O . ASP A 1 395 ? 47.330 32.948 48.239 1.00 34.50 395 ASP A O 1
ATOM 3184 N N . GLY A 1 396 ? 48.534 34.485 47.111 1.00 41.79 396 GLY A N 1
ATOM 3185 C CA . GLY A 1 396 ? 49.690 34.361 47.984 1.00 41.79 396 GLY A CA 1
ATOM 3186 C C . GLY A 1 396 ? 49.381 34.757 49.416 1.00 37.61 396 GLY A C 1
ATOM 3187 O O . GLY A 1 396 ? 49.765 34.069 50.365 1.00 36.49 396 GLY A O 1
ATOM 3188 N N . LEU A 1 397 ? 48.672 35.873 49.562 1.00 40.52 397 LEU A N 1
ATOM 3189 C CA . LEU A 1 397 ? 48.216 36.344 50.868 1.00 38.03 397 LEU A CA 1
ATOM 3190 C C . LEU A 1 397 ? 47.310 35.311 51.528 1.00 34.05 397 LEU A C 1
ATOM 3191 O O . LEU A 1 397 ? 47.537 34.903 52.667 1.00 34.76 397 LEU A O 1
ATOM 3196 N N . ALA A 1 398 ? 46.290 34.882 50.793 1.00 35.74 398 ALA A N 1
ATOM 3197 C CA . ALA A 1 398 ? 45.319 33.916 51.295 1.00 31.99 398 ALA A CA 1
ATOM 3198 C C . ALA A 1 398 ? 45.969 32.613 51.742 1.00 32.55 398 ALA A C 1
ATOM 3199 O O . ALA A 1 398 ? 45.686 32.104 52.830 1.00 34.28 398 ALA A O 1
ATOM 3201 N N . LYS A 1 399 ? 46.826 32.061 50.892 1.00 33.54 399 LYS A N 1
ATOM 3202 C CA . LYS A 1 399 ? 47.424 30.764 51.182 1.00 33.47 399 LYS A CA 1
ATOM 3203 C C . LYS A 1 399 ? 48.306 30.804 52.431 1.00 33.37 399 LYS A C 1
ATOM 3204 O O . LYS A 1 399 ? 48.335 29.848 53.212 1.00 35.12 399 LYS A O 1
ATOM 3210 N N . GLN A 1 400 ? 49.005 31.915 52.630 1.00 33.53 400 GLN A N 1
ATOM 3211 C CA . GLN A 1 400 ? 49.791 32.093 53.843 1.00 37.57 400 GLN A CA 1
ATOM 3212 C C . GLN A 1 400 ? 48.881 32.189 55.069 1.00 39.33 400 GLN A C 1
ATOM 3213 O O . GLN A 1 400 ? 49.163 31.588 56.113 1.00 38.79 400 GLN A O 1
ATOM 3219 N N . VAL A 1 401 ? 47.795 32.949 54.943 1.00 36.11 401 VAL A N 1
ATOM 3220 C CA . VAL A 1 401 ? 46.826 33.075 56.031 1.00 32.45 401 VAL A CA 1
ATOM 3221 C C . VAL A 1 401 ? 46.295 31.701 56.393 1.00 28.90 401 VAL A C 1
ATOM 3222 O O . VAL A 1 401 ? 46.182 31.362 57.572 1.00 31.85 401 VAL A O 1
ATOM 3226 N N . ASN A 1 402 ? 45.994 30.901 55.374 1.00 28.65 402 ASN A N 1
ATOM 3227 C CA . ASN A 1 402 ? 45.561 29.523 55.595 1.00 30.42 402 ASN A CA 1
ATOM 3228 C C . ASN A 1 402 ? 46.609 28.654 56.295 1.00 32.62 402 ASN A C 1
ATOM 3229 O O . ASN A 1 402 ? 46.276 27.891 57.200 1.00 32.03 402 ASN A O 1
ATOM 3234 N N . GLU A 1 403 ? 47.870 28.751 55.878 1.00 38.82 403 GLU A N 1
ATOM 3235 C CA . GLU A 1 403 ? 48.911 27.952 56.532 1.00 35.47 403 GLU A CA 1
ATOM 3236 C C . GLU A 1 403 ? 49.124 28.389 57.994 1.00 40.37 403 GLU A C 1
ATOM 3237 O O . GLU A 1 403 ? 49.659 27.632 58.804 1.00 39.34 403 GLU A O 1
ATOM 3243 N N . LEU A 1 404 ? 48.648 29.586 58.335 1.00 35.42 404 LEU A N 1
ATOM 3244 C CA . LEU A 1 404 ? 48.666 30.056 59.720 1.00 38.10 404 LEU A CA 1
ATOM 3245 C C . LEU A 1 404 ? 47.498 29.507 60.549 1.00 38.77 404 LEU A C 1
ATOM 3246 O O . LEU A 1 404 ? 47.462 29.667 61.771 1.00 38.63 404 LEU A O 1
ATOM 3251 N N . GLY A 1 405 ? 46.548 28.856 59.887 1.00 35.26 405 GLY A N 1
ATOM 3252 C CA . GLY A 1 405 ? 45.430 28.244 60.584 1.00 30.32 405 GLY A CA 1
ATOM 3253 C C . GLY A 1 405 ? 44.135 29.042 60.512 1.00 30.20 405 GLY A C 1
ATOM 3254 O O . GLY A 1 405 ? 43.125 28.619 61.068 1.00 30.39 405 GLY A O 1
ATOM 3255 N N . MET A 1 406 ? 44.156 30.187 59.833 1.00 29.45 406 MET A N 1
ATOM 3256 C CA . MET A 1 406 ? 42.949 31.009 59.692 1.00 25.64 406 MET A CA 1
ATOM 3257 C C . MET A 1 406 ? 42.333 30.944 58.287 1.00 26.79 406 MET A C 1
ATOM 3258 O O . MET A 1 406 ? 43.039 30.820 57.282 1.00 25.28 406 MET A O 1
ATOM 3263 N N . GLN A 1 407 ? 41.008 31.045 58.215 1.00 21.03 407 GLN A N 1
ATOM 3264 C CA . GLN A 1 407 ? 40.357 31.192 56.926 1.00 21.07 407 GLN A CA 1
ATOM 3265 C C . GLN A 1 407 ? 40.596 32.607 56.437 1.00 18.84 407 GLN A C 1
ATOM 3266 O O . GLN A 1 407 ? 40.938 33.491 57.221 1.00 21.25 407 GLN A O 1
ATOM 3272 N N . PHE A 1 408 ? 40.412 32.820 55.138 1.00 17.74 408 PHE A N 1
ATOM 3273 C CA . PHE A 1 408 ? 40.634 34.126 54.532 1.00 19.28 408 PHE A CA 1
ATOM 3274 C C . PHE A 1 408 ? 39.347 34.651 53.899 1.00 17.81 408 PHE A C 1
ATOM 3275 O O . PHE A 1 408 ? 38.695 33.935 53.133 1.00 21.19 408 PHE A O 1
ATOM 3283 N N . GLY A 1 409 ? 38.995 35.899 54.208 1.00 21.05 409 GLY A N 1
ATOM 3284 C CA . GLY A 1 409 ? 37.794 36.517 53.667 1.00 20.14 409 GLY A CA 1
ATOM 3285 C C . GLY A 1 409 ? 38.029 37.869 53.018 1.00 21.94 409 GLY A C 1
ATOM 3286 O O . GLY A 1 409 ? 39.094 38.470 53.181 1.00 25.07 409 GLY A O 1
ATOM 3287 N N . LEU A 1 410 ? 37.020 38.375 52.312 1.00 19.07 410 LEU A N 1
ATOM 3288 C CA . LEU A 1 410 ? 37.183 39.575 51.490 1.00 23.41 410 LEU A CA 1
ATOM 3289 C C . LEU A 1 410 ? 35.929 40.460 51.501 1.00 24.23 410 LEU A C 1
ATOM 3290 O O . LEU A 1 410 ? 34.816 39.963 51.652 1.00 22.42 410 LEU A O 1
ATOM 3295 N N . TRP A 1 411 ? 36.121 41.769 51.354 1.00 21.19 411 TRP A N 1
ATOM 3296 C CA . TRP A 1 411 ? 35.023 42.733 51.217 1.00 21.85 411 TRP A CA 1
ATOM 3297 C C . TRP A 1 411 ? 34.791 43.052 49.739 1.00 24.85 411 TRP A C 1
ATOM 3298 O O . TRP A 1 411 ? 35.751 43.225 48.990 1.00 24.53 411 TRP A O 1
ATOM 3309 N N . VAL A 1 412 ? 33.526 43.113 49.316 1.00 18.05 412 VAL A N 1
ATOM 3310 C CA . VAL A 1 412 ? 33.176 43.586 47.976 1.00 18.92 412 VAL A CA 1
ATOM 3311 C C . VAL A 1 412 ? 31.996 44.548 48.062 1.00 21.10 412 VAL A C 1
ATOM 3312 O O . VAL A 1 412 ? 31.248 44.498 49.026 1.00 18.83 412 VAL A O 1
ATOM 3316 N N . GLU A 1 413 ? 31.835 45.422 47.066 1.00 19.59 413 GLU A N 1
ATOM 3317 C CA . GLU A 1 413 ? 30.665 46.318 47.012 1.00 20.32 413 GLU A CA 1
ATOM 3318 C C . GLU A 1 413 ? 30.169 46.435 45.577 1.00 19.65 413 GLU A C 1
ATOM 3319 O O . GLU A 1 413 ? 30.317 47.482 44.942 1.00 22.58 413 GLU A O 1
ATOM 3325 N N . PRO A 1 414 ? 29.569 45.353 45.060 1.00 15.76 414 PRO A N 1
ATOM 3326 C CA . PRO A 1 414 ? 29.360 45.198 43.619 1.00 17.19 414 PRO A CA 1
ATOM 3327 C C . PRO A 1 414 ? 28.215 46.023 43.038 1.00 17.07 414 PRO A C 1
ATOM 3328 O O . PRO A 1 414 ? 28.075 46.058 41.822 1.00 18.24 414 PRO A O 1
ATOM 3332 N N . GLU A 1 415 ? 27.414 46.684 43.864 1.00 17.78 415 GLU A N 1
ATOM 3333 C CA . GLU A 1 415 ? 26.275 47.413 43.309 1.00 17.57 415 GLU A CA 1
ATOM 3334 C C . GLU A 1 415 ? 26.627 48.862 43.011 1.00 22.55 415 GLU A C 1
ATOM 3335 O O . GLU A 1 415 ? 25.811 49.616 42.481 1.00 17.19 415 GLU A O 1
ATOM 3341 N N . MET A 1 416 ? 27.854 49.245 43.345 1.00 21.21 416 MET A N 1
ATOM 3342 C CA . MET A 1 416 ? 28.273 50.630 43.201 1.00 24.73 416 MET A CA 1
ATOM 3343 C C . MET A 1 416 ? 29.303 50.801 42.109 1.00 25.85 416 MET A C 1
ATOM 3344 O O . MET A 1 416 ? 30.053 49.877 41.795 1.00 24.11 416 MET A O 1
ATOM 3349 N N . VAL A 1 417 ? 29.319 51.994 41.528 1.00 27.03 417 VAL A N 1
ATOM 3350 C CA . VAL A 1 417 ? 30.315 52.349 40.533 1.00 27.40 417 VAL A CA 1
ATOM 3351 C C . VAL A 1 417 ? 30.752 53.791 40.795 1.00 29.18 417 VAL A C 1
ATOM 3352 O O . VAL A 1 417 ? 29.925 54.652 41.117 1.00 27.37 417 VAL A O 1
ATOM 3356 N N . SER A 1 418 ? 32.051 54.045 40.690 1.00 30.47 418 SER A N 1
ATOM 3357 C CA . SER A 1 418 ? 32.575 55.396 40.860 1.00 36.78 418 SER A CA 1
ATOM 3358 C C . SER A 1 418 ? 32.556 56.125 39.526 1.00 35.54 418 SER A C 1
ATOM 3359 O O . SER A 1 418 ? 32.888 55.533 38.498 1.00 32.32 418 SER A O 1
ATOM 3362 N N . PRO A 1 419 ? 32.151 57.409 39.538 1.00 33.12 419 PRO A N 1
ATOM 3363 C CA . PRO A 1 419 ? 32.196 58.231 38.327 1.00 37.03 419 PRO A CA 1
ATOM 3364 C C . PRO A 1 419 ? 33.608 58.192 37.768 1.00 40.00 419 PRO A C 1
ATOM 3365 O O . PRO A 1 419 ? 33.793 58.112 36.555 1.00 41.74 419 PRO A O 1
ATOM 3369 N N . ASN A 1 420 ? 34.590 58.217 38.663 1.00 39.58 420 ASN A N 1
ATOM 3370 C CA . ASN A 1 420 ? 35.974 57.997 38.272 1.00 50.40 420 ASN A CA 1
ATOM 3371 C C . ASN A 1 420 ? 36.325 56.513 38.341 1.00 49.75 420 ASN A C 1
ATOM 3372 O O . ASN A 1 420 ? 37.067 56.079 39.224 1.00 54.20 420 ASN A O 1
ATOM 3377 N N . SER A 1 421 ? 35.765 55.740 37.415 1.00 44.29 421 SER A N 1
ATOM 3378 C CA . SER A 1 421 ? 36.143 54.342 37.231 1.00 41.81 421 SER A CA 1
ATOM 3379 C C . SER A 1 421 ? 36.142 54.066 35.741 1.00 41.35 421 SER A C 1
ATOM 3380 O O . SER A 1 421 ? 35.545 54.817 34.976 1.00 42.12 421 SER A O 1
ATOM 3383 N N . GLU A 1 422 ? 36.805 52.993 35.329 1.00 41.08 422 GLU A N 1
ATOM 3384 C CA . GLU A 1 422 ? 36.841 52.620 33.919 1.00 42.10 422 GLU A CA 1
ATOM 3385 C C . GLU A 1 422 ? 35.482 52.145 33.428 1.00 38.05 422 GLU A C 1
ATOM 3386 O O . GLU A 1 422 ? 35.095 52.398 32.281 1.00 35.68 422 GLU A O 1
ATOM 3392 N N . LEU A 1 423 ? 34.760 51.449 34.301 1.00 37.76 423 LEU A N 1
ATOM 3393 C CA . LEU A 1 423 ? 33.427 50.975 33.964 1.00 34.04 423 LEU A CA 1
ATOM 3394 C C . LEU A 1 423 ? 32.554 52.165 33.594 1.00 27.66 423 LEU A C 1
ATOM 3395 O O . LEU A 1 423 ? 31.864 52.140 32.580 1.00 28.82 423 LEU A O 1
ATOM 3400 N N . TYR A 1 424 ? 32.610 53.218 34.404 1.00 30.91 424 TYR A N 1
ATOM 3401 C CA . TYR A 1 424 ? 31.755 54.378 34.175 1.00 31.06 424 TYR A CA 1
ATOM 3402 C C . TYR A 1 424 ? 32.124 55.089 32.885 1.00 32.84 424 TYR A C 1
ATOM 3403 O O . TYR A 1 424 ? 31.263 55.634 32.198 1.00 30.33 424 TYR A O 1
ATOM 3412 N N . ARG A 1 425 ? 33.408 55.083 32.553 1.00 33.69 425 ARG A N 1
ATOM 3413 C CA . ARG A 1 425 ? 33.857 55.754 31.340 1.00 34.86 425 ARG A CA 1
ATOM 3414 C C . ARG A 1 425 ? 33.491 54.964 30.089 1.00 30.72 425 ARG A C 1
ATOM 3415 O O . ARG A 1 425 ? 33.246 55.541 29.035 1.00 30.52 425 ARG A O 1
ATOM 3423 N N . LYS A 1 426 ? 33.441 53.644 30.213 1.00 30.90 426 LYS A N 1
ATOM 3424 C CA . LYS A 1 426 ? 33.047 52.799 29.096 1.00 27.86 426 LYS A CA 1
ATOM 3425 C C . LYS A 1 426 ? 31.522 52.717 28.971 1.00 34.35 426 LYS A C 1
ATOM 3426 O O . LYS A 1 426 ? 30.986 52.707 27.863 1.00 30.86 426 LYS A O 1
ATOM 3432 N N . HIS A 1 427 ? 30.828 52.656 30.107 1.00 29.64 427 HIS A N 1
ATOM 3433 C CA . HIS A 1 427 ? 29.373 52.498 30.107 1.00 27.07 427 HIS A CA 1
ATOM 3434 C C . HIS A 1 427 ? 28.710 53.442 31.105 1.00 29.94 427 HIS A C 1
ATOM 3435 O O . HIS A 1 427 ? 28.266 53.002 32.170 1.00 26.00 427 HIS A O 1
ATOM 3442 N N . PRO A 1 428 ? 28.619 54.736 30.772 1.00 28.55 428 PRO A N 1
ATOM 3443 C CA . PRO A 1 428 ? 28.007 55.637 31.755 1.00 30.15 428 PRO A CA 1
ATOM 3444 C C . PRO A 1 428 ? 26.512 55.377 31.892 1.00 27.53 428 PRO A C 1
ATOM 3445 O O . PRO A 1 428 ? 25.930 55.718 32.926 1.00 27.68 428 PRO A O 1
ATOM 3449 N N . ASP A 1 429 ? 25.909 54.790 30.862 1.00 26.03 429 ASP A N 1
ATOM 3450 C CA . ASP A 1 429 ? 24.482 54.473 30.869 1.00 27.44 429 ASP A CA 1
ATOM 3451 C C . ASP A 1 429 ? 24.125 53.276 31.759 1.00 24.68 429 ASP A C 1
ATOM 3452 O O . ASP A 1 429 ? 22.948 52.955 31.918 1.00 23.30 429 ASP A O 1
ATOM 3457 N N . TRP A 1 430 ? 25.133 52.620 32.331 1.00 19.58 430 TRP A N 1
ATOM 3458 C CA . TRP A 1 430 ? 24.902 51.455 33.189 1.00 20.96 430 TRP A CA 1
ATOM 3459 C C . TRP A 1 430 ? 24.540 51.797 34.638 1.00 20.67 430 TRP A C 1
ATOM 3460 O O . TRP A 1 430 ? 24.353 50.894 35.458 1.00 19.69 430 TRP A O 1
ATOM 3471 N N . CYS A 1 431 ? 24.471 53.082 34.973 1.00 18.91 431 CYS A N 1
ATOM 3472 C CA . CYS A 1 431 ? 24.028 53.462 36.310 1.00 19.95 431 CYS A CA 1
ATOM 3473 C C . CYS A 1 431 ? 22.540 53.764 36.267 1.00 18.26 431 CYS A C 1
ATOM 3474 O O . CYS A 1 431 ? 21.986 53.983 35.191 1.00 18.05 431 CYS A O 1
ATOM 3477 N N . LEU A 1 432 ? 21.891 53.734 37.428 1.00 15.87 432 LEU A N 1
ATOM 3478 C CA . LEU A 1 432 ? 20.516 54.202 37.535 1.00 15.70 432 LEU A CA 1
ATOM 3479 C C . LEU A 1 432 ? 20.553 55.699 37.276 1.00 17.44 432 LEU A C 1
ATOM 3480 O O . LEU A 1 432 ? 21.375 56.410 37.856 1.00 18.95 432 LEU A O 1
ATOM 3485 N N . HIS A 1 433 ? 19.673 56.175 36.406 1.00 18.10 433 HIS A N 1
ATOM 3486 C CA . HIS A 1 433 ? 19.619 57.595 36.095 1.00 17.90 433 HIS A CA 1
ATOM 3487 C C . HIS A 1 433 ? 18.331 57.897 35.371 1.00 16.46 433 HIS A C 1
ATOM 3488 O O . HIS A 1 433 ? 17.621 56.993 34.929 1.00 17.24 433 HIS A O 1
ATOM 3495 N N . VAL A 1 434 ? 18.022 59.180 35.251 1.00 17.00 434 VAL A N 1
ATOM 3496 C CA . VAL A 1 434 ? 16.893 59.587 34.444 1.00 17.86 434 VAL A CA 1
ATOM 3497 C C . VAL A 1 434 ? 17.427 60.563 33.407 1.00 18.32 434 VAL A C 1
ATOM 3498 O O . VAL A 1 434 ? 18.447 61.217 33.638 1.00 22.53 434 VAL A O 1
ATOM 3502 N N . PRO A 1 435 ? 16.757 60.649 32.255 1.00 24.83 435 PRO A N 1
ATOM 3503 C CA . PRO A 1 435 ? 17.284 61.484 31.171 1.00 25.42 435 PRO A CA 1
ATOM 3504 C C . PRO A 1 435 ? 17.472 62.946 31.580 1.00 28.32 435 PRO A C 1
ATOM 3505 O O . PRO A 1 435 ? 16.586 63.524 32.203 1.00 22.10 435 PRO A O 1
ATOM 3509 N N . ASN A 1 436 ? 18.631 63.515 31.255 1.00 28.61 436 ASN A N 1
ATOM 3510 C CA . ASN A 1 436 ? 18.872 64.953 31.405 1.00 27.87 436 ASN A CA 1
ATOM 3511 C C . ASN A 1 436 ? 18.939 65.507 32.833 1.00 31.71 436 ASN A C 1
ATOM 3512 O O . ASN A 1 436 ? 18.908 66.724 33.025 1.00 32.78 436 ASN A O 1
ATOM 3517 N N . ARG A 1 437 ? 19.031 64.633 33.830 1.00 27.14 437 ARG A N 1
ATOM 3518 C CA . ARG A 1 437 ? 19.055 65.076 35.223 1.00 29.05 437 ARG A CA 1
ATOM 3519 C C . ARG A 1 437 ? 20.396 64.777 35.872 1.00 28.92 437 ARG A C 1
ATOM 3520 O O . ARG A 1 437 ? 21.029 63.770 35.542 1.00 30.99 437 ARG A O 1
ATOM 3528 N N . PRO A 1 438 ? 20.823 65.641 36.813 1.00 28.11 438 PRO A N 1
ATOM 3529 C CA . PRO A 1 438 ? 22.084 65.425 37.532 1.00 32.24 438 PRO A CA 1
ATOM 3530 C C . PRO A 1 438 ? 22.054 64.073 38.221 1.00 30.17 438 PRO A C 1
ATOM 3531 O O . PRO A 1 438 ? 20.989 63.626 38.651 1.00 30.02 438 PRO A O 1
ATOM 3535 N N . ARG A 1 439 ? 23.207 63.430 38.328 1.00 28.43 439 ARG A N 1
ATOM 3536 C CA . ARG A 1 439 ? 23.285 62.120 38.953 1.00 28.91 439 ARG A CA 1
ATOM 3537 C C . ARG A 1 439 ? 23.790 62.288 40.385 1.00 29.25 439 ARG A C 1
ATOM 3538 O O . ARG A 1 439 ? 24.990 62.408 40.623 1.00 28.30 439 ARG A O 1
ATOM 3546 N N . SER A 1 440 ? 22.852 62.328 41.332 1.00 25.28 440 SER A N 1
ATOM 3547 C CA . SER A 1 440 ? 23.177 62.569 42.736 1.00 23.93 440 SER A CA 1
ATOM 3548 C C . SER A 1 440 ? 24.048 61.449 43.305 1.00 27.28 440 SER A C 1
ATOM 3549 O O . SER A 1 440 ? 23.863 60.272 42.976 1.00 25.54 440 SER A O 1
ATOM 3552 N N . GLU A 1 441 ? 24.993 61.816 44.165 1.00 24.40 441 GLU A N 1
ATOM 3553 C CA . GLU A 1 441 ? 25.945 60.846 44.701 1.00 27.93 441 GLU A CA 1
ATOM 3554 C C . GLU A 1 441 ? 25.778 60.610 46.197 1.00 30.62 441 GLU A C 1
ATOM 3555 O O . GLU A 1 441 ? 25.406 61.514 46.954 1.00 31.30 441 GLU A O 1
ATOM 3561 N N . GLY A 1 442 ? 26.049 59.381 46.613 1.00 27.91 442 GLY A N 1
ATOM 3562 C CA . GLY A 1 442 ? 26.121 59.050 48.023 1.00 31.87 442 GLY A CA 1
ATOM 3563 C C . GLY A 1 442 ? 27.486 58.443 48.263 1.00 36.17 442 GLY A C 1
ATOM 3564 O O . GLY A 1 442 ? 27.826 57.433 47.642 1.00 28.38 442 GLY A O 1
ATOM 3565 N N . ARG A 1 443 ? 28.266 59.063 49.149 1.00 32.43 443 ARG A N 1
ATOM 3566 C CA . ARG A 1 443 ? 29.673 58.705 49.312 1.00 41.00 443 ARG A CA 1
ATOM 3567 C C . ARG A 1 443 ? 30.370 58.662 47.960 1.00 41.11 443 ARG A C 1
ATOM 3568 O O . ARG A 1 443 ? 30.991 57.653 47.626 1.00 42.14 443 ARG A O 1
ATOM 3576 N N . ASN A 1 444 ? 30.231 59.730 47.175 1.00 33.96 444 ASN A N 1
ATOM 3577 C CA . ASN A 1 444 ? 30.969 59.865 45.916 1.00 44.19 444 ASN A CA 1
ATOM 3578 C C . ASN A 1 444 ? 30.729 58.753 44.903 1.00 40.92 444 ASN A C 1
ATOM 3579 O O . ASN A 1 444 ? 31.552 58.541 44.008 1.00 37.63 444 ASN A O 1
ATOM 3584 N N . GLN A 1 445 ? 29.627 58.025 45.041 1.00 32.94 445 GLN A N 1
ATOM 3585 C CA . GLN A 1 445 ? 29.387 56.925 44.116 1.00 29.73 445 GLN A CA 1
ATOM 3586 C C . GLN A 1 445 ? 27.964 56.868 43.578 1.00 28.96 445 GLN A C 1
ATOM 3587 O O . GLN A 1 445 ? 27.039 57.474 44.138 1.00 28.29 445 GLN A O 1
ATOM 3593 N N . LEU A 1 446 ? 27.812 56.133 42.481 1.00 25.74 446 LEU A N 1
ATOM 3594 C CA . LEU A 1 446 ? 26.532 55.980 41.812 1.00 22.67 446 LEU A CA 1
ATOM 3595 C C . LEU A 1 446 ? 26.070 54.540 41.963 1.00 21.56 446 LEU A C 1
ATOM 3596 O O . LEU A 1 446 ? 26.855 53.662 42.320 1.00 25.59 446 LEU A O 1
ATOM 3601 N N . VAL A 1 447 ? 24.798 54.293 41.684 1.00 19.69 447 VAL A N 1
ATOM 3602 C CA . VAL A 1 447 ? 24.260 52.945 41.794 1.00 16.46 447 VAL A CA 1
ATOM 3603 C C . VAL A 1 447 ? 24.211 52.311 40.409 1.00 17.41 447 VAL A C 1
ATOM 3604 O O . VAL A 1 447 ? 23.719 52.918 39.463 1.00 15.93 447 VAL A O 1
ATOM 3608 N N . LEU A 1 448 ? 24.737 51.095 40.292 1.00 17.52 448 LEU A N 1
ATOM 3609 C CA . LEU A 1 448 ? 24.649 50.340 39.047 1.00 17.86 448 LEU A CA 1
ATOM 3610 C C . LEU A 1 448 ? 23.213 49.899 38.786 1.00 18.22 448 LEU A C 1
ATOM 3611 O O . LEU A 1 448 ? 22.465 49.580 39.720 1.00 16.66 448 LEU A O 1
ATOM 3616 N N . ASP A 1 449 ? 22.832 49.874 37.515 1.00 13.65 449 ASP A N 1
ATOM 3617 C CA . ASP A 1 449 ? 21.461 49.531 37.140 1.00 14.36 449 ASP A CA 1
ATOM 3618 C C . ASP A 1 449 ? 21.309 48.013 37.062 1.00 17.55 449 ASP A C 1
ATOM 3619 O O . ASP A 1 449 ? 21.414 47.426 35.985 1.00 14.67 449 ASP A O 1
ATOM 3624 N N . TYR A 1 450 ? 21.047 47.378 38.199 1.00 15.95 450 TYR A N 1
ATOM 3625 C CA . TYR A 1 450 ? 20.886 45.926 38.221 1.00 15.22 450 TYR A CA 1
ATOM 3626 C C . TYR A 1 450 ? 19.594 45.461 37.574 1.00 13.34 450 TYR A C 1
ATOM 3627 O O . TYR A 1 450 ? 19.333 44.265 37.540 1.00 16.13 450 TYR A O 1
ATOM 3636 N N . SER A 1 451 ? 18.771 46.379 37.069 1.00 11.72 451 SER A N 1
ATOM 3637 C CA . SER A 1 451 ? 17.614 45.955 36.294 1.00 13.28 451 SER A CA 1
ATOM 3638 C C . SER A 1 451 ? 18.051 45.479 34.918 1.00 12.72 451 SER A C 1
ATOM 3639 O O . SER A 1 451 ? 17.257 44.900 34.180 1.00 16.59 451 SER A O 1
ATOM 3642 N N . ARG A 1 452 ? 19.316 45.715 34.583 1.00 16.26 452 ARG A N 1
ATOM 3643 C CA . ARG A 1 452 ? 19.848 45.367 33.260 1.00 16.38 452 ARG A CA 1
ATOM 3644 C C . ARG A 1 452 ? 20.617 44.047 33.269 1.00 16.97 452 ARG A C 1
ATOM 3645 O O . ARG A 1 452 ? 21.488 43.828 34.107 1.00 13.43 452 ARG A O 1
ATOM 3653 N N . GLU A 1 453 ? 20.318 43.189 32.302 1.00 18.70 453 GLU A N 1
ATOM 3654 C CA . GLU A 1 453 ? 20.995 41.905 32.180 1.00 19.48 453 GLU A CA 1
ATOM 3655 C C . GLU A 1 453 ? 22.500 42.065 31.955 1.00 17.14 453 GLU A C 1
ATOM 3656 O O . GLU A 1 453 ? 23.305 41.339 32.564 1.00 20.01 453 GLU A O 1
ATOM 3662 N N . ASP A 1 454 ? 22.890 43.002 31.086 1.00 18.83 454 ASP A N 1
ATOM 3663 C CA . ASP A 1 454 ? 24.312 43.179 30.791 1.00 18.35 454 ASP A CA 1
ATOM 3664 C C . ASP A 1 454 ? 25.099 43.576 32.037 1.00 17.50 454 ASP A C 1
ATOM 3665 O O . ASP A 1 454 ? 26.203 43.068 32.279 1.00 17.19 454 ASP A O 1
ATOM 3670 N N . VAL A 1 455 ? 24.515 44.452 32.848 1.00 16.55 455 VAL A N 1
ATOM 3671 C CA . VAL A 1 455 ? 25.134 44.854 34.104 1.00 14.76 455 VAL A CA 1
ATOM 3672 C C . VAL A 1 455 ? 25.310 43.657 35.024 1.00 14.24 455 VAL A C 1
ATOM 3673 O O . VAL A 1 455 ? 26.404 43.425 35.555 1.00 16.21 455 VAL A O 1
ATOM 3677 N N . CYS A 1 456 ? 24.240 42.892 35.206 1.00 14.15 456 CYS A N 1
ATOM 3678 C CA . CYS A 1 456 ? 24.283 41.754 36.119 1.00 16.53 456 CYS A CA 1
ATOM 3679 C C . CYS A 1 456 ? 25.290 40.703 35.658 1.00 14.60 456 CYS A C 1
ATOM 3680 O O . CYS A 1 456 ? 26.037 40.159 36.474 1.00 15.78 456 CYS A O 1
ATOM 3683 N N . ASP A 1 457 ? 25.305 40.419 34.355 1.00 18.96 457 ASP A N 1
ATOM 3684 C CA . ASP A 1 457 ? 26.262 39.458 33.797 1.00 17.65 457 ASP A CA 1
ATOM 3685 C C . ASP A 1 457 ? 27.686 39.931 34.031 1.00 17.47 457 ASP A C 1
ATOM 3686 O O . ASP A 1 457 ? 28.564 39.139 34.380 1.00 19.20 457 ASP A O 1
ATOM 3691 N N . TYR A 1 458 ? 27.919 41.228 33.843 1.00 16.59 458 TYR A N 1
ATOM 3692 C CA . TYR A 1 458 ? 29.239 41.802 34.066 1.00 17.30 458 TYR A CA 1
ATOM 3693 C C . TYR A 1 458 ? 29.681 41.633 35.522 1.00 18.31 458 TYR A C 1
ATOM 3694 O O . TYR A 1 458 ? 30.832 41.311 35.789 1.00 17.56 458 TYR A O 1
ATOM 3703 N N . ILE A 1 459 ? 28.770 41.864 36.465 1.00 14.80 459 ILE A N 1
ATOM 3704 C CA . ILE A 1 459 ? 29.112 41.733 37.876 1.00 13.08 459 ILE A CA 1
ATOM 3705 C C . ILE A 1 459 ? 29.415 40.283 38.236 1.00 13.81 459 ILE A C 1
ATOM 3706 O O . ILE A 1 459 ? 30.405 39.992 38.914 1.00 15.62 459 ILE A O 1
ATOM 3711 N N . ILE A 1 460 ? 28.555 39.380 37.782 1.00 14.30 460 ILE A N 1
ATOM 3712 C CA . ILE A 1 460 ? 28.760 37.954 38.018 1.00 14.93 460 ILE A CA 1
ATOM 3713 C C . ILE A 1 460 ? 30.125 37.516 37.481 1.00 16.52 460 ILE A C 1
ATOM 3714 O O . ILE A 1 460 ? 30.899 36.863 38.188 1.00 14.11 460 ILE A O 1
ATOM 3719 N N . GLU A 1 461 ? 30.430 37.916 36.252 1.00 16.08 461 GLU A N 1
ATOM 3720 C CA . GLU A 1 461 ? 31.720 37.597 35.646 1.00 16.73 461 GLU A CA 1
ATOM 3721 C C . GLU A 1 461 ? 32.870 38.153 36.467 1.00 17.10 461 GLU A C 1
ATOM 3722 O O . GLU A 1 461 ? 33.799 37.433 36.848 1.00 15.37 461 GLU A O 1
ATOM 3728 N N . THR A 1 462 ? 32.799 39.446 36.761 1.00 15.74 462 THR A N 1
ATOM 3729 C CA . THR A 1 462 ? 33.904 40.146 37.397 1.00 16.15 462 THR A CA 1
ATOM 3730 C C . THR A 1 462 ? 34.158 39.696 38.830 1.00 17.64 462 THR A C 1
ATOM 3731 O O . THR A 1 462 ? 35.311 39.470 39.230 1.00 16.09 462 THR A O 1
ATOM 3735 N N . ILE A 1 463 ? 33.094 39.569 39.619 1.00 15.02 463 ILE A N 1
ATOM 3736 C CA . ILE A 1 463 ? 33.278 39.123 40.997 1.00 15.46 463 ILE A CA 1
ATOM 3737 C C . ILE A 1 463 ? 33.733 37.660 41.021 1.00 12.66 463 ILE A C 1
ATOM 3738 O O . ILE A 1 463 ? 34.568 37.288 41.843 1.00 14.61 463 ILE A O 1
ATOM 3743 N N . SER A 1 464 ? 33.212 36.836 40.112 1.00 11.98 464 SER A N 1
ATOM 3744 C CA . SER A 1 464 ? 33.648 35.442 40.047 1.00 14.26 464 SER A CA 1
ATOM 3745 C C . SER A 1 464 ? 35.138 35.335 39.730 1.00 14.73 464 SER A C 1
ATOM 3746 O O . SER A 1 464 ? 35.833 34.498 40.302 1.00 16.82 464 SER A O 1
ATOM 3749 N N . ASN A 1 465 ? 35.624 36.173 38.820 1.00 16.53 465 ASN A N 1
ATOM 3750 C CA . ASN A 1 465 ? 37.053 36.191 38.506 1.00 17.44 465 ASN A CA 1
ATOM 3751 C C . ASN A 1 465 ? 37.934 36.405 39.725 1.00 19.63 465 ASN A C 1
ATOM 3752 O O . ASN A 1 465 ? 39.007 35.833 39.824 1.00 19.34 465 ASN A O 1
ATOM 3757 N N . VAL A 1 466 ? 37.474 37.247 40.643 1.00 17.49 466 VAL A N 1
ATOM 3758 C CA . VAL A 1 466 ? 38.201 37.537 41.871 1.00 18.09 466 VAL A CA 1
ATOM 3759 C C . VAL A 1 466 ? 38.057 36.375 42.841 1.00 16.07 466 VAL A C 1
ATOM 3760 O O . VAL A 1 466 ? 39.040 35.886 43.392 1.00 18.93 466 VAL A O 1
ATOM 3764 N N . LEU A 1 467 ? 36.821 35.926 43.049 1.00 15.92 467 LEU A N 1
ATOM 3765 C CA . LEU A 1 467 ? 36.561 34.933 44.087 1.00 14.27 467 LEU A CA 1
ATOM 3766 C C . LEU A 1 467 ? 37.185 33.569 43.784 1.00 13.80 467 LEU A C 1
ATOM 3767 O O . LEU A 1 467 ? 37.565 32.847 44.698 1.00 15.48 467 LEU A O 1
ATOM 3772 N N . ALA A 1 468 ? 37.294 33.227 42.507 1.00 16.72 468 ALA A N 1
ATOM 3773 C CA . ALA A 1 468 ? 37.907 31.952 42.115 1.00 16.14 468 ALA A CA 1
ATOM 3774 C C . ALA A 1 468 ? 39.430 32.045 42.029 1.00 21.42 468 ALA A C 1
ATOM 3775 O O . ALA A 1 468 ? 40.109 31.044 41.751 1.00 21.06 468 ALA A O 1
ATOM 3777 N N . SER A 1 469 ? 39.967 33.235 42.271 1.00 17.24 469 SER A N 1
ATOM 3778 C CA . SER A 1 469 ? 41.413 33.453 42.163 1.00 20.87 469 SER A CA 1
ATOM 3779 C C . SER A 1 469 ? 42.210 33.112 43.431 1.00 26.13 469 SER A C 1
ATOM 3780 O O . SER A 1 469 ? 43.447 33.159 43.418 1.00 23.45 469 SER A O 1
ATOM 3783 N N . ALA A 1 470 ? 41.515 32.773 44.517 1.00 21.16 470 ALA A N 1
ATOM 3784 C CA . ALA A 1 470 ? 42.156 32.519 45.804 1.00 22.46 470 ALA A CA 1
ATOM 3785 C C . ALA A 1 470 ? 41.267 31.653 46.695 1.00 20.97 470 ALA A C 1
ATOM 3786 O O . ALA A 1 470 ? 40.049 31.604 46.497 1.00 19.34 470 ALA A O 1
ATOM 3788 N N . PRO A 1 471 ? 41.865 30.963 47.684 1.00 23.17 471 PRO A N 1
ATOM 3789 C CA . PRO A 1 471 ? 41.045 30.129 48.564 1.00 20.23 471 PRO A CA 1
ATOM 3790 C C . PRO A 1 471 ? 40.288 30.996 49.564 1.00 21.83 471 PRO A C 1
ATOM 3791 O O . PRO A 1 471 ? 40.584 30.997 50.759 1.00 22.89 471 PRO A O 1
ATOM 3795 N N . ILE A 1 472 ? 39.323 31.744 49.045 1.00 18.32 472 ILE A N 1
ATOM 3796 C CA . ILE A 1 472 ? 38.458 32.603 49.850 1.00 18.55 472 ILE A CA 1
ATOM 3797 C C . ILE A 1 472 ? 37.282 31.788 50.381 1.00 15.54 472 ILE A C 1
ATOM 3798 O O . ILE A 1 472 ? 36.651 31.054 49.630 1.00 20.23 472 ILE A O 1
ATOM 3803 N N . THR A 1 473 ? 36.981 31.916 51.673 1.00 16.40 473 THR A N 1
ATOM 3804 C CA . THR A 1 473 ? 35.855 31.195 52.267 1.00 14.07 473 THR A CA 1
ATOM 3805 C C . THR A 1 473 ? 34.896 32.114 53.039 1.00 14.88 473 THR A C 1
ATOM 3806 O O . THR A 1 473 ? 34.054 31.634 53.798 1.00 14.78 473 THR A O 1
ATOM 3810 N N . TYR A 1 474 ? 35.043 33.421 52.854 1.00 13.81 474 TYR A N 1
ATOM 3811 C CA . TYR A 1 474 ? 34.103 34.384 53.436 1.00 16.57 474 TYR A CA 1
ATOM 3812 C C . TYR A 1 474 ? 34.121 35.634 52.590 1.00 15.44 474 TYR A C 1
ATOM 3813 O O . TYR A 1 474 ? 35.179 36.098 52.172 1.00 15.23 474 TYR A O 1
ATOM 3822 N N . VAL A 1 475 ? 32.943 36.180 52.331 1.00 15.20 475 VAL A N 1
ATOM 3823 C CA . VAL A 1 475 ? 32.835 37.413 51.582 1.00 16.48 475 VAL A CA 1
ATOM 3824 C C . VAL A 1 475 ? 31.853 38.319 52.310 1.00 17.22 475 VAL A C 1
ATOM 3825 O O . VAL A 1 475 ? 30.766 37.880 52.690 1.00 15.75 475 VAL A O 1
ATOM 3829 N N . LYS A 1 476 ? 32.248 39.567 52.550 1.00 13.75 476 LYS A N 1
ATOM 3830 C CA . LYS A 1 476 ? 31.284 40.555 53.022 1.00 16.58 476 LYS A CA 1
ATOM 3831 C C . LYS A 1 476 ? 30.826 41.403 51.844 1.00 16.78 476 LYS A C 1
ATOM 3832 O O . LYS A 1 476 ? 31.627 42.072 51.195 1.00 16.66 476 LYS A O 1
ATOM 3838 N N . TRP A 1 477 ? 29.526 41.356 51.566 1.00 13.05 477 TRP A N 1
ATOM 3839 C CA . TRP A 1 477 ? 28.946 42.023 50.412 1.00 11.67 477 TRP A CA 1
ATOM 3840 C C . TRP A 1 477 ? 28.245 43.292 50.904 1.00 16.76 477 TRP A C 1
ATOM 3841 O O . TRP A 1 477 ? 27.168 43.211 51.479 1.00 15.24 477 TRP A O 1
ATOM 3852 N N . ASP A 1 478 ? 28.851 44.452 50.657 1.00 16.85 478 ASP A N 1
ATOM 3853 C CA . ASP A 1 478 ? 28.399 45.731 51.222 1.00 19.06 478 ASP A CA 1
ATOM 3854 C C . ASP A 1 478 ? 27.674 46.563 50.156 1.00 19.06 478 ASP A C 1
ATOM 3855 O O . ASP A 1 478 ? 27.949 46.414 48.972 1.00 19.76 478 ASP A O 1
ATOM 3860 N N . MET A 1 479 ? 26.743 47.426 50.567 1.00 19.87 479 MET A N 1
ATOM 3861 C CA . MET A 1 479 ? 26.103 48.409 49.669 1.00 16.66 479 MET A CA 1
ATOM 3862 C C . MET A 1 479 ? 25.934 49.683 50.479 1.00 22.74 479 MET A C 1
ATOM 3863 O O . MET A 1 479 ? 25.190 49.694 51.473 1.00 19.14 479 MET A O 1
ATOM 3868 N N . ASN A 1 480 ? 26.610 50.753 50.074 1.00 18.43 480 ASN A N 1
ATOM 3869 C CA . ASN A 1 480 ? 26.739 51.909 50.962 1.00 18.49 480 ASN A CA 1
ATOM 3870 C C . ASN A 1 480 ? 26.021 53.179 50.546 1.00 20.80 480 ASN A C 1
ATOM 3871 O O . ASN A 1 480 ? 26.399 54.265 50.976 1.00 18.82 480 ASN A O 1
ATOM 3876 N N . ARG A 1 481 ? 24.985 53.057 49.727 1.00 18.04 481 ARG A N 1
ATOM 3877 C CA . ARG A 1 481 ? 24.089 54.191 49.504 1.00 18.35 481 ARG A CA 1
ATOM 3878 C C . ARG A 1 481 ? 22.700 53.763 49.048 1.00 20.23 481 ARG A C 1
ATOM 3879 O O . ARG A 1 481 ? 22.470 52.597 48.695 1.00 16.43 481 ARG A O 1
ATOM 3887 N N . HIS A 1 482 ? 21.783 54.724 49.046 1.00 14.00 482 HIS A N 1
ATOM 3888 C CA . HIS A 1 482 ? 20.413 54.478 48.617 1.00 12.21 482 HIS A CA 1
ATOM 3889 C C . HIS A 1 482 ? 20.145 55.126 47.255 1.00 14.82 482 HIS A C 1
ATOM 3890 O O . HIS A 1 482 ? 20.863 56.048 46.839 1.00 19.11 482 HIS A O 1
ATOM 3897 N N . MET A 1 483 ? 19.115 54.652 46.561 1.00 13.74 483 MET A N 1
ATOM 3898 C CA . MET A 1 483 ? 18.840 55.066 45.179 1.00 15.39 483 MET A CA 1
ATOM 3899 C C . MET A 1 483 ? 18.270 56.465 45.021 1.00 17.23 483 MET A C 1
ATOM 3900 O O . MET A 1 483 ? 17.262 56.788 45.639 1.00 16.91 483 MET A O 1
ATOM 3905 N N . THR A 1 484 ? 18.858 57.265 44.134 1.00 17.23 484 THR A N 1
ATOM 3906 C CA . THR A 1 484 ? 18.217 58.503 43.682 1.00 15.53 484 THR A CA 1
ATOM 3907 C C . THR A 1 484 ? 18.121 58.500 42.158 1.00 20.00 484 THR A C 1
ATOM 3908 O O . THR A 1 484 ? 18.807 57.720 41.505 1.00 19.33 484 THR A O 1
ATOM 3912 N N . GLU A 1 485 ? 17.283 59.381 41.606 1.00 14.98 485 GLU A N 1
ATOM 3913 C CA . GLU A 1 485 ? 17.027 59.460 40.160 1.00 20.57 485 GLU A CA 1
ATOM 3914 C C . GLU A 1 485 ? 16.806 58.093 39.544 1.00 18.83 485 GLU A C 1
ATOM 3915 O O . GLU A 1 485 ? 17.497 57.687 38.604 1.00 18.88 485 GLU A O 1
ATOM 3921 N N . ILE A 1 486 ? 15.825 57.386 40.081 1.00 14.42 486 ILE A N 1
ATOM 3922 C CA . ILE A 1 486 ? 15.618 55.995 39.723 1.00 16.38 486 ILE A CA 1
ATOM 3923 C C . ILE A 1 486 ? 15.072 55.866 38.307 1.00 17.54 486 ILE A C 1
ATOM 3924 O O . ILE A 1 486 ? 13.969 56.339 38.004 1.00 15.47 486 ILE A O 1
ATOM 3929 N N . GLY A 1 487 ? 15.850 55.225 37.443 1.00 15.60 487 GLY A N 1
ATOM 3930 C CA . GLY A 1 487 ? 15.403 54.953 36.094 1.00 12.18 487 GLY A CA 1
ATOM 3931 C C . GLY A 1 487 ? 16.437 54.126 35.373 1.00 13.48 487 GLY A C 1
ATOM 3932 O O . GLY A 1 487 ? 17.545 53.908 35.890 1.00 15.40 487 GLY A O 1
ATOM 3933 N N . SER A 1 488 ? 16.080 53.680 34.173 1.00 15.88 488 SER A N 1
ATOM 3934 C CA . SER A 1 488 ? 16.936 52.791 33.399 1.00 15.30 488 SER A CA 1
ATOM 3935 C C . SER A 1 488 ? 16.833 53.173 31.938 1.00 15.05 488 SER A C 1
ATOM 3936 O O . SER A 1 488 ? 15.736 53.358 31.424 1.00 17.29 488 SER A O 1
ATOM 3939 N N . SER A 1 489 ? 17.960 53.300 31.252 1.00 17.43 489 SER A N 1
ATOM 3940 C CA . SER A 1 489 ? 17.879 53.600 29.827 1.00 18.06 489 SER A CA 1
ATOM 3941 C C . SER A 1 489 ? 17.479 52.364 29.019 1.00 20.51 489 SER A C 1
ATOM 3942 O O . SER A 1 489 ? 17.218 52.457 27.826 1.00 19.85 489 SER A O 1
ATOM 3945 N N . ALA A 1 490 ? 17.412 51.210 29.678 1.00 17.66 490 ALA A N 1
ATOM 3946 C CA . ALA A 1 490 ? 17.022 49.970 29.016 1.00 16.12 490 ALA A CA 1
ATOM 3947 C C . ALA A 1 490 ? 15.538 49.622 29.163 1.00 22.39 490 ALA A C 1
ATOM 3948 O O . ALA A 1 490 ? 15.101 48.577 28.680 1.00 21.33 490 ALA A O 1
ATOM 3950 N N . LEU A 1 491 ? 14.770 50.481 29.838 1.00 16.72 491 LEU A N 1
ATOM 3951 C CA . LEU A 1 491 ? 13.318 50.311 29.933 1.00 16.88 491 LEU A CA 1
ATOM 3952 C C . LEU A 1 491 ? 12.603 51.427 29.181 1.00 16.17 491 LEU A C 1
ATOM 3953 O O . LEU A 1 491 ? 13.078 52.564 29.175 1.00 16.41 491 LEU A O 1
ATOM 3958 N N . PRO A 1 492 ? 11.449 51.118 28.556 1.00 15.94 492 PRO A N 1
ATOM 3959 C CA . PRO A 1 492 ? 10.633 52.149 27.898 1.00 17.89 492 PRO A CA 1
ATOM 3960 C C . PRO A 1 492 ? 9.949 53.031 28.947 1.00 18.16 492 PRO A C 1
ATOM 3961 O O . PRO A 1 492 ? 9.903 52.624 30.109 1.00 17.58 492 PRO A O 1
ATOM 3965 N N . PRO A 1 493 ? 9.427 54.209 28.547 1.00 18.22 493 PRO A N 1
ATOM 3966 C CA . PRO A 1 493 ? 8.759 55.134 29.476 1.00 15.50 493 PRO A CA 1
ATOM 3967 C C . PRO A 1 493 ? 7.685 54.463 30.318 1.00 20.29 493 PRO A C 1
ATOM 3968 O O . PRO A 1 493 ? 7.588 54.736 31.523 1.00 16.02 493 PRO A O 1
ATOM 3972 N N . GLU A 1 494 ? 6.898 53.589 29.697 1.00 17.45 494 GLU A N 1
ATOM 3973 C CA . GLU A 1 494 ? 5.777 52.963 30.379 1.00 18.96 494 GLU A CA 1
ATOM 3974 C C . GLU A 1 494 ? 6.207 51.958 31.453 1.00 15.32 494 GLU A C 1
ATOM 3975 O O . GLU A 1 494 ? 5.365 51.469 32.204 1.00 14.81 494 GLU A O 1
ATOM 3981 N N . ARG A 1 495 ? 7.500 51.641 31.520 1.00 13.51 495 ARG A N 1
ATOM 3982 C CA . ARG A 1 495 ? 8.001 50.713 32.541 1.00 13.33 495 ARG A CA 1
ATOM 3983 C C . ARG A 1 495 ? 9.026 51.336 33.469 1.00 13.96 495 ARG A C 1
ATOM 3984 O O . ARG A 1 495 ? 9.638 50.635 34.258 1.00 12.50 495 ARG A O 1
ATOM 3992 N N . GLN A 1 496 ? 9.241 52.644 33.372 1.00 13.09 496 GLN A N 1
ATOM 3993 C CA . GLN A 1 496 ? 10.263 53.282 34.194 1.00 13.11 496 GLN A CA 1
ATOM 3994 C C . GLN A 1 496 ? 10.068 53.052 35.690 1.00 11.87 496 GLN A C 1
ATOM 3995 O O . GLN A 1 496 ? 11.041 52.899 36.435 1.00 13.07 496 GLN A O 1
ATOM 4001 N N . ARG A 1 497 ? 8.817 53.028 36.133 1.00 13.31 497 ARG A N 1
ATOM 4002 C CA . ARG A 1 497 ? 8.552 52.893 37.566 1.00 11.87 497 ARG A CA 1
ATOM 4003 C C . ARG A 1 497 ? 8.721 51.455 38.060 1.00 13.20 497 ARG A C 1
ATOM 4004 O O . ARG A 1 497 ? 8.471 51.156 39.227 1.00 14.22 497 ARG A O 1
ATOM 4012 N N . GLU A 1 498 ? 9.160 50.569 37.168 1.00 13.02 498 GLU A N 1
ATOM 4013 C CA . GLU A 1 498 ? 9.485 49.199 37.549 1.00 10.70 498 GLU A CA 1
ATOM 4014 C C . GLU A 1 498 ? 10.951 49.093 37.893 1.00 11.20 498 GLU A C 1
ATOM 4015 O O . GLU A 1 498 ? 11.416 48.028 38.295 1.00 12.13 498 GLU A O 1
ATOM 4021 N N . THR A 1 499 ? 11.687 50.190 37.728 1.00 9.83 499 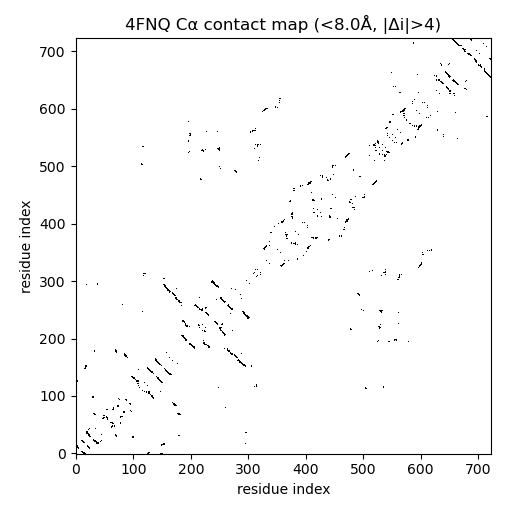THR A N 1
ATOM 4022 C CA . THR A 1 499 ? 13.147 50.152 37.870 1.00 10.44 499 THR A CA 1
ATOM 4023 C C . THR A 1 499 ? 13.613 49.649 39.236 1.00 12.35 499 THR A C 1
ATOM 4024 O O . THR A 1 499 ? 14.461 48.758 39.314 1.00 11.73 499 THR A O 1
ATOM 4028 N N . ALA A 1 500 ? 13.050 50.195 40.310 1.00 11.01 500 ALA A N 1
ATOM 4029 C CA . ALA A 1 500 ? 13.494 49.823 41.651 1.00 10.56 500 ALA A CA 1
ATOM 4030 C C . ALA A 1 500 ? 13.275 48.347 41.927 1.00 9.78 500 ALA A C 1
ATOM 4031 O O . ALA A 1 500 ? 14.145 47.685 42.486 1.00 11.33 500 ALA A O 1
ATOM 4033 N N . HIS A 1 501 ? 12.104 47.836 41.572 1.00 11.42 501 HIS A N 1
ATOM 4034 C CA . HIS A 1 501 ? 11.834 46.421 41.797 1.00 9.57 501 HIS A CA 1
ATOM 4035 C C . HIS A 1 501 ? 12.661 45.515 40.876 1.00 11.41 501 HIS A C 1
ATOM 4036 O O . HIS A 1 501 ? 13.180 44.481 41.316 1.00 11.97 501 HIS A O 1
ATOM 4043 N N . ARG A 1 502 ? 12.791 45.900 39.610 1.00 11.06 502 ARG A N 1
ATOM 4044 C CA . ARG A 1 502 ? 13.612 45.120 38.679 1.00 12.17 502 ARG A CA 1
ATOM 4045 C C . ARG A 1 502 ? 15.065 45.100 39.122 1.00 12.03 502 ARG A C 1
ATOM 4046 O O . ARG A 1 502 ? 15.766 44.101 38.939 1.00 12.17 502 ARG A O 1
ATOM 4054 N N . TYR A 1 503 ? 15.521 46.210 39.696 1.00 11.11 503 TYR A N 1
ATOM 4055 C CA . TYR A 1 503 ? 16.856 46.268 40.289 1.00 10.71 503 TYR A CA 1
ATOM 4056 C C . TYR A 1 503 ? 16.996 45.190 41.351 1.00 12.81 503 TYR A C 1
ATOM 4057 O O . TYR A 1 503 ? 18.019 44.497 41.421 1.00 11.36 503 TYR A O 1
ATOM 4066 N N . MET A 1 504 ? 15.990 45.069 42.214 1.00 11.59 504 MET A N 1
ATOM 4067 C CA . MET A 1 504 ? 16.087 44.119 43.313 1.00 9.07 504 MET A CA 1
ATOM 4068 C C . MET A 1 504 ? 16.027 42.692 42.783 1.00 11.59 504 MET A C 1
ATOM 4069 O O . MET A 1 504 ? 16.736 41.811 43.280 1.00 12.52 504 MET A O 1
ATOM 4074 N N . LEU A 1 505 ? 15.195 42.469 41.770 1.00 10.20 505 LEU A N 1
ATOM 4075 C CA . LEU A 1 505 ? 15.144 41.162 41.121 1.00 10.64 505 LEU A CA 1
ATOM 4076 C C . LEU A 1 505 ? 16.506 40.821 40.518 1.00 11.47 505 LEU A C 1
ATOM 4077 O O . LEU A 1 505 ? 16.960 39.663 40.589 1.00 11.84 505 LEU A O 1
ATOM 4082 N N . GLY A 1 506 ? 17.155 41.829 39.941 1.00 11.12 506 GLY A N 1
ATOM 4083 C CA . GLY A 1 506 ? 18.482 41.657 39.359 1.00 14.02 506 GLY A CA 1
ATOM 4084 C C . GLY A 1 506 ? 19.509 41.297 40.414 1.00 15.04 506 GLY A C 1
ATOM 4085 O O . GLY A 1 506 ? 20.327 40.392 40.221 1.00 12.55 506 GLY A O 1
ATOM 4086 N N . LEU A 1 507 ? 19.471 42.001 41.543 1.00 10.39 507 LEU A N 1
ATOM 4087 C CA . LEU A 1 507 ? 20.398 41.725 42.639 1.00 11.46 507 LEU A CA 1
ATOM 4088 C C . LEU A 1 507 ? 20.197 40.322 43.158 1.00 11.30 507 LEU A C 1
ATOM 4089 O O . LEU A 1 507 ? 21.168 39.590 43.433 1.00 10.54 507 LEU A O 1
ATOM 4094 N N . TYR A 1 508 ? 18.933 39.941 43.300 1.00 11.90 508 TYR A N 1
ATOM 4095 C CA . TYR A 1 508 ? 18.598 38.594 43.738 1.00 10.89 508 TYR A CA 1
ATOM 4096 C C . TYR A 1 508 ? 19.145 37.533 42.790 1.00 10.89 508 TYR A C 1
ATOM 4097 O O . TYR A 1 508 ? 19.663 36.502 43.238 1.00 13.36 508 TYR A O 1
ATOM 4106 N N . ARG A 1 509 ? 19.018 37.763 41.488 1.00 10.40 509 ARG A N 1
ATOM 4107 C CA . ARG A 1 509 ? 19.566 36.814 40.516 1.00 14.02 509 ARG A CA 1
ATOM 4108 C C . ARG A 1 509 ? 21.085 36.728 40.655 1.00 13.21 509 ARG A C 1
ATOM 4109 O O . ARG A 1 509 ? 21.669 35.636 40.647 1.00 13.36 509 ARG A O 1
ATOM 4117 N N . VAL A 1 510 ? 21.721 37.890 40.768 1.00 11.63 510 VAL A N 1
ATOM 4118 C CA . VAL A 1 510 ? 23.162 37.967 40.954 1.00 12.84 510 VAL A CA 1
ATOM 4119 C C . VAL A 1 510 ? 23.619 37.264 42.229 1.00 13.94 510 VAL A C 1
ATOM 4120 O O . VAL A 1 510 ? 24.581 36.472 42.217 1.00 12.61 510 VAL A O 1
ATOM 4124 N N . MET A 1 511 ? 22.941 37.526 43.342 1.00 10.98 511 MET A N 1
ATOM 4125 C CA . MET A 1 511 ? 23.362 36.875 44.580 1.00 12.07 511 MET A CA 1
ATOM 4126 C C . MET A 1 511 ? 23.125 35.374 44.550 1.00 11.22 511 MET A C 1
ATOM 4127 O O . MET A 1 511 ? 23.921 34.613 45.092 1.00 11.58 511 MET A O 1
ATOM 4132 N N . ASP A 1 512 ? 22.031 34.946 43.936 1.00 11.60 512 ASP A N 1
ATOM 4133 C CA . ASP A 1 512 ? 21.747 33.522 43.852 1.00 12.93 512 ASP A CA 1
ATOM 4134 C C . ASP A 1 512 ? 22.857 32.844 43.047 1.00 16.10 512 ASP A C 1
ATOM 4135 O O . ASP A 1 512 ? 23.359 31.791 43.435 1.00 13.06 512 ASP A O 1
ATOM 4140 N N . GLU A 1 513 ? 23.242 33.459 41.934 1.00 12.59 513 GLU A N 1
ATOM 4141 C CA . GLU A 1 513 ? 24.316 32.896 41.109 1.00 15.50 513 GLU A CA 1
ATOM 4142 C C . GLU A 1 513 ? 25.639 32.875 41.866 1.00 14.03 513 GLU A C 1
ATOM 4143 O O . GLU A 1 513 ? 26.359 31.871 41.861 1.00 15.98 513 GLU A O 1
ATOM 4149 N N . MET A 1 514 ? 25.962 33.975 42.538 1.00 13.66 514 MET A N 1
ATOM 4150 C CA . MET A 1 514 ? 27.238 34.053 43.240 1.00 12.92 514 MET A CA 1
ATOM 4151 C C . MET A 1 514 ? 27.356 33.054 44.384 1.00 15.65 514 MET A C 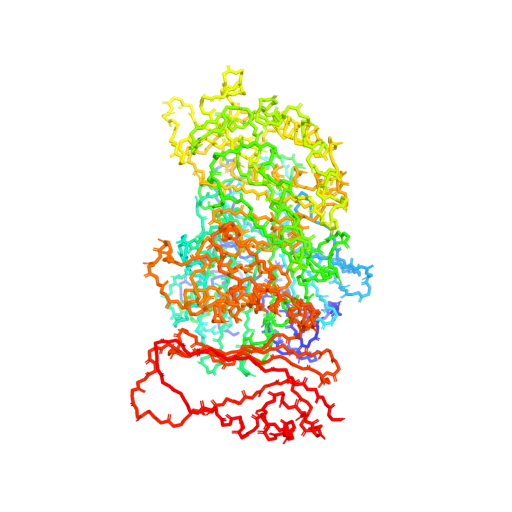1
ATOM 4152 O O . MET A 1 514 ? 28.391 32.411 44.542 1.00 13.03 514 MET A O 1
ATOM 4157 N N . THR A 1 515 ? 26.308 32.904 45.189 1.00 12.70 515 THR A N 1
ATOM 4158 C CA . THR A 1 515 ? 26.392 31.943 46.286 1.00 13.37 515 THR A CA 1
ATOM 4159 C C . THR A 1 515 ? 26.390 30.493 45.803 1.00 15.27 515 THR A C 1
ATOM 4160 O O . THR A 1 515 ? 26.925 29.613 46.476 1.00 16.71 515 THR A O 1
ATOM 4164 N N . SER A 1 516 ? 25.787 30.239 44.651 1.00 13.30 516 SER A N 1
ATOM 4165 C CA . SER A 1 516 ? 25.815 28.896 44.071 1.00 12.89 516 SER A CA 1
ATOM 4166 C C . SER A 1 516 ? 27.182 28.602 43.449 1.00 15.69 516 SER A C 1
ATOM 4167 O O . SER A 1 516 ? 27.678 27.470 43.517 1.00 15.07 516 SER A O 1
ATOM 4170 N N . ARG A 1 517 ? 27.786 29.617 42.848 1.00 14.04 517 ARG A N 1
ATOM 4171 C CA . ARG A 1 517 ? 29.107 29.440 42.228 1.00 13.24 517 ARG A CA 1
ATOM 4172 C C . ARG A 1 517 ? 30.195 29.220 43.263 1.00 13.62 517 ARG A C 1
ATOM 4173 O O . ARG A 1 517 ? 31.240 28.624 42.976 1.00 14.69 517 ARG A O 1
ATOM 4181 N N . PHE A 1 518 ? 29.967 29.713 44.474 1.00 11.34 518 PHE A N 1
ATOM 4182 C CA . PHE A 1 518 ? 30.980 29.628 45.511 1.00 12.15 518 PHE A CA 1
ATOM 4183 C C . PHE A 1 518 ? 30.407 29.030 46.786 1.00 15.08 518 PHE A C 1
ATOM 4184 O O . PHE A 1 518 ? 30.223 29.724 47.789 1.00 13.50 518 PHE A O 1
ATOM 4192 N N . PRO A 1 519 ? 30.122 27.725 46.750 1.00 15.65 519 PRO A N 1
ATOM 4193 C CA . PRO A 1 519 ? 29.458 27.073 47.876 1.00 15.77 519 PRO A CA 1
ATOM 4194 C C . PRO A 1 519 ? 30.340 26.958 49.109 1.00 13.96 519 PRO A C 1
ATOM 4195 O O . PRO A 1 519 ? 29.799 26.660 50.185 1.00 15.28 519 PRO A O 1
ATOM 4199 N N . HIS A 1 520 ? 31.650 27.182 48.981 1.00 14.38 520 HIS A N 1
ATOM 4200 C CA . HIS A 1 520 ? 32.525 27.116 50.150 1.00 16.11 520 HIS A CA 1
ATOM 4201 C C . HIS A 1 520 ? 32.692 28.480 50.803 1.00 17.02 520 HIS A C 1
ATOM 4202 O O . HIS A 1 520 ? 33.491 28.636 51.722 1.00 14.37 520 HIS A O 1
ATOM 4209 N N . ILE A 1 521 ? 31.945 29.461 50.318 1.00 14.35 521 ILE A N 1
ATOM 4210 C CA . ILE A 1 521 ? 32.059 30.805 50.859 1.00 12.42 521 ILE A CA 1
ATOM 4211 C C . ILE A 1 521 ? 30.867 31.125 51.743 1.00 15.11 521 ILE A C 1
ATOM 4212 O O . ILE A 1 521 ? 29.713 31.003 51.317 1.00 12.47 521 ILE A O 1
ATOM 4217 N N . LEU A 1 522 ? 31.161 31.512 52.979 1.00 13.13 522 LEU A N 1
ATOM 4218 C CA . LEU A 1 522 ? 30.155 32.101 53.861 1.00 13.20 522 LEU A CA 1
ATOM 4219 C C . LEU A 1 522 ? 30.023 33.562 53.471 1.00 12.64 522 LEU A C 1
ATOM 4220 O O . LEU A 1 522 ? 30.982 34.326 53.613 1.00 13.09 522 LEU A O 1
ATOM 4225 N N . PHE A 1 523 ? 28.852 33.938 52.956 1.00 13.48 523 PHE A N 1
ATOM 4226 C CA . PHE A 1 523 ? 28.578 35.315 52.560 1.00 14.02 523 PHE A CA 1
ATOM 4227 C C . PHE A 1 523 ? 27.843 36.025 53.695 1.00 13.53 523 PHE A C 1
ATOM 4228 O O . PHE A 1 523 ? 26.910 35.468 54.282 1.00 13.26 523 PHE A O 1
ATOM 4236 N N . GLU A 1 524 ? 28.277 37.249 53.986 1.00 13.01 524 GLU A N 1
ATOM 4237 C CA . GLU A 1 524 ? 27.628 38.113 54.974 1.00 12.39 524 GLU A CA 1
ATOM 4238 C C . GLU A 1 524 ? 27.211 39.393 54.254 1.00 13.96 524 GLU A C 1
ATOM 4239 O O . GLU A 1 524 ? 28.040 40.049 53.623 1.00 13.56 524 GLU A O 1
ATOM 4245 N N . SER A 1 525 ? 25.921 39.735 54.310 1.00 11.21 525 SER A N 1
ATOM 4246 C CA . SER A 1 525 ? 25.449 40.937 53.637 1.00 13.51 525 SER A CA 1
ATOM 4247 C C . SER A 1 525 ? 25.656 42.124 54.564 1.00 14.27 525 SER A C 1
ATOM 4248 O O . SER A 1 525 ? 25.784 41.970 55.781 1.00 14.46 525 SER A O 1
ATOM 4251 N N . CYS A 1 526 ? 25.717 43.311 53.981 1.00 13.38 526 CYS A N 1
ATOM 4252 C CA . CYS A 1 526 ? 26.031 44.501 54.751 1.00 16.78 526 CYS A CA 1
ATOM 4253 C C . CYS A 1 526 ? 25.513 45.676 53.960 1.00 15.48 526 CYS A C 1
ATOM 4254 O O . CYS A 1 526 ? 25.491 45.648 52.735 1.00 16.02 526 CYS A O 1
ATOM 4257 N N . SER A 1 527 ? 25.045 46.703 54.649 1.00 15.31 527 SER A N 1
ATOM 4258 C CA . SER A 1 527 ? 24.689 47.919 53.948 1.00 13.72 527 SER A CA 1
ATOM 4259 C C . SER A 1 527 ? 24.864 49.048 54.927 1.00 16.04 527 SER A C 1
ATOM 4260 O O . SER A 1 527 ? 23.909 49.428 55.600 1.00 13.78 527 SER A O 1
ATOM 4263 N N . GLY A 1 528 ? 26.093 49.553 55.027 1.00 16.74 528 GLY A N 1
ATOM 4264 C CA . GLY A 1 528 ? 26.439 50.523 56.049 1.00 16.09 528 GLY A CA 1
ATOM 4265 C C . GLY A 1 528 ? 25.947 49.991 57.377 1.00 16.93 528 GLY A C 1
ATOM 4266 O O . GLY A 1 528 ? 25.243 50.682 58.113 1.00 17.41 528 GLY A O 1
ATOM 4267 N N . GLY A 1 529 ? 26.283 48.738 57.657 1.00 12.65 529 GLY A N 1
ATOM 4268 C CA . GLY A 1 529 ? 25.727 48.038 58.796 1.00 12.77 529 GLY A CA 1
ATOM 4269 C C . GLY A 1 529 ? 24.453 47.318 58.397 1.00 15.75 529 GLY A C 1
ATOM 4270 O O . GLY A 1 529 ? 24.422 46.592 57.399 1.00 15.30 529 GLY A O 1
ATOM 4271 N N . GLY A 1 530 ? 23.399 47.520 59.180 1.00 12.14 530 GLY A N 1
ATOM 4272 C CA . GLY A 1 530 ? 22.173 46.760 59.024 1.00 12.64 530 GLY A CA 1
ATOM 4273 C C . GLY A 1 530 ? 21.123 47.460 58.191 1.00 12.81 530 GLY A C 1
ATOM 4274 O O . GLY A 1 530 ? 19.938 47.395 58.517 1.00 14.52 530 GLY A O 1
ATOM 4275 N N . GLY A 1 531 ? 21.546 48.093 57.101 1.00 12.80 531 GLY A N 1
ATOM 4276 C CA . GLY A 1 531 ? 20.640 48.811 56.213 1.00 10.89 531 GLY A CA 1
ATOM 4277 C C . GLY A 1 531 ? 19.769 47.957 55.300 1.00 13.63 531 GLY A C 1
ATOM 4278 O O . GLY A 1 531 ? 18.835 48.465 54.685 1.00 11.51 531 GLY A O 1
ATOM 4279 N N . ARG A 1 532 ? 20.088 46.672 55.190 1.00 12.57 532 ARG A N 1
ATOM 4280 C CA . ARG A 1 532 ? 19.238 45.706 54.485 1.00 11.44 532 ARG A CA 1
ATOM 4281 C C . ARG A 1 532 ? 19.199 44.417 55.280 1.00 14.33 532 ARG A C 1
ATOM 4282 O O . ARG A 1 532 ? 19.415 43.320 54.744 1.00 12.64 532 ARG A O 1
ATOM 4290 N N . PHE A 1 533 ? 18.928 44.545 56.576 1.00 9.78 533 PHE A N 1
ATOM 4291 C CA . PHE A 1 533 ? 18.833 43.374 57.429 1.00 11.44 533 PHE A CA 1
ATOM 4292 C C . PHE A 1 533 ? 17.389 42.901 57.387 1.00 11.50 533 PHE A C 1
ATOM 4293 O O . PHE A 1 533 ? 16.577 43.277 58.228 1.00 9.93 533 PHE A O 1
ATOM 4301 N N . ASP A 1 534 ? 17.082 42.049 56.417 1.00 8.96 534 ASP A N 1
ATOM 4302 C CA . ASP A 1 534 ? 15.708 41.661 56.176 1.00 10.15 534 ASP A CA 1
ATOM 4303 C C . ASP A 1 534 ? 15.685 40.196 55.737 1.00 9.64 534 ASP A C 1
ATOM 4304 O O . ASP A 1 534 ? 16.740 39.631 55.398 1.00 9.13 534 ASP A O 1
ATOM 4309 N N . PRO A 1 535 ? 14.506 39.560 55.772 1.00 10.38 535 PRO A N 1
ATOM 4310 C CA . PRO A 1 535 ? 14.475 38.134 55.447 1.00 9.49 535 PRO A CA 1
ATOM 4311 C C . PRO A 1 535 ? 14.836 37.865 53.992 1.00 11.05 535 PRO A C 1
ATOM 4312 O O . PRO A 1 535 ? 15.285 36.766 53.703 1.00 8.66 535 PRO A O 1
ATOM 4316 N N . GLY A 1 536 ? 14.614 38.826 53.094 1.00 8.78 536 GLY A N 1
ATOM 4317 C CA . GLY A 1 536 ? 14.983 38.633 51.694 1.00 10.85 536 GLY A CA 1
ATOM 4318 C C . GLY A 1 536 ? 16.473 38.388 51.531 1.00 14.08 536 GLY A C 1
ATOM 4319 O O . GLY A 1 536 ? 16.899 37.483 50.797 1.00 11.22 536 GLY A O 1
ATOM 4320 N N . MET A 1 537 ? 17.276 39.186 52.217 1.00 10.60 537 MET A N 1
ATOM 4321 C CA . MET A 1 537 ? 18.726 39.033 52.122 1.00 10.36 537 MET A CA 1
ATOM 4322 C C . MET A 1 537 ? 19.199 37.749 52.790 1.00 10.86 537 MET A C 1
ATOM 4323 O O . MET A 1 537 ? 20.156 37.128 52.323 1.00 10.62 537 MET A O 1
ATOM 4328 N N . LEU A 1 538 ? 18.544 37.365 53.880 1.00 10.06 538 LEU A N 1
ATOM 4329 C CA . LEU A 1 538 ? 18.910 36.159 54.629 1.00 11.94 538 LEU A CA 1
ATOM 4330 C C . LEU A 1 538 ? 18.828 34.890 53.777 1.00 12.14 538 LEU A C 1
ATOM 4331 O O . LEU A 1 538 ? 19.592 33.942 53.964 1.00 10.39 538 LEU A O 1
ATOM 4336 N N . TYR A 1 539 ? 17.902 34.873 52.830 1.00 9.92 539 TYR A N 1
ATOM 4337 C CA . TYR A 1 539 ? 17.751 33.734 51.926 1.00 10.23 539 TYR A CA 1
ATOM 4338 C C . TYR A 1 539 ? 19.000 33.554 51.069 1.00 11.12 539 TYR A C 1
ATOM 4339 O O . TYR A 1 539 ? 19.311 32.436 50.650 1.00 13.37 539 TYR A O 1
ATOM 4348 N N . TYR A 1 540 ? 19.716 34.650 50.811 1.00 11.33 540 TYR A N 1
ATOM 4349 C CA . TYR A 1 540 ? 20.932 34.603 49.989 1.00 11.54 540 TYR A CA 1
ATOM 4350 C C . TYR A 1 540 ? 22.225 34.542 50.810 1.00 12.13 540 TYR A C 1
ATOM 4351 O O . TYR A 1 540 ? 23.154 33.830 50.449 1.00 12.30 540 TYR A O 1
ATOM 4360 N N . MET A 1 541 ? 22.284 35.290 51.907 1.00 8.86 541 MET A N 1
ATOM 4361 C CA . MET A 1 541 ? 23.486 35.345 52.738 1.00 12.09 541 MET A CA 1
ATOM 4362 C C . MET A 1 541 ? 23.080 35.136 54.191 1.00 13.22 541 MET A C 1
ATOM 4363 O O . MET A 1 541 ? 22.313 35.924 54.740 1.00 10.31 541 MET A O 1
ATOM 4368 N N . PRO A 1 542 ? 23.567 34.045 54.803 1.00 10.99 542 PRO A N 1
ATOM 4369 C CA . PRO A 1 542 ? 23.010 33.558 56.068 1.00 11.49 542 PRO A CA 1
ATOM 4370 C C . PRO A 1 542 ? 23.381 34.368 57.299 1.00 10.61 542 PRO A C 1
ATOM 4371 O O . PRO A 1 542 ? 22.974 34.004 58.396 1.00 11.56 542 PRO A O 1
ATOM 4375 N N . GLN A 1 543 ? 24.138 35.446 57.130 1.00 12.29 543 GLN A N 1
ATOM 4376 C CA . GLN A 1 543 ? 24.336 36.366 58.237 1.00 10.45 543 GLN A CA 1
ATOM 4377 C C . GLN A 1 543 ? 24.481 37.787 57.722 1.00 12.27 543 GLN A C 1
ATOM 4378 O O . GLN A 1 543 ? 24.668 38.010 56.524 1.00 11.66 543 GLN A O 1
ATOM 4384 N N . THR A 1 544 ? 24.406 38.748 58.638 1.00 11.04 544 THR A N 1
ATOM 4385 C CA . THR A 1 544 ? 24.331 40.150 58.262 1.00 11.31 544 THR A CA 1
ATOM 4386 C C . THR A 1 544 ? 25.114 40.985 59.262 1.00 12.48 544 THR A C 1
ATOM 4387 O O . THR A 1 544 ? 25.153 40.665 60.451 1.00 11.97 544 THR A O 1
ATOM 4391 N N . TRP A 1 545 ? 25.755 42.043 58.785 1.00 13.29 545 TRP A N 1
ATOM 4392 C CA . TRP A 1 545 ? 26.420 42.965 59.689 1.00 15.18 545 TRP A CA 1
ATOM 4393 C C . TRP A 1 545 ? 25.333 43.843 60.311 1.00 14.10 545 TRP A C 1
ATOM 4394 O O . TRP A 1 545 ? 24.676 44.620 59.630 1.00 17.14 545 TRP A O 1
ATOM 4405 N N . THR A 1 546 ? 25.124 43.678 61.611 1.00 14.69 546 THR A N 1
ATOM 4406 C CA . THR A 1 546 ? 23.961 44.258 62.286 1.00 12.53 546 THR A CA 1
ATOM 4407 C C . THR A 1 546 ? 23.936 45.781 62.303 1.00 14.05 546 THR A C 1
ATOM 4408 O O . THR A 1 546 ? 22.876 46.403 62.116 1.00 11.18 546 THR A O 1
ATOM 4412 N N . SER A 1 547 ? 25.094 46.387 62.539 1.00 10.48 547 SER A N 1
ATOM 4413 C CA . SER A 1 547 ? 25.186 47.849 62.612 1.00 10.33 547 SER A CA 1
ATOM 4414 C C . SER A 1 547 ? 26.629 48.284 62.561 1.00 11.34 547 SER A C 1
ATOM 4415 O O . SER A 1 547 ? 27.503 47.586 63.093 1.00 12.07 547 SER A O 1
ATOM 4418 N N . ASP A 1 548 ? 26.873 49.449 61.975 1.00 12.33 548 ASP A N 1
ATOM 4419 C CA . ASP A 1 548 ? 28.218 50.032 62.004 1.00 12.77 548 ASP A CA 1
ATOM 4420 C C . ASP A 1 548 ? 28.573 50.555 63.384 1.00 18.13 548 ASP A C 1
ATOM 4421 O O . ASP A 1 548 ? 29.742 50.810 63.688 1.00 15.21 548 ASP A O 1
ATOM 4426 N N . ASN A 1 549 ? 27.555 50.731 64.212 1.00 12.42 549 ASN A N 1
ATOM 4427 C CA . ASN A 1 549 ? 27.760 51.173 65.579 1.00 14.00 549 ASN A CA 1
ATOM 4428 C C . ASN A 1 549 ? 28.120 49.970 66.409 1.00 15.43 549 ASN A C 1
ATOM 4429 O O . ASN A 1 549 ? 27.307 49.056 66.572 1.00 14.60 549 ASN A O 1
ATOM 4434 N N . THR A 1 550 ? 29.342 49.956 66.929 1.00 15.62 550 THR A N 1
ATOM 4435 C CA . THR A 1 550 ? 29.788 48.842 67.752 1.00 17.59 550 THR A CA 1
ATOM 4436 C C . THR A 1 550 ? 29.953 49.241 69.208 1.00 21.76 550 THR A C 1
ATOM 4437 O O . THR A 1 550 ? 30.546 48.501 69.991 1.00 20.42 550 THR A O 1
ATOM 4441 N N . ASP A 1 551 ? 29.444 50.417 69.565 1.00 19.20 551 ASP A N 1
ATOM 4442 C CA . ASP A 1 551 ? 29.421 50.830 70.957 1.00 19.51 551 ASP A CA 1
ATOM 4443 C C . ASP A 1 551 ? 28.591 49.850 71.784 1.00 19.79 551 ASP A C 1
ATOM 4444 O O . ASP A 1 551 ? 27.479 49.496 71.389 1.00 18.33 551 ASP A O 1
ATOM 4449 N N . ALA A 1 552 ? 29.121 49.422 72.930 1.00 16.35 552 ALA A N 1
ATOM 4450 C CA . ALA A 1 552 ? 28.459 48.404 73.741 1.00 19.83 552 ALA A CA 1
ATOM 4451 C C . ALA A 1 552 ? 27.047 48.795 74.172 1.00 18.16 552 ALA A C 1
ATOM 4452 O O . ALA A 1 552 ? 26.118 47.987 74.087 1.00 17.82 552 ALA A O 1
ATOM 4454 N N . VAL A 1 553 ? 26.890 50.023 74.658 1.00 17.78 553 VAL A N 1
ATOM 4455 C CA . VAL A 1 553 ? 25.587 50.502 75.112 1.00 17.28 553 VAL A CA 1
ATOM 4456 C C . VAL A 1 553 ? 24.613 50.653 73.948 1.00 16.73 553 VAL A C 1
ATOM 4457 O O . VAL A 1 553 ? 23.442 50.254 74.045 1.00 15.01 553 VAL A O 1
ATOM 4461 N N . SER A 1 554 ? 25.090 51.228 72.851 1.00 15.66 554 SER A N 1
ATOM 4462 C CA . SER A 1 554 ? 24.261 51.392 71.663 1.00 17.87 554 SER A CA 1
ATOM 4463 C C . SER A 1 554 ? 23.800 50.040 71.136 1.00 16.16 554 SER A C 1
ATOM 4464 O O . SER A 1 554 ? 22.652 49.891 70.703 1.00 11.62 554 SER A O 1
ATOM 4467 N N . ARG A 1 555 ? 24.697 49.059 71.163 1.00 12.88 555 ARG A N 1
ATOM 4468 C CA . ARG A 1 555 ? 24.365 47.724 70.659 1.00 12.21 555 ARG A CA 1
ATOM 4469 C C . ARG A 1 555 ? 23.298 46.995 71.477 1.00 14.28 555 ARG A C 1
ATOM 4470 O O . ARG A 1 555 ? 22.632 46.081 70.969 1.00 13.13 555 ARG A O 1
ATOM 4478 N N . LEU A 1 556 ? 23.133 47.372 72.743 1.00 13.08 556 LEU A N 1
ATOM 4479 C CA . LEU A 1 556 ? 22.105 46.755 73.577 1.00 12.25 556 LEU A CA 1
ATOM 4480 C C . LEU A 1 556 ? 20.755 46.967 72.911 1.00 12.84 556 LEU A C 1
ATOM 4481 O O . LEU A 1 556 ? 19.970 46.029 72.743 1.00 10.64 556 LEU A O 1
ATOM 4486 N N . LYS A 1 557 ? 20.483 48.201 72.513 1.00 11.88 557 LYS A N 1
ATOM 4487 C CA . LYS A 1 557 ? 19.216 48.473 71.853 1.00 10.41 557 LYS A CA 1
ATOM 4488 C C . LYS A 1 557 ? 19.162 47.829 70.470 1.00 10.31 557 LYS A C 1
ATOM 4489 O O . LYS A 1 557 ? 18.163 47.218 70.112 1.00 9.72 557 LYS A O 1
ATOM 4495 N N . ILE A 1 558 ? 20.229 47.974 69.693 1.00 10.60 558 ILE A N 1
ATOM 4496 C CA . ILE A 1 558 ? 20.228 47.471 68.314 1.00 11.14 558 ILE A CA 1
ATOM 4497 C C . ILE A 1 558 ? 20.038 45.957 68.291 1.00 10.79 558 ILE A C 1
ATOM 4498 O O . ILE A 1 558 ? 19.230 45.426 67.517 1.00 9.17 558 ILE A O 1
ATOM 4503 N N . GLN A 1 559 ? 20.766 45.254 69.147 1.00 9.19 559 GLN A N 1
ATOM 4504 C CA . GLN A 1 559 ? 20.663 43.797 69.162 1.00 10.66 559 GLN A CA 1
ATOM 4505 C C . GLN A 1 559 ? 19.331 43.321 69.720 1.00 12.63 559 GLN A C 1
ATOM 4506 O O . GLN A 1 559 ? 18.755 42.354 69.225 1.00 9.89 559 GLN A O 1
ATOM 4512 N N . TYR A 1 560 ? 18.825 44.011 70.735 1.00 11.27 560 TYR A N 1
ATOM 4513 C CA . TYR A 1 560 ? 17.546 43.652 71.339 1.00 9.80 560 TYR A CA 1
ATOM 4514 C C . TYR A 1 560 ? 16.430 43.769 70.292 1.00 10.19 560 TYR A C 1
ATOM 4515 O O . TYR A 1 560 ? 15.621 42.849 70.124 1.00 9.38 560 TYR A O 1
ATOM 4524 N N . GLY A 1 561 ? 16.399 44.884 69.568 1.00 10.61 561 GLY A N 1
ATOM 4525 C CA . GLY A 1 561 ? 15.386 45.065 68.539 1.00 9.69 561 GLY A CA 1
ATOM 4526 C C . GLY A 1 561 ? 15.576 44.143 67.348 1.00 9.15 561 GLY A C 1
ATOM 4527 O O . GLY A 1 561 ? 14.611 43.613 66.803 1.00 8.87 561 GLY A O 1
ATOM 4528 N N . THR A 1 562 ? 16.818 43.953 66.915 1.00 9.16 562 THR A N 1
ATOM 4529 C CA . THR A 1 562 ? 17.059 43.060 65.775 1.00 8.19 562 THR A CA 1
ATOM 4530 C C . THR A 1 562 ? 16.556 41.650 66.092 1.00 8.45 562 THR A C 1
ATOM 4531 O O . THR A 1 562 ? 15.956 40.974 65.238 1.00 8.15 562 THR A O 1
ATOM 4535 N N . SER A 1 563 ? 16.778 41.209 67.327 1.00 6.83 563 SER A N 1
ATOM 4536 C CA . SER A 1 563 ? 16.366 39.861 67.740 1.00 7.62 563 SER A CA 1
ATOM 4537 C C . SER A 1 563 ? 14.859 39.650 67.757 1.00 9.11 563 SER A C 1
ATOM 4538 O O . SER A 1 563 ? 14.399 38.525 67.903 1.00 8.47 563 SER A O 1
ATOM 4541 N N . LEU A 1 564 ? 14.081 40.725 67.643 1.00 8.48 564 LEU A N 1
ATOM 4542 C CA . LEU A 1 564 ? 12.624 40.570 67.610 1.00 8.67 564 LEU A CA 1
ATOM 4543 C C . LEU A 1 564 ? 12.222 39.669 66.454 1.00 9.09 564 LEU A C 1
ATOM 4544 O O . LEU A 1 564 ? 11.267 38.885 66.571 1.00 10.33 564 LEU A O 1
ATOM 4549 N N . VAL A 1 565 ? 12.961 39.757 65.350 1.00 7.95 565 VAL A N 1
ATOM 4550 C CA . VAL A 1 565 ? 12.641 38.972 64.166 1.00 8.63 565 VAL A CA 1
ATOM 4551 C C . VAL A 1 565 ? 13.749 38.003 63.750 1.00 12.30 565 VAL A C 1
ATOM 4552 O O . VAL A 1 565 ? 13.472 36.894 63.291 1.00 11.69 565 VAL A O 1
ATOM 4556 N N . TYR A 1 566 ? 15.003 38.418 63.905 1.00 9.33 566 TYR A N 1
ATOM 4557 C CA . TYR A 1 566 ? 16.097 37.737 63.215 1.00 9.82 566 TYR A CA 1
ATOM 4558 C C . TYR A 1 566 ? 16.882 36.832 64.139 1.00 10.35 566 TYR A C 1
ATOM 4559 O O . TYR A 1 566 ? 17.141 37.179 65.291 1.00 10.41 566 TYR A O 1
ATOM 4568 N N . PRO A 1 567 ? 17.254 35.646 63.638 1.00 9.49 567 PRO A N 1
ATOM 4569 C CA . PRO A 1 567 ? 17.980 34.699 64.500 1.00 10.44 567 PRO A CA 1
ATOM 4570 C C . PRO A 1 567 ? 19.371 35.218 64.849 1.00 9.17 567 PRO A C 1
ATOM 4571 O O . PRO A 1 567 ? 20.003 35.909 64.052 1.00 10.69 567 PRO A O 1
ATOM 4575 N N . ILE A 1 568 ? 19.826 34.899 66.057 1.00 10.11 568 ILE A N 1
ATOM 4576 C CA . ILE A 1 568 ? 21.127 35.345 66.543 1.00 10.20 568 ILE A CA 1
ATOM 4577 C C . ILE A 1 568 ? 22.247 34.848 65.634 1.00 8.37 568 ILE A C 1
ATOM 4578 O O . ILE A 1 568 ? 23.277 35.509 65.483 1.00 9.61 568 ILE A O 1
ATOM 4583 N N . SER A 1 569 ? 22.029 33.712 64.981 1.00 10.11 569 SER A N 1
ATOM 4584 C CA . SER A 1 569 ? 23.008 33.184 64.025 1.00 11.81 569 SER A CA 1
ATOM 4585 C C . SER A 1 569 ? 23.333 34.176 62.914 1.00 11.42 569 SER A C 1
ATOM 4586 O O . SER A 1 569 ? 24.446 34.177 62.368 1.00 13.11 569 SER A O 1
ATOM 4589 N N . ALA A 1 570 ? 22.365 35.026 62.569 1.00 9.37 570 ALA A N 1
ATOM 4590 C CA . ALA A 1 570 ? 22.542 35.992 61.493 1.00 9.29 570 ALA A CA 1
ATOM 4591 C C . ALA A 1 570 ? 23.069 37.343 61.980 1.00 10.41 570 ALA A C 1
ATOM 4592 O O . ALA A 1 570 ? 23.434 38.184 61.172 1.00 12.21 570 ALA A O 1
ATOM 4594 N N . MET A 1 571 ? 23.141 37.531 63.295 1.00 11.55 571 MET A N 1
ATOM 4595 C CA . MET A 1 571 ? 23.338 38.868 63.864 1.00 11.91 571 MET A CA 1
ATOM 4596 C C . MET A 1 571 ? 24.791 39.166 64.232 1.00 12.64 571 MET A C 1
ATOM 4597 O O . MET A 1 571 ? 25.209 38.964 65.374 1.00 12.12 571 MET A O 1
ATOM 4602 N N . GLY A 1 572 ? 25.546 39.659 63.259 1.00 12.93 572 GLY A N 1
ATOM 4603 C CA . GLY A 1 572 ? 26.941 40.026 63.467 1.00 14.18 572 GLY A CA 1
ATOM 4604 C C . GLY A 1 572 ? 27.119 41.031 64.588 1.00 16.45 572 GLY A C 1
ATOM 4605 O O . GLY A 1 572 ? 26.394 42.031 64.671 1.00 13.87 572 GLY A O 1
ATOM 4606 N N . ALA A 1 573 ? 28.082 40.759 65.465 1.00 15.70 573 ALA A N 1
ATOM 4607 C CA . ALA A 1 573 ? 28.380 41.644 66.587 1.00 14.53 573 ALA A CA 1
ATOM 4608 C C . ALA A 1 573 ? 29.863 41.556 66.866 1.00 19.02 573 ALA A C 1
ATOM 4609 O O . ALA A 1 573 ? 30.371 40.470 67.137 1.00 19.01 573 ALA A O 1
ATOM 4611 N N . HIS A 1 574 ? 30.554 42.689 66.804 1.00 18.44 574 HIS A N 1
ATOM 4612 C CA . HIS A 1 574 ? 32.006 42.678 66.946 1.00 18.03 574 HIS A CA 1
ATOM 4613 C C . HIS A 1 574 ? 32.490 43.569 68.079 1.00 22.64 574 HIS A C 1
ATOM 4614 O O . HIS A 1 574 ? 31.914 44.632 68.334 1.00 19.58 574 HIS A O 1
ATOM 4621 N N . VAL A 1 575 ? 33.563 43.132 68.740 1.00 19.57 575 VAL A N 1
ATOM 4622 C CA . VAL A 1 575 ? 34.288 43.975 69.680 1.00 21.70 575 VAL A CA 1
ATOM 4623 C C . VAL A 1 575 ? 35.175 44.927 68.894 1.00 24.16 575 VAL A C 1
ATOM 4624 O O . VAL A 1 575 ? 35.969 44.494 68.059 1.00 22.71 575 VAL A O 1
ATOM 4628 N N . SER A 1 576 ? 35.032 46.225 69.151 1.00 23.03 576 SER A N 1
ATOM 4629 C CA . SER A 1 576 ? 35.867 47.236 68.510 1.00 27.55 576 SER A CA 1
ATOM 4630 C C . SER A 1 576 ? 36.666 48.015 69.558 1.00 35.39 576 SER A C 1
ATOM 4631 O O . SER A 1 576 ? 36.459 47.850 70.764 1.00 30.50 576 SER A O 1
ATOM 4634 N N . ALA A 1 577 ? 37.572 48.871 69.093 1.00 40.40 577 ALA A N 1
ATOM 4635 C CA . ALA A 1 577 ? 38.417 49.657 69.992 1.00 49.54 577 ALA A CA 1
ATOM 4636 C C . ALA A 1 577 ? 37.789 50.996 70.373 1.00 56.59 577 ALA A C 1
ATOM 4637 O O . ALA A 1 577 ? 36.970 51.548 69.636 1.00 59.85 577 ALA A O 1
ATOM 4639 N N . VAL A 1 578 ? 38.214 51.511 71.524 1.00 62.69 578 VAL A N 1
ATOM 4640 C CA . VAL A 1 578 ? 37.641 52.699 72.153 1.00 65.55 578 VAL A CA 1
ATOM 4641 C C . VAL A 1 578 ? 38.765 53.727 72.398 1.00 70.83 578 VAL A C 1
ATOM 4642 O O . VAL A 1 578 ? 39.895 53.328 72.688 1.00 70.27 578 VAL A O 1
ATOM 4646 N N . PRO A 1 579 ? 38.491 55.050 72.273 1.00 72.55 579 PRO A N 1
ATOM 4647 C CA . PRO A 1 579 ? 37.299 55.871 71.990 1.00 70.43 579 PRO A CA 1
ATOM 4648 C C . PRO A 1 579 ? 36.356 55.299 70.941 1.00 67.34 579 PRO A C 1
ATOM 4649 O O . PRO A 1 579 ? 36.780 55.057 69.811 1.00 67.69 579 PRO A O 1
ATOM 4653 N N . ASN A 1 580 ? 35.096 55.075 71.301 1.00 66.80 580 ASN A N 1
ATOM 4654 C CA . ASN A 1 580 ? 34.136 54.669 70.286 1.00 64.98 580 ASN A CA 1
ATOM 4655 C C . ASN A 1 580 ? 33.903 55.824 69.315 1.00 66.16 580 ASN A C 1
ATOM 4656 O O . ASN A 1 580 ? 34.323 56.956 69.570 1.00 68.51 580 ASN A O 1
ATOM 4661 N N . HIS A 1 581 ? 33.229 55.536 68.210 1.00 64.71 581 HIS A N 1
ATOM 4662 C CA . HIS A 1 581 ? 33.348 56.361 67.017 1.00 64.93 581 HIS A CA 1
ATOM 4663 C C . HIS A 1 581 ? 32.095 57.130 66.660 1.00 61.27 581 HIS A C 1
ATOM 4664 O O . HIS A 1 581 ? 32.118 58.354 66.491 1.00 62.97 581 HIS A O 1
ATOM 4671 N N . GLN A 1 582 ? 31.005 56.392 66.520 1.00 58.17 582 GLN A N 1
ATOM 4672 C CA . GLN A 1 582 ? 29.721 56.984 66.224 1.00 50.94 582 GLN A CA 1
ATOM 4673 C C . GLN A 1 582 ? 29.282 57.811 67.426 1.00 52.09 582 GLN A C 1
ATOM 4674 O O . GLN A 1 582 ? 28.776 58.929 67.276 1.00 51.99 582 GLN A O 1
ATOM 4680 N N . VAL A 1 583 ? 29.508 57.264 68.619 1.00 57.20 583 VAL A N 1
ATOM 4681 C CA . VAL A 1 583 ? 29.001 57.866 69.854 1.00 49.69 583 VAL A CA 1
ATOM 4682 C C . VAL A 1 583 ? 30.067 58.606 70.702 1.00 54.88 583 VAL A C 1
ATOM 4683 O O . VAL A 1 583 ? 29.949 59.811 70.901 1.00 52.00 583 VAL A O 1
ATOM 4687 N N . GLY A 1 584 ? 31.116 57.917 71.155 1.00 55.27 584 GLY A N 1
ATOM 4688 C CA . GLY A 1 584 ? 32.110 58.534 72.025 1.00 56.12 584 GLY A CA 1
ATOM 4689 C C . GLY A 1 584 ? 32.372 57.923 73.395 1.00 58.85 584 GLY A C 1
ATOM 4690 O O . GLY A 1 584 ? 32.869 58.593 74.309 1.00 57.35 584 GLY A O 1
ATOM 4691 N N . ARG A 1 585 ? 32.065 56.635 73.524 1.00 59.25 585 ARG A N 1
ATOM 4692 C CA . ARG A 1 585 ? 31.997 55.985 74.830 1.00 55.75 585 ARG A CA 1
ATOM 4693 C C . ARG A 1 585 ? 33.105 55.025 75.245 1.00 59.35 585 ARG A C 1
ATOM 4694 O O . ARG A 1 585 ? 33.727 54.381 74.401 1.00 63.58 585 ARG A O 1
ATOM 4702 N N . VAL A 1 586 ? 33.342 54.937 76.552 1.00 60.80 586 VAL A N 1
ATOM 4703 C CA . VAL A 1 586 ? 34.345 54.027 77.094 1.00 62.60 586 VAL A CA 1
ATOM 4704 C C . VAL A 1 586 ? 33.709 52.952 77.975 1.00 62.01 586 VAL A C 1
ATOM 4705 O O . VAL A 1 586 ? 33.219 53.242 79.069 1.00 63.63 586 VAL A O 1
ATOM 4709 N N . ALA A 1 587 ? 33.713 51.715 77.487 1.00 57.01 587 ALA A N 1
ATOM 4710 C CA . ALA A 1 587 ? 33.270 50.573 78.278 1.00 50.44 587 ALA A CA 1
ATOM 4711 C C . ALA A 1 587 ? 34.362 49.508 78.276 1.00 46.02 587 ALA A C 1
ATOM 4712 O O . ALA A 1 587 ? 35.152 49.425 77.330 1.00 46.99 587 ALA A O 1
ATOM 4714 N N . SER A 1 588 ? 34.414 48.704 79.336 1.00 44.11 588 SER A N 1
ATOM 4715 C CA . SER A 1 588 ? 35.483 47.718 79.489 1.00 38.76 588 SER A CA 1
ATOM 4716 C C . SER A 1 588 ? 35.516 46.733 78.326 1.00 41.39 588 SER A C 1
ATOM 4717 O O . SER A 1 588 ? 34.490 46.472 77.683 1.00 39.07 588 SER A O 1
ATOM 4720 N N . LEU A 1 589 ? 36.705 46.203 78.055 1.00 37.12 589 LEU A N 1
ATOM 4721 C CA . LEU A 1 589 ? 36.887 45.164 77.051 1.00 36.13 589 LEU A CA 1
ATOM 4722 C C . LEU A 1 589 ? 35.988 43.984 77.381 1.00 31.22 589 LEU A C 1
ATOM 4723 O O . LEU A 1 589 ? 35.463 43.306 76.493 1.00 32.88 589 LEU A O 1
ATOM 4728 N N . LYS A 1 590 ? 35.832 43.751 78.678 1.00 29.12 590 LYS A N 1
ATOM 4729 C CA . LYS A 1 590 ? 34.938 42.743 79.209 1.00 34.24 590 LYS A CA 1
ATOM 4730 C C . LYS A 1 590 ? 33.509 43.031 78.758 1.00 33.27 590 LYS A C 1
ATOM 4731 O O . LYS A 1 590 ? 32.808 42.150 78.254 1.00 24.40 590 LYS A O 1
ATOM 4737 N N . ALA A 1 591 ? 33.091 44.281 78.944 1.00 35.81 591 ALA A N 1
ATOM 4738 C CA . ALA A 1 591 ? 31.728 44.706 78.647 1.00 29.88 591 ALA A CA 1
ATOM 4739 C C . ALA A 1 591 ? 31.382 44.586 77.162 1.00 27.15 591 ALA A C 1
ATOM 4740 O O . ALA A 1 591 ? 30.331 44.053 76.806 1.00 24.50 591 ALA A O 1
ATOM 4742 N N . ARG A 1 592 ? 32.256 45.101 76.303 1.00 24.62 592 ARG A N 1
ATOM 4743 C CA . ARG A 1 592 ? 32.035 45.018 74.865 1.00 27.77 592 ARG A CA 1
ATOM 4744 C C . ARG A 1 592 ? 32.002 43.573 74.416 1.00 25.56 592 ARG A C 1
ATOM 4745 O O . ARG A 1 592 ? 31.232 43.215 73.529 1.00 20.78 592 ARG A O 1
ATOM 4753 N N . GLY A 1 593 ? 32.835 42.745 75.039 1.00 24.37 593 GLY A N 1
ATOM 4754 C CA . GLY A 1 593 ? 32.816 41.322 74.766 1.00 22.95 593 GLY A CA 1
ATOM 4755 C C . GLY A 1 593 ? 31.463 40.756 75.130 1.00 21.22 593 GLY A C 1
ATOM 4756 O O . GLY A 1 593 ? 30.882 39.981 74.367 1.00 19.14 593 GLY A O 1
ATOM 4757 N N . HIS A 1 594 ? 30.954 41.144 76.295 1.00 20.64 594 HIS A N 1
ATOM 4758 C CA . HIS A 1 594 ? 29.687 40.601 76.767 1.00 20.26 594 HIS A CA 1
ATOM 4759 C C . HIS A 1 594 ? 28.532 40.880 75.794 1.00 18.11 594 HIS A C 1
ATOM 4760 O O . HIS A 1 594 ? 27.690 40.011 75.540 1.00 16.73 594 HIS A O 1
ATOM 4767 N N . VAL A 1 595 ? 28.509 42.085 75.236 1.00 19.17 595 VAL A N 1
ATOM 4768 C CA . VAL A 1 595 ? 27.452 42.445 74.298 1.00 16.97 595 VAL A CA 1
ATOM 4769 C C . VAL A 1 595 ? 27.656 41.720 72.974 1.00 15.18 595 VAL A C 1
ATOM 4770 O O . VAL A 1 595 ? 26.721 41.164 72.420 1.00 16.55 595 VAL A O 1
ATOM 4774 N N . ALA A 1 596 ? 28.890 41.712 72.477 1.00 16.50 596 ALA A N 1
ATOM 4775 C CA . ALA A 1 596 ? 29.181 41.104 71.175 1.00 15.86 596 ALA A CA 1
ATOM 4776 C C . ALA A 1 596 ? 29.099 39.575 71.177 1.00 14.13 596 ALA A C 1
ATOM 4777 O O . ALA A 1 596 ? 28.737 38.958 70.157 1.00 16.06 596 ALA A O 1
ATOM 4779 N N . MET A 1 597 ? 29.424 38.956 72.308 1.00 14.06 597 MET A N 1
ATOM 4780 C CA . MET A 1 597 ? 29.327 37.499 72.421 1.00 14.34 597 MET A CA 1
ATOM 4781 C C . MET A 1 597 ? 27.879 37.051 72.549 1.00 15.89 597 MET A C 1
ATOM 4782 O O . MET A 1 597 ? 27.595 35.853 72.594 1.00 13.84 597 MET A O 1
ATOM 4787 N N . SER A 1 598 ? 26.964 38.016 72.607 1.00 14.32 598 SER A N 1
ATOM 4788 C CA . SER A 1 598 ? 25.533 37.721 72.578 1.00 12.00 598 SER A CA 1
ATOM 4789 C C . SER A 1 598 ? 25.007 37.760 71.142 1.00 13.44 598 SER A C 1
ATOM 4790 O O . SER A 1 598 ? 23.796 37.672 70.904 1.00 14.37 598 SER A O 1
ATOM 4793 N N . GLY A 1 599 ? 25.923 37.906 70.189 1.00 13.55 599 GLY A N 1
ATOM 4794 C CA . GLY A 1 599 ? 25.589 37.798 68.779 1.00 13.30 599 GLY A CA 1
ATOM 4795 C C . GLY A 1 599 ? 26.517 36.823 68.074 1.00 14.96 599 GLY A C 1
ATOM 4796 O O . GLY A 1 599 ? 27.139 35.971 68.716 1.00 15.79 599 GLY A O 1
ATOM 4797 N N . ASN A 1 600 ? 26.587 36.948 66.749 1.00 13.58 600 ASN A N 1
ATOM 4798 C CA . ASN A 1 600 ? 27.535 36.206 65.914 1.00 14.52 600 ASN A CA 1
ATOM 4799 C C . ASN A 1 600 ? 28.855 36.970 66.018 1.00 14.46 600 ASN A C 1
ATOM 4800 O O . ASN A 1 600 ? 29.015 38.021 65.411 1.00 15.82 600 ASN A O 1
ATOM 4805 N N . PHE A 1 601 ? 29.798 36.402 66.772 1.00 13.64 601 PHE A N 1
ATOM 4806 C CA . PHE A 1 601 ? 30.927 37.128 67.378 1.00 14.95 601 PHE A CA 1
ATOM 4807 C C . PHE A 1 601 ? 32.143 37.335 66.483 1.00 20.36 601 PHE A C 1
ATOM 4808 O O . PHE A 1 601 ? 32.513 36.475 65.680 1.00 18.93 601 PHE A O 1
ATOM 4816 N N . GLY A 1 602 ? 32.769 38.492 66.635 1.00 18.22 602 GLY A N 1
ATOM 4817 C CA . GLY A 1 602 ? 33.923 38.829 65.834 1.00 18.14 602 GLY A CA 1
ATOM 4818 C C . GLY A 1 602 ? 34.608 40.065 66.369 1.00 22.78 602 GLY A C 1
ATOM 4819 O O . GLY A 1 602 ? 34.204 40.629 67.396 1.00 20.72 602 GLY A O 1
ATOM 4820 N N . TYR A 1 603 ? 35.655 40.479 65.666 1.00 21.05 603 TYR A N 1
ATOM 4821 C CA . TYR A 1 603 ? 36.474 41.605 66.085 1.00 25.17 603 TYR A CA 1
ATOM 4822 C C . TYR A 1 603 ? 36.648 42.612 64.969 1.00 25.25 603 TYR A C 1
ATOM 4823 O O . TYR A 1 603 ? 36.639 42.268 63.786 1.00 25.92 603 TYR A O 1
ATOM 4832 N N . GLU A 1 604 ? 36.832 43.865 65.361 1.00 29.03 604 GLU A N 1
ATOM 4833 C CA . GLU A 1 604 ? 36.979 44.941 64.403 1.00 31.11 604 GLU A CA 1
ATOM 4834 C C . GLU A 1 604 ? 37.935 45.975 64.968 1.00 38.62 604 GLU A C 1
ATOM 4835 O O . GLU A 1 604 ? 37.517 47.048 65.398 1.00 39.11 604 GLU A O 1
ATOM 4841 N N . LEU A 1 605 ? 39.221 45.655 64.978 1.00 40.29 605 LEU A N 1
ATOM 4842 C CA . LEU A 1 605 ? 40.192 46.550 65.582 1.00 42.44 605 LEU A CA 1
ATOM 4843 C C . LEU A 1 605 ? 41.580 46.389 64.979 1.00 44.37 605 LEU A C 1
ATOM 4844 O O . LEU A 1 605 ? 41.780 45.610 64.045 1.00 45.23 605 LEU A O 1
ATOM 4849 N N . ASP A 1 606 ? 42.529 47.140 65.523 1.00 46.02 606 ASP A N 1
ATOM 4850 C CA . ASP A 1 606 ? 43.927 47.010 65.150 1.00 44.42 606 ASP A CA 1
ATOM 4851 C C . ASP A 1 606 ? 44.630 46.220 66.243 1.00 45.04 606 ASP A C 1
ATOM 4852 O O . ASP A 1 606 ? 44.835 46.720 67.352 1.00 41.58 606 ASP A O 1
ATOM 4857 N N . ILE A 1 607 ? 44.993 44.981 65.934 1.00 40.73 607 ILE A N 1
ATOM 4858 C CA . ILE A 1 607 ? 45.663 44.133 66.911 1.00 44.01 607 ILE A CA 1
ATOM 4859 C C . ILE A 1 607 ? 47.060 44.644 67.268 1.00 42.74 607 ILE A C 1
ATOM 4860 O O . ILE A 1 607 ? 47.606 44.281 68.308 1.00 43.86 607 ILE A O 1
ATOM 4865 N N . THR A 1 608 ? 47.627 45.493 66.412 1.00 44.78 608 THR A N 1
ATOM 4866 C CA . THR A 1 608 ? 48.965 46.036 66.649 1.00 45.57 608 THR A CA 1
ATOM 4867 C C . THR A 1 608 ? 48.990 47.056 67.789 1.00 48.96 608 THR A C 1
ATOM 4868 O O . THR A 1 608 ? 50.063 47.459 68.239 1.00 54.50 608 THR A O 1
ATOM 4872 N N . LYS A 1 609 ? 47.812 47.462 68.258 1.00 45.77 609 LYS A N 1
ATOM 4873 C CA . LYS A 1 609 ? 47.705 48.495 69.288 1.00 43.94 609 LYS A CA 1
ATOM 4874 C C . LYS A 1 609 ? 47.317 47.936 70.653 1.00 43.48 609 LYS A C 1
ATOM 4875 O O . LYS A 1 609 ? 47.023 48.689 71.584 1.00 48.19 609 LYS A O 1
ATOM 4881 N N . LEU A 1 610 ? 47.317 46.617 70.777 1.00 42.36 610 LEU A N 1
ATOM 4882 C CA . LEU A 1 610 ? 46.820 45.986 71.992 1.00 42.81 610 LEU A CA 1
ATOM 4883 C C . LEU A 1 610 ? 47.914 45.691 73.017 1.00 41.82 610 LEU A C 1
ATOM 4884 O O . LEU A 1 610 ? 49.016 45.279 72.668 1.00 39.29 610 LEU A O 1
ATOM 4889 N N . THR A 1 611 ? 47.595 45.905 74.288 1.00 42.14 611 THR A N 1
ATOM 4890 C CA . THR A 1 611 ? 48.488 45.525 75.371 1.00 41.26 611 THR A CA 1
ATOM 4891 C C . THR A 1 611 ? 48.419 44.014 75.565 1.00 44.82 611 THR A C 1
ATOM 4892 O O . THR A 1 611 ? 47.428 43.376 75.190 1.00 42.53 611 THR A O 1
ATOM 4896 N N . GLU A 1 612 ? 49.472 43.439 76.136 1.00 41.83 612 GLU A N 1
ATOM 4897 C CA . GLU A 1 612 ? 49.510 41.999 76.362 1.00 43.70 612 GLU A CA 1
ATOM 4898 C C . GLU A 1 612 ? 48.307 41.521 77.165 1.00 43.74 612 GLU A C 1
ATOM 4899 O O . GLU A 1 612 ? 47.717 40.488 76.850 1.00 44.73 612 GLU A O 1
ATOM 4905 N N . THR A 1 613 ? 47.944 42.281 78.195 1.00 40.85 613 THR A N 1
ATOM 4906 C CA . THR A 1 613 ? 46.804 41.933 79.035 1.00 39.07 613 THR A CA 1
ATOM 4907 C C . THR A 1 613 ? 45.506 41.973 78.219 1.00 42.02 613 THR A C 1
ATOM 4908 O O . THR A 1 613 ? 44.600 41.170 78.439 1.00 39.05 613 THR A O 1
ATOM 4912 N N . GLU A 1 614 ? 45.431 42.898 77.265 1.00 37.24 614 GLU A N 1
ATOM 4913 C CA . GLU A 1 614 ? 44.263 42.995 76.391 1.00 39.10 614 GLU A CA 1
ATOM 4914 C C . GLU A 1 614 ? 44.147 41.784 75.468 1.00 39.60 614 GLU A C 1
ATOM 4915 O O . GLU A 1 614 ? 43.084 41.166 75.372 1.00 35.82 614 GLU A O 1
ATOM 4921 N N . LYS A 1 615 ? 45.238 41.454 74.780 1.00 38.51 615 LYS A N 1
ATOM 4922 C CA . LYS A 1 615 ? 45.270 40.281 73.910 1.00 37.79 615 LYS A CA 1
ATOM 4923 C C . LYS A 1 615 ? 44.935 39.053 74.729 1.00 37.61 615 LYS A C 1
ATOM 4924 O O . LYS A 1 615 ? 44.318 38.102 74.247 1.00 33.81 615 LYS A O 1
ATOM 4930 N N . GLN A 1 616 ? 45.349 39.096 75.986 1.00 37.19 616 GLN A N 1
ATOM 4931 C CA . GLN A 1 616 ? 45.100 38.020 76.921 1.00 38.69 616 GLN A CA 1
ATOM 4932 C C . GLN A 1 616 ? 43.607 37.903 77.247 1.00 38.51 616 GLN A C 1
ATOM 4933 O O . GLN A 1 616 ? 43.083 36.796 77.406 1.00 36.51 616 GLN A O 1
ATOM 4939 N N . MET A 1 617 ? 42.924 39.042 77.343 1.00 35.18 617 MET A N 1
ATOM 4940 C CA . MET A 1 617 ? 41.473 39.031 77.524 1.00 36.31 617 MET A CA 1
ATOM 4941 C C . MET A 1 617 ? 40.807 38.493 76.263 1.00 30.46 617 MET A C 1
ATOM 4942 O O . MET A 1 617 ? 39.877 37.686 76.331 1.00 29.59 617 MET A O 1
ATOM 4947 N N . ILE A 1 618 ? 41.308 38.942 75.117 1.00 28.93 618 ILE A N 1
ATOM 4948 C CA . ILE A 1 618 ? 40.789 38.535 73.817 1.00 29.07 618 ILE A CA 1
ATOM 4949 C C . ILE A 1 618 ? 40.957 37.035 73.619 1.00 33.23 618 ILE A C 1
ATOM 4950 O O . ILE A 1 618 ? 40.033 36.351 73.173 1.00 30.48 618 ILE A O 1
ATOM 4955 N N . LYS A 1 619 ? 42.132 36.521 73.967 1.00 31.05 619 LYS A N 1
ATOM 4956 C CA . LYS A 1 619 ? 42.382 35.083 73.903 1.00 29.78 619 LYS A CA 1
ATOM 4957 C C . LYS A 1 619 ? 41.355 34.337 74.749 1.00 26.57 619 LYS A C 1
ATOM 4958 O O . LYS A 1 619 ? 40.874 33.267 74.373 1.00 27.48 619 LYS A O 1
ATOM 4964 N N . GLN A 1 620 ? 41.005 34.922 75.890 1.00 23.18 620 GLN A N 1
ATOM 4965 C CA . GLN A 1 620 ? 40.025 34.322 76.782 1.00 30.63 620 GLN A CA 1
ATOM 4966 C C . GLN A 1 620 ? 38.592 34.465 76.275 1.00 22.03 620 GLN A C 1
ATOM 4967 O O . GLN A 1 620 ? 37.802 33.527 76.393 1.00 21.52 620 GLN A O 1
ATOM 4973 N N . GLN A 1 621 ? 38.255 35.632 75.728 1.00 26.07 621 GLN A N 1
ATOM 4974 C CA . GLN A 1 621 ? 36.940 35.826 75.106 1.00 24.20 621 GLN A CA 1
ATOM 4975 C C . GLN A 1 621 ? 36.715 34.812 73.995 1.00 23.33 621 GLN A C 1
ATOM 4976 O O . GLN A 1 621 ? 35.644 34.204 73.900 1.00 24.10 621 GLN A O 1
ATOM 4982 N N . VAL A 1 622 ? 37.728 34.654 73.148 1.00 22.47 622 VAL A N 1
ATOM 4983 C CA . VAL A 1 622 ? 37.662 33.716 72.027 1.00 22.55 622 VAL A CA 1
ATOM 4984 C C . VAL A 1 622 ? 37.431 32.298 72.514 1.00 23.52 622 VAL A C 1
ATOM 4985 O O . VAL A 1 622 ? 36.582 31.586 71.988 1.00 19.31 622 VAL A O 1
ATOM 4989 N N . ALA A 1 623 ? 38.177 31.884 73.534 1.00 21.76 623 ALA A N 1
ATOM 4990 C CA . ALA A 1 623 ? 38.011 30.546 74.074 1.00 21.67 623 ALA A CA 1
ATOM 4991 C C . ALA A 1 623 ? 36.624 30.399 74.675 1.00 19.58 623 ALA A C 1
ATOM 4992 O O . ALA A 1 623 ? 35.982 29.363 74.525 1.00 18.94 623 ALA A O 1
ATOM 4994 N N . PHE A 1 624 ? 36.162 31.451 75.346 1.00 20.55 624 PHE A N 1
ATOM 4995 C CA . PHE A 1 624 ? 34.854 31.444 75.982 1.00 19.54 624 PHE A CA 1
ATOM 4996 C C . PHE A 1 624 ? 33.753 31.327 74.933 1.00 17.02 624 PHE A C 1
ATOM 4997 O O . PHE A 1 624 ? 32.845 30.512 75.069 1.00 18.81 624 PHE A O 1
ATOM 5005 N N . TYR A 1 625 ? 33.826 32.149 73.895 1.00 18.73 625 TYR A N 1
ATOM 5006 C CA . TYR A 1 625 ? 32.784 32.128 72.877 1.00 17.95 625 TYR A CA 1
ATOM 5007 C C . TYR A 1 625 ? 32.750 30.790 72.155 1.00 18.12 625 TYR A C 1
ATOM 5008 O O . TYR A 1 625 ? 31.675 30.274 71.849 1.00 17.68 625 TYR A O 1
ATOM 5017 N N . LYS A 1 626 ? 33.921 30.213 71.888 1.00 21.17 626 LYS A N 1
ATOM 5018 C CA . LYS A 1 626 ? 33.952 28.888 71.276 1.00 17.85 626 LYS A CA 1
ATOM 5019 C C . LYS A 1 626 ? 33.181 27.884 72.121 1.00 18.38 626 LYS A C 1
ATOM 5020 O O . LYS A 1 626 ? 32.498 27.006 71.591 1.00 21.05 626 LYS A O 1
ATOM 5026 N N . ASP A 1 627 ? 33.251 28.043 73.440 1.00 19.24 627 ASP A N 1
ATOM 5027 C CA . ASP A 1 627 ? 32.566 27.142 74.354 1.00 19.90 627 ASP A CA 1
ATOM 5028 C C . ASP A 1 627 ? 31.048 27.321 74.371 1.00 17.58 627 ASP A C 1
ATOM 5029 O O . ASP A 1 627 ? 30.311 26.367 74.622 1.00 21.99 627 ASP A O 1
ATOM 5034 N N . VAL A 1 628 ? 30.581 28.536 74.101 1.00 18.40 628 VAL A N 1
ATOM 5035 C CA . VAL A 1 628 ? 29.144 28.809 74.156 1.00 16.16 628 VAL A CA 1
ATOM 5036 C C . VAL A 1 628 ? 28.547 29.119 72.782 1.00 16.25 628 VAL A C 1
ATOM 5037 O O . VAL A 1 628 ? 27.360 29.403 72.667 1.00 14.79 628 VAL A O 1
ATOM 5041 N N . ARG A 1 629 ? 29.358 29.053 71.738 1.00 16.00 629 ARG A N 1
ATOM 5042 C CA . ARG A 1 629 ? 28.901 29.468 70.407 1.00 16.39 629 ARG A CA 1
ATOM 5043 C C . ARG A 1 629 ? 27.682 28.701 69.888 1.00 14.87 629 ARG A C 1
ATOM 5044 O O . ARG A 1 629 ? 26.772 29.288 69.285 1.00 14.26 629 ARG A O 1
ATOM 5052 N N . ARG A 1 630 ? 27.662 27.391 70.096 1.00 16.98 630 ARG A N 1
ATOM 5053 C CA . ARG A 1 630 ? 26.536 26.589 69.639 1.00 17.39 630 ARG A CA 1
ATOM 5054 C C . ARG A 1 630 ? 25.270 27.043 70.377 1.00 17.49 630 ARG A C 1
ATOM 5055 O O . ARG A 1 630 ? 24.197 27.181 69.792 1.00 16.67 630 ARG A O 1
ATOM 5063 N N . LEU A 1 631 ? 25.424 27.315 71.664 1.00 14.39 631 LEU A N 1
ATOM 5064 C CA . LEU A 1 631 ? 24.324 27.761 72.493 1.00 13.82 631 LEU A CA 1
ATOM 5065 C C . LEU A 1 631 ? 23.831 29.141 72.032 1.00 14.47 631 LEU A C 1
ATOM 5066 O O . LEU A 1 631 ? 22.629 29.357 71.892 1.00 14.78 631 LEU A O 1
ATOM 5071 N N . VAL A 1 632 ? 24.756 30.067 71.789 1.00 13.30 632 VAL A N 1
ATOM 5072 C CA . VAL A 1 632 ? 24.388 31.413 71.319 1.00 13.21 632 VAL A CA 1
ATOM 5073 C C . VAL A 1 632 ? 23.788 31.419 69.913 1.00 15.09 632 VAL A C 1
ATOM 5074 O O . VAL A 1 632 ? 22.747 32.031 69.670 1.00 13.83 632 VAL A O 1
ATOM 5078 N N . GLN A 1 633 ? 24.439 30.741 68.976 1.00 13.52 633 GLN A N 1
ATOM 5079 C CA . GLN A 1 633 ? 23.994 30.824 67.592 1.00 13.36 633 GLN A CA 1
ATOM 5080 C C . GLN A 1 633 ? 22.784 29.944 67.288 1.00 12.99 633 GLN A C 1
ATOM 5081 O O . GLN A 1 633 ? 22.006 30.253 66.380 1.00 14.04 633 GLN A O 1
ATOM 5087 N N . PHE A 1 634 ? 22.608 28.869 68.053 1.00 13.07 634 PHE A N 1
ATOM 5088 C CA . PHE A 1 634 ? 21.556 27.901 67.753 1.00 14.28 634 PHE A CA 1
ATOM 5089 C C . PHE A 1 634 ? 20.605 27.591 68.888 1.00 13.86 634 PHE A C 1
ATOM 5090 O O . PHE A 1 634 ? 19.638 26.858 68.703 1.00 16.04 634 PHE A O 1
ATOM 5098 N N . GLY A 1 635 ? 20.853 28.161 70.059 1.00 13.52 635 GLY A N 1
ATOM 5099 C CA . GLY A 1 635 ? 19.966 27.932 71.185 1.00 10.89 635 GLY A CA 1
ATOM 5100 C C . GLY A 1 635 ? 18.694 28.752 71.104 1.00 13.84 635 GLY A C 1
ATOM 5101 O O . GLY A 1 635 ? 18.531 29.580 70.210 1.00 12.45 635 GLY A O 1
ATOM 5102 N N . THR A 1 636 ? 17.775 28.509 72.026 1.00 11.77 636 THR A N 1
ATOM 5103 C CA . THR A 1 636 ? 16.530 29.272 72.071 1.00 9.82 636 THR A CA 1
ATOM 5104 C C . THR A 1 636 ? 16.821 30.579 72.811 1.00 12.98 636 THR A C 1
ATOM 5105 O O . THR A 1 636 ? 17.369 30.555 73.911 1.00 12.29 636 THR A O 1
ATOM 5109 N N . PHE A 1 637 ? 16.450 31.712 72.218 1.00 9.14 637 PHE A N 1
ATOM 5110 C CA . PHE A 1 637 ? 16.809 33.024 72.759 1.00 9.33 637 PHE A CA 1
ATOM 5111 C C . PHE A 1 637 ? 15.611 33.620 73.484 1.00 10.74 637 PHE A C 1
ATOM 5112 O O . PHE A 1 637 ? 14.513 33.646 72.940 1.00 10.00 637 PHE A O 1
ATOM 5120 N N . TYR A 1 638 ? 15.829 34.089 74.711 1.00 9.18 638 TYR A N 1
ATOM 5121 C CA . TYR A 1 638 ? 14.784 34.726 75.503 1.00 9.90 638 TYR A CA 1
ATOM 5122 C C . TYR A 1 638 ? 15.229 36.112 75.897 1.00 10.15 638 TYR A C 1
ATOM 5123 O O . TYR A 1 638 ? 16.262 36.262 76.546 1.00 11.02 638 TYR A O 1
ATOM 5132 N N . ARG A 1 639 ? 14.454 37.130 75.526 1.00 9.07 639 ARG A N 1
ATOM 5133 C CA . ARG A 1 639 ? 14.683 38.470 76.049 1.00 8.92 639 ARG A CA 1
ATOM 5134 C C . ARG A 1 639 ? 14.080 38.579 77.448 1.00 10.45 639 ARG A C 1
ATOM 5135 O O . ARG A 1 639 ? 12.980 38.094 77.695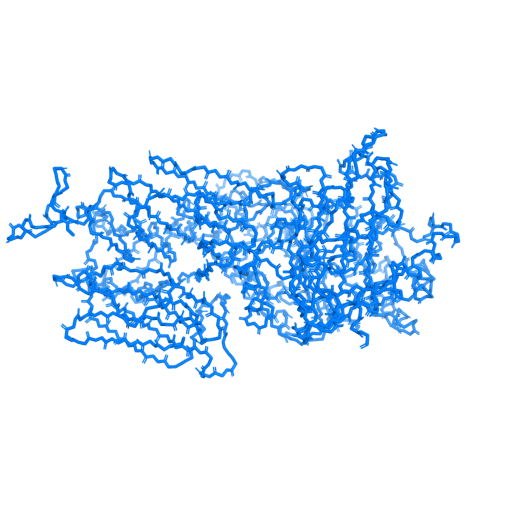 1.00 9.77 639 ARG A O 1
ATOM 5143 N N . LEU A 1 640 ? 14.827 39.164 78.384 1.00 9.89 640 LEU A N 1
ATOM 5144 C CA . LEU A 1 640 ? 14.366 39.222 79.773 1.00 9.28 640 LEU A CA 1
ATOM 5145 C C . LEU A 1 640 ? 14.075 40.653 80.233 1.00 11.17 640 LEU A C 1
ATOM 5146 O O . LEU A 1 640 ? 13.014 40.921 80.813 1.00 13.75 640 LEU A O 1
ATOM 5151 N N . LEU A 1 641 ? 15.014 41.561 79.994 1.00 10.03 641 LEU A N 1
ATOM 5152 C CA . LEU A 1 641 ? 14.835 42.966 80.371 1.00 12.66 641 LEU A CA 1
ATOM 5153 C C . LEU A 1 641 ? 15.152 43.877 79.191 1.00 11.58 641 LEU A C 1
ATOM 5154 O O . LEU A 1 641 ? 16.162 43.692 78.498 1.00 11.80 641 LEU A O 1
ATOM 5159 N N . SER A 1 642 ? 14.304 44.886 78.982 1.00 12.10 642 SER A N 1
ATOM 5160 C CA . SER A 1 642 ? 14.382 45.701 77.773 1.00 9.56 642 SER A CA 1
ATOM 5161 C C . SER A 1 642 ? 15.038 47.053 77.995 1.00 13.34 642 SER A C 1
ATOM 5162 O O . SER A 1 642 ? 14.617 47.821 78.868 1.00 11.91 642 SER A O 1
ATOM 5165 N N . PRO A 1 643 ? 16.055 47.363 77.182 1.00 11.09 643 PRO A N 1
ATOM 5166 C CA . PRO A 1 643 ? 16.726 48.665 77.266 1.00 11.88 643 PRO A CA 1
ATOM 5167 C C . PRO A 1 643 ? 15.832 49.764 76.697 1.00 12.09 643 PRO A C 1
ATOM 5168 O O . PRO A 1 643 ? 16.172 50.943 76.772 1.00 13.49 643 PRO A O 1
ATOM 5172 N N . PHE A 1 644 ? 14.692 49.388 76.134 1.00 12.63 644 PHE A N 1
ATOM 5173 C CA . PHE A 1 644 ? 13.732 50.394 75.686 1.00 14.30 644 PHE A CA 1
ATOM 5174 C C . PHE A 1 644 ? 12.779 50.770 76.806 1.00 14.27 644 PHE A C 1
ATOM 5175 O O . PHE A 1 644 ? 11.972 51.687 76.648 1.00 13.45 644 PHE A O 1
ATOM 5183 N N . GLU A 1 645 ? 12.881 50.058 77.929 1.00 13.73 645 GLU A N 1
ATOM 5184 C CA . GLU A 1 645 ? 11.978 50.249 79.061 1.00 13.76 645 GLU A CA 1
ATOM 5185 C C . GLU A 1 645 ? 12.670 50.757 80.321 1.00 16.27 645 GLU A C 1
ATOM 5186 O O . GLU A 1 645 ? 12.026 50.991 81.348 1.00 17.63 645 GLU A O 1
ATOM 5192 N N . GLY A 1 646 ? 13.977 50.924 80.238 1.00 15.07 646 GLY A N 1
ATOM 5193 C CA . GLY A 1 646 ? 14.752 51.379 81.378 1.00 19.56 646 GLY A CA 1
ATOM 5194 C C . GLY A 1 646 ? 16.231 51.207 81.131 1.00 14.40 646 GLY A C 1
ATOM 5195 O O . GLY A 1 646 ? 16.655 51.031 79.985 1.00 16.29 646 GLY A O 1
ATOM 5196 N N . ASN A 1 647 ? 17.019 51.253 82.203 1.00 15.25 647 ASN A N 1
ATOM 5197 C CA . ASN A 1 647 ? 18.473 51.233 82.103 1.00 15.72 647 ASN A CA 1
ATOM 5198 C C . ASN A 1 647 ? 19.108 49.842 82.090 1.00 16.49 647 ASN A C 1
ATOM 5199 O O . ASN A 1 647 ? 20.325 49.723 82.071 1.00 17.90 647 ASN A O 1
ATOM 5204 N N . GLU A 1 648 ? 18.283 48.804 82.104 1.00 15.02 648 GLU A N 1
ATOM 5205 C CA . GLU A 1 648 ? 18.784 47.433 82.080 1.00 14.46 648 GLU A CA 1
ATOM 5206 C C . GLU A 1 648 ? 18.509 46.755 80.747 1.00 15.16 648 GLU A C 1
ATOM 5207 O O . GLU A 1 648 ? 17.575 47.112 80.034 1.00 14.08 648 GLU A O 1
ATOM 5213 N N . ALA A 1 649 ? 19.319 45.747 80.436 1.00 12.70 649 ALA A N 1
ATOM 5214 C CA . ALA A 1 649 ? 19.046 44.865 79.308 1.00 11.47 649 ALA A CA 1
ATOM 5215 C C . ALA A 1 649 ? 19.478 43.489 79.752 1.00 12.22 649 ALA A C 1
ATOM 5216 O O . ALA A 1 649 ? 20.519 43.335 80.408 1.00 13.89 649 ALA A O 1
ATOM 5218 N N . ALA A 1 650 ? 18.680 42.481 79.427 1.00 10.75 650 ALA A N 1
ATOM 5219 C CA . ALA A 1 650 ? 19.038 41.125 79.824 1.00 9.27 650 ALA A CA 1
ATOM 5220 C C . ALA A 1 650 ? 18.382 40.118 78.900 1.00 8.86 650 ALA A C 1
ATOM 5221 O O . ALA A 1 650 ? 17.259 40.321 78.417 1.00 9.66 650 ALA A O 1
ATOM 5223 N N . TRP A 1 651 ? 19.084 39.017 78.675 1.00 10.58 651 TRP A N 1
ATOM 5224 C CA . TRP A 1 651 ? 18.605 37.995 77.760 1.00 8.90 651 TRP A CA 1
ATOM 5225 C C . TRP A 1 651 ? 19.349 36.708 78.054 1.00 11.36 651 TRP A C 1
ATOM 5226 O O . TRP A 1 651 ? 20.328 36.709 78.802 1.00 10.08 651 TRP A O 1
ATOM 5237 N N . MET A 1 652 ? 18.885 35.600 77.490 1.00 11.07 652 MET A N 1
ATOM 5238 C CA . MET A 1 652 ? 19.580 34.338 77.731 1.00 12.40 652 MET A CA 1
ATOM 5239 C C . MET A 1 652 ? 19.351 33.361 76.593 1.00 13.46 652 MET A C 1
ATOM 5240 O O . MET A 1 652 ? 18.434 33.534 75.788 1.00 10.75 652 MET A O 1
ATOM 5245 N N . PHE A 1 653 ? 20.210 32.350 76.527 1.00 11.80 653 PHE A N 1
ATOM 5246 C CA . PHE A 1 653 ? 20.153 31.339 75.483 1.00 12.07 653 PHE A CA 1
ATOM 5247 C C . PHE A 1 653 ? 20.015 30.000 76.196 1.00 13.62 653 PHE A C 1
ATOM 5248 O O . PHE A 1 653 ? 20.698 29.756 77.193 1.00 13.04 653 PHE A O 1
ATOM 5256 N N . VAL A 1 654 ? 19.124 29.139 75.719 1.00 12.80 654 VAL A N 1
ATOM 5257 C CA . VAL A 1 654 ? 18.912 27.843 76.365 1.00 11.28 654 VAL A CA 1
ATOM 5258 C C . VAL A 1 654 ? 19.024 26.741 75.321 1.00 14.60 654 VAL A C 1
ATOM 5259 O O . VAL A 1 654 ? 18.494 26.865 74.213 1.00 11.50 654 VAL A O 1
ATOM 5263 N N . SER A 1 655 ? 19.718 25.663 75.674 1.00 14.05 655 SER A N 1
ATOM 5264 C CA . SER A 1 655 ? 19.913 24.551 74.753 1.00 14.99 655 SER A CA 1
ATOM 5265 C C . SER A 1 655 ? 18.577 23.866 74.499 1.00 16.94 655 SER A C 1
ATOM 5266 O O . SER A 1 655 ? 17.620 24.052 75.244 1.00 14.33 655 SER A O 1
ATOM 5269 N N . ALA A 1 656 ? 18.509 23.058 73.447 1.00 17.16 656 ALA A N 1
ATOM 5270 C CA . ALA A 1 656 ? 17.262 22.404 73.091 1.00 19.97 656 ALA A CA 1
ATOM 5271 C C . ALA A 1 656 ? 16.740 21.505 74.214 1.00 18.12 656 ALA A C 1
ATOM 5272 O O . ALA A 1 656 ? 15.537 21.455 74.458 1.00 18.63 656 ALA A O 1
ATOM 5274 N N . ASP A 1 657 ? 17.639 20.811 74.912 1.00 19.17 657 ASP A N 1
ATOM 5275 C CA . ASP A 1 657 ? 17.218 19.901 75.980 1.00 20.36 657 ASP A CA 1
ATOM 5276 C C . ASP A 1 657 ? 17.124 20.580 77.352 1.00 19.70 657 ASP A C 1
ATOM 5277 O O . ASP A 1 657 ? 16.876 19.925 78.371 1.00 19.05 657 ASP A O 1
ATOM 5282 N N . ARG A 1 658 ? 17.329 21.897 77.356 1.00 16.63 658 ARG A N 1
ATOM 5283 C CA . ARG A 1 658 ? 17.285 22.735 78.562 1.00 15.88 658 ARG A CA 1
ATOM 5284 C C . ARG A 1 658 ? 18.339 22.392 79.610 1.00 16.80 658 ARG A C 1
ATOM 5285 O O . ARG A 1 658 ? 18.196 22.768 80.774 1.00 18.74 658 ARG A O 1
ATOM 5293 N N . SER A 1 659 ? 19.404 21.707 79.208 1.00 15.98 659 SER A N 1
ATOM 5294 C CA . SER A 1 659 ? 20.420 21.300 80.173 1.00 17.74 659 SER A CA 1
ATOM 5295 C C . SER A 1 659 ? 21.492 22.369 80.340 1.00 17.28 659 SER A C 1
ATOM 5296 O O . SER A 1 659 ? 22.258 22.339 81.308 1.00 19.18 659 SER A O 1
ATOM 5299 N N . GLU A 1 660 ? 21.556 23.310 79.395 1.00 15.17 660 GLU A N 1
ATOM 5300 C CA . GLU A 1 660 ? 22.582 24.341 79.418 1.00 15.79 660 GLU A CA 1
ATOM 5301 C C . GLU A 1 660 ? 21.996 25.686 79.046 1.00 16.55 660 GLU A C 1
ATOM 5302 O O . GLU A 1 660 ? 21.082 25.774 78.227 1.00 15.94 660 GLU A O 1
ATOM 5308 N N . ALA A 1 661 ? 22.542 26.741 79.627 1.00 11.73 661 ALA A N 1
ATOM 5309 C CA . ALA A 1 661 ? 22.082 28.077 79.268 1.00 13.57 661 ALA A CA 1
ATOM 5310 C C . ALA A 1 661 ? 23.185 29.084 79.444 1.00 15.74 661 ALA A C 1
ATOM 5311 O O . ALA A 1 661 ? 24.176 28.817 80.128 1.00 14.95 661 ALA A O 1
ATOM 5313 N N . LEU A 1 662 ? 23.021 30.241 78.816 1.00 10.79 662 LEU A N 1
ATOM 5314 C CA . LEU A 1 662 ? 23.959 31.337 78.982 1.00 12.61 662 LEU A CA 1
ATOM 5315 C C . LEU A 1 662 ? 23.106 32.562 79.283 1.00 16.03 662 LEU A C 1
ATOM 5316 O O . LEU A 1 662 ? 22.164 32.854 78.552 1.00 14.88 662 LEU A O 1
ATOM 5321 N N . VAL A 1 663 ? 23.403 33.255 80.375 1.00 13.09 663 VAL A N 1
ATOM 5322 C CA . VAL A 1 663 ? 22.589 34.405 80.779 1.00 14.06 663 VAL A CA 1
ATOM 5323 C C . VAL A 1 663 ? 23.459 35.652 80.707 1.00 16.77 663 VAL A C 1
ATOM 5324 O O . VAL A 1 663 ? 24.615 35.624 81.114 1.00 14.26 663 VAL A O 1
ATOM 5328 N N . ALA A 1 664 ? 22.922 36.745 80.169 1.00 13.64 664 ALA A N 1
ATOM 5329 C CA . ALA A 1 664 ? 23.681 37.991 80.114 1.00 10.77 664 ALA A CA 1
ATOM 5330 C C . ALA A 1 664 ? 22.866 39.119 80.733 1.00 15.50 664 ALA A C 1
ATOM 5331 O O . ALA A 1 664 ? 21.666 39.228 80.476 1.00 13.57 664 ALA A O 1
ATOM 5333 N N . TYR A 1 665 ? 23.514 39.950 81.549 1.00 14.12 665 TYR A N 1
ATOM 5334 C CA . TYR A 1 665 ? 22.848 41.086 82.191 1.00 13.25 665 TYR A CA 1
ATOM 5335 C C . TYR A 1 665 ? 23.649 42.372 82.020 1.00 16.84 665 TYR A C 1
ATOM 5336 O O . TYR A 1 665 ? 24.883 42.371 82.147 1.00 15.55 665 TYR A O 1
ATOM 5345 N N . PHE A 1 666 ? 22.945 43.470 81.753 1.00 13.82 666 PHE A N 1
ATOM 5346 C CA . PHE A 1 666 ? 23.581 44.769 81.563 1.00 14.00 666 PHE A CA 1
ATOM 5347 C C . PHE A 1 666 ? 22.791 45.866 82.272 1.00 16.31 666 PHE A C 1
ATOM 5348 O O . PHE A 1 666 ? 21.566 45.822 82.336 1.00 14.34 666 PHE A O 1
ATOM 5356 N N . ARG A 1 667 ? 23.498 46.852 82.809 1.00 17.06 667 ARG A N 1
ATOM 5357 C CA . ARG A 1 667 ? 22.835 48.021 83.366 1.00 15.07 667 ARG A CA 1
ATOM 5358 C C . ARG A 1 667 ? 23.689 49.245 83.109 1.00 17.03 667 ARG A C 1
ATOM 5359 O O . ARG A 1 667 ? 24.894 49.214 83.341 1.00 18.67 667 ARG A O 1
ATOM 5367 N N . VAL A 1 668 ? 23.066 50.312 82.618 1.00 16.92 668 VAL A N 1
ATOM 5368 C CA . VAL A 1 668 ? 23.775 51.569 82.419 1.00 16.00 668 VAL A CA 1
ATOM 5369 C C . VAL A 1 668 ? 23.405 52.559 83.524 1.00 18.94 668 VAL A C 1
ATOM 5370 O O . VAL A 1 668 ? 22.296 52.513 84.076 1.00 19.00 668 VAL A O 1
ATOM 5374 N N . LEU A 1 669 ? 24.359 53.421 83.862 1.00 21.95 669 LEU A N 1
ATOM 5375 C CA . LEU A 1 669 ? 24.158 54.483 84.847 1.00 25.57 669 LEU A CA 1
ATOM 5376 C C . LEU A 1 669 ? 23.559 53.977 86.158 1.00 19.96 669 LEU A C 1
ATOM 5377 O O . LEU A 1 669 ? 22.601 54.542 86.680 1.00 23.63 669 LEU A O 1
ATOM 5382 N N . ALA A 1 670 ? 24.127 52.897 86.677 1.00 20.04 670 ALA A N 1
ATOM 5383 C CA . ALA A 1 670 ? 23.734 52.376 87.983 1.00 18.17 670 ALA A CA 1
ATOM 5384 C C . ALA A 1 670 ? 24.101 53.390 89.060 1.00 23.58 670 ALA A C 1
ATOM 5385 O O . ALA A 1 670 ? 25.265 53.746 89.205 1.00 25.38 670 ALA A O 1
ATOM 5387 N N . GLU A 1 671 ? 23.105 53.829 89.818 1.00 21.65 671 GLU A N 1
ATOM 5388 C CA . GLU A 1 671 ? 23.277 54.897 90.805 1.00 20.78 671 GLU A CA 1
ATOM 5389 C C . GLU A 1 671 ? 23.975 54.385 92.063 1.00 18.69 671 GLU A C 1
ATOM 5390 O O . GLU A 1 671 ? 24.009 53.188 92.330 1.00 18.16 671 GLU A O 1
ATOM 5396 N N . ALA A 1 672 ? 24.557 55.305 92.822 1.00 16.60 672 ALA A N 1
ATOM 5397 C CA . ALA A 1 672 ? 25.160 54.992 94.110 1.00 18.65 672 ALA A CA 1
ATOM 5398 C C . ALA A 1 672 ? 24.108 54.453 95.056 1.00 15.50 672 ALA A C 1
ATOM 5399 O O . ALA A 1 672 ? 22.945 54.860 94.973 1.00 13.16 672 ALA A O 1
ATOM 5401 N N . ASN A 1 673 ? 24.519 53.565 95.961 1.00 14.85 673 ASN A N 1
ATOM 5402 C CA . ASN A 1 673 ? 23.652 53.126 97.054 1.00 16.06 673 ASN A CA 1
ATOM 5403 C C . ASN A 1 673 ? 22.278 52.698 96.551 1.00 14.63 673 ASN A C 1
ATOM 5404 O O . ASN A 1 673 ? 21.249 53.105 97.097 1.00 13.58 673 ASN A O 1
ATOM 5409 N N . ALA A 1 674 ? 22.272 51.881 95.500 1.00 14.97 674 ALA A N 1
ATOM 5410 C CA . ALA A 1 674 ? 21.042 51.537 94.789 1.00 15.01 674 ALA A CA 1
ATOM 5411 C C . ALA A 1 674 ? 20.339 50.339 95.413 1.00 14.73 674 ALA A C 1
ATOM 5412 O O . ALA A 1 674 ? 20.960 49.552 96.125 1.00 14.67 674 ALA A O 1
ATOM 5414 N N . PRO A 1 675 ? 19.033 50.190 95.128 1.00 15.18 675 PRO A N 1
ATOM 5415 C CA . PRO A 1 675 ? 18.312 48.982 95.527 1.00 14.04 675 PRO A CA 1
ATOM 5416 C C . PRO A 1 675 ? 19.017 47.761 94.981 1.00 16.67 675 PRO A C 1
ATOM 5417 O O . PRO A 1 675 ? 19.730 47.866 93.976 1.00 16.51 675 PRO A O 1
ATOM 5421 N N . LEU A 1 676 ? 18.837 46.623 95.636 1.00 14.25 676 LEU A N 1
ATOM 5422 C CA . LEU A 1 676 ? 19.324 45.363 95.085 1.00 17.98 676 LEU A CA 1
ATOM 5423 C C . LEU A 1 676 ? 18.521 45.047 93.831 1.00 19.09 676 LEU A C 1
ATOM 5424 O O . LEU A 1 676 ? 17.341 45.384 93.753 1.00 18.13 676 LEU A O 1
ATOM 5429 N N . SER A 1 677 ? 19.151 44.387 92.863 1.00 20.35 677 SER A N 1
ATOM 5430 C CA . SER A 1 677 ? 18.473 44.016 91.626 1.00 19.71 677 SER A CA 1
ATOM 5431 C C . SER A 1 677 ? 18.376 42.503 91.530 1.00 18.27 677 SER A C 1
ATOM 5432 O O . SER A 1 677 ? 19.181 41.779 92.125 1.00 17.22 677 SER A O 1
ATOM 5435 N N . TYR A 1 678 ? 17.382 42.034 90.779 1.00 17.85 678 TYR A N 1
ATOM 5436 C CA . TYR A 1 678 ? 17.139 40.606 90.621 1.00 16.65 678 TYR A CA 1
ATOM 5437 C C . TYR A 1 678 ? 16.916 40.311 89.155 1.00 16.99 678 TYR A C 1
ATOM 5438 O O . TYR A 1 678 ? 16.553 41.206 88.383 1.00 19.07 678 TYR A O 1
ATOM 5447 N N . LEU A 1 679 ? 17.165 39.068 88.753 1.00 14.26 679 LEU A N 1
ATOM 5448 C CA . LEU A 1 679 ? 16.866 38.667 87.378 1.00 12.46 679 LEU A CA 1
ATOM 5449 C C . LEU A 1 679 ? 16.170 37.323 87.359 1.00 14.26 679 LEU A C 1
ATOM 5450 O O . LEU A 1 679 ? 16.743 36.319 87.790 1.00 14.93 679 LEU A O 1
ATOM 5455 N N . ARG A 1 680 ? 14.931 37.298 86.881 1.00 12.08 680 ARG A N 1
ATOM 5456 C CA . ARG A 1 680 ? 14.229 36.033 86.739 1.00 11.64 680 ARG A CA 1
ATOM 5457 C C . ARG A 1 680 ? 14.504 35.451 85.361 1.00 13.64 680 ARG A C 1
ATOM 5458 O O . ARG A 1 680 ? 14.452 36.157 84.358 1.00 13.52 680 ARG A O 1
ATOM 5466 N N . LEU A 1 681 ? 14.822 34.162 85.318 1.00 11.35 681 LEU A N 1
ATOM 5467 C CA . LEU A 1 681 ? 15.169 33.519 84.059 1.00 10.85 681 LEU A CA 1
ATOM 5468 C C . LEU A 1 681 ? 13.922 32.907 83.441 1.00 11.58 681 LEU A C 1
ATOM 5469 O O . LEU A 1 681 ? 12.855 32.907 84.053 1.00 11.84 681 LEU A O 1
ATOM 5474 N N . LYS A 1 682 ? 14.065 32.391 82.224 1.00 8.82 682 LYS A N 1
ATOM 5475 C CA . LYS A 1 682 ? 12.980 31.714 81.523 1.00 11.97 682 LYS A CA 1
ATOM 5476 C C . LYS A 1 682 ? 13.539 30.496 80.805 1.00 11.22 682 LYS A C 1
ATOM 5477 O O . LYS A 1 682 ? 14.743 30.409 80.572 1.00 12.45 682 LYS A O 1
ATOM 5483 N N . GLY A 1 683 ? 12.665 29.561 80.450 1.00 13.08 683 GLY A N 1
ATOM 5484 C CA . GLY A 1 683 ? 13.033 28.501 79.520 1.00 13.02 683 GLY A CA 1
ATOM 5485 C C . GLY A 1 683 ? 13.785 27.323 80.106 1.00 15.79 683 GLY A C 1
ATOM 5486 O O . GLY A 1 683 ? 14.256 26.463 79.360 1.00 14.70 683 GLY A O 1
ATOM 5487 N N . LEU A 1 684 ? 13.894 27.273 81.431 1.00 15.09 684 LEU A N 1
ATOM 5488 C CA . LEU A 1 684 ? 14.593 26.169 82.095 1.00 14.11 684 LEU A CA 1
ATOM 5489 C C . LEU A 1 684 ? 13.604 25.115 82.560 1.00 16.15 684 LEU A C 1
ATOM 5490 O O . LEU A 1 684 ? 12.398 25.337 82.549 1.00 15.80 684 LEU A O 1
ATOM 5495 N N . ASP A 1 685 ? 14.124 23.960 82.966 1.00 16.02 685 ASP A N 1
ATOM 5496 C CA . ASP A 1 685 ? 13.299 22.903 83.527 1.00 18.92 685 ASP A CA 1
ATOM 5497 C C . ASP A 1 685 ? 13.154 23.206 85.011 1.00 13.90 685 ASP A C 1
ATOM 5498 O O . ASP A 1 685 ? 14.142 23.199 85.733 1.00 14.46 685 ASP A O 1
ATOM 5503 N N . PRO A 1 686 ? 11.925 23.481 85.477 1.00 16.32 686 PRO A N 1
ATOM 5504 C CA . PRO A 1 686 ? 11.800 23.909 86.879 1.00 15.84 686 PRO A CA 1
ATOM 5505 C C . PRO A 1 686 ? 12.247 22.831 87.878 1.00 20.94 686 PRO A C 1
ATOM 5506 O O . PRO A 1 686 ? 12.655 23.148 89.003 1.00 17.33 686 PRO A O 1
ATOM 5510 N N . ASN A 1 687 ? 12.186 21.572 87.454 1.00 18.27 687 ASN A N 1
ATOM 5511 C CA . ASN A 1 687 ? 12.539 20.451 88.323 1.00 20.94 687 ASN A CA 1
ATOM 5512 C C . ASN A 1 687 ? 14.004 20.040 88.250 1.00 22.91 687 ASN A C 1
ATOM 5513 O O . ASN A 1 687 ? 14.446 19.121 88.946 1.00 23.04 687 ASN A O 1
ATOM 5518 N N . GLN A 1 688 ? 14.764 20.740 87.424 1.00 17.35 688 GLN A N 1
ATOM 5519 C CA . GLN A 1 688 ? 16.192 20.483 87.317 1.00 19.26 688 GLN A CA 1
ATOM 5520 C C . GLN A 1 688 ? 16.957 21.474 88.174 1.00 21.14 688 GLN A C 1
ATOM 5521 O O . GLN A 1 688 ? 16.488 22.588 88.408 1.00 18.71 688 GLN A O 1
ATOM 5527 N N . ASP A 1 689 ? 18.120 21.063 88.670 1.00 19.46 689 ASP A N 1
ATOM 5528 C CA . ASP A 1 689 ? 19.002 21.972 89.378 1.00 20.22 689 ASP A CA 1
ATOM 5529 C C . ASP A 1 689 ? 20.123 22.373 88.444 1.00 19.88 689 ASP A C 1
ATOM 5530 O O . ASP A 1 689 ? 20.613 21.549 87.666 1.00 24.94 689 ASP A O 1
ATOM 5535 N N . TYR A 1 690 ? 20.540 23.630 88.526 1.00 20.41 690 TYR A N 1
ATOM 5536 C CA . TYR A 1 690 ? 21.575 24.135 87.640 1.00 20.31 690 TYR A CA 1
ATOM 5537 C C . TYR A 1 690 ? 22.725 24.756 88.403 1.00 21.85 690 TYR A C 1
ATOM 5538 O O . TYR A 1 690 ? 22.525 25.538 89.341 1.00 21.58 690 TYR A O 1
ATOM 5547 N N . GLU A 1 691 ? 23.938 24.432 87.981 1.00 23.03 691 GLU A N 1
ATOM 5548 C CA . GLU A 1 691 ? 25.100 25.120 88.508 1.00 24.18 691 GLU A CA 1
ATOM 5549 C C . GLU A 1 691 ? 25.339 26.377 87.693 1.00 29.07 691 GLU A C 1
ATOM 5550 O O . GLU A 1 691 ? 25.417 26.317 86.463 1.00 24.43 691 GLU A O 1
ATOM 5556 N N . ILE A 1 692 ? 25.423 27.519 88.372 1.00 26.47 692 ILE A N 1
ATOM 5557 C CA . ILE A 1 692 ? 25.776 28.769 87.716 1.00 27.73 692 ILE A CA 1
ATOM 5558 C C . ILE A 1 692 ? 27.226 29.058 88.045 1.00 37.59 692 ILE A C 1
ATOM 5559 O O . ILE A 1 692 ? 27.575 29.188 89.221 1.00 37.13 692 ILE A O 1
ATOM 5564 N N . GLU A 1 693 ? 28.069 29.151 87.018 1.00 38.64 693 GLU A N 1
ATOM 5565 C CA . GLU A 1 693 ? 29.485 29.442 87.226 1.00 33.91 693 GLU A CA 1
ATOM 5566 C C . GLU A 1 693 ? 29.669 30.685 88.091 1.00 38.38 693 GLU A C 1
ATOM 5567 O O . GLU A 1 693 ? 29.232 31.781 87.735 1.00 39.17 693 GLU A O 1
ATOM 5573 N N . GLY A 1 694 ? 30.277 30.493 89.256 1.00 43.04 694 GLY A N 1
ATOM 5574 C CA . GLY A 1 694 ? 30.558 31.594 90.158 1.00 42.72 694 GLY A CA 1
ATOM 5575 C C . GLY A 1 694 ? 29.438 32.020 91.097 1.00 49.63 694 GLY A C 1
ATOM 5576 O O . GLY A 1 694 ? 29.598 32.999 91.830 1.00 51.14 694 GLY A O 1
ATOM 5577 N N . LEU A 1 695 ? 28.313 31.306 91.089 1.00 44.16 695 LEU A N 1
ATOM 5578 C CA . LEU A 1 695 ? 27.192 31.660 91.962 1.00 42.47 695 LEU A CA 1
ATOM 5579 C C . LEU A 1 695 ? 26.548 30.465 92.672 1.00 43.98 695 LEU A C 1
ATOM 5580 O O . LEU A 1 695 ? 25.595 30.641 93.428 1.00 52.00 695 LEU A O 1
ATOM 5585 N N . GLY A 1 696 ? 27.042 29.256 92.430 1.00 41.60 696 GLY A N 1
ATOM 5586 C CA . GLY A 1 696 ? 26.514 28.086 93.117 1.00 39.40 696 GLY A CA 1
ATOM 5587 C C . GLY A 1 696 ? 25.415 27.344 92.375 1.00 37.83 696 GLY A C 1
ATOM 5588 O O . GLY A 1 696 ? 25.249 27.519 91.170 1.00 36.13 696 GLY A O 1
ATOM 5589 N N . VAL A 1 697 ? 24.664 26.514 93.101 1.00 33.88 697 VAL A N 1
ATOM 5590 C CA . VAL A 1 697 ? 23.598 25.688 92.517 1.00 31.13 697 VAL A CA 1
ATOM 5591 C C . VAL A 1 697 ? 22.194 26.234 92.831 1.00 32.88 697 VAL A C 1
ATOM 5592 O O . VAL A 1 697 ? 21.912 26.611 93.967 1.00 31.78 697 VAL A O 1
ATOM 5596 N N . TYR A 1 698 ? 21.324 26.283 91.820 1.00 28.78 698 TYR A N 1
ATOM 5597 C CA . TYR A 1 698 ? 19.953 26.776 91.999 1.00 22.41 698 TYR A CA 1
ATOM 5598 C C . TYR A 1 698 ? 18.971 25.855 91.303 1.00 21.68 698 TYR A C 1
ATOM 5599 O O . TYR A 1 698 ? 19.292 25.272 90.269 1.00 19.91 698 TYR A O 1
ATOM 5608 N N . GLY A 1 699 ? 17.760 25.751 91.841 1.00 16.85 699 GLY A N 1
ATOM 5609 C CA . GLY A 1 699 ? 16.712 25.027 91.148 1.00 13.40 699 GLY A CA 1
ATOM 5610 C C . GLY A 1 699 ? 16.289 25.836 89.928 1.00 15.65 699 GLY A C 1
ATOM 5611 O O . GLY A 1 699 ? 16.360 27.065 89.953 1.00 14.30 699 GLY A O 1
ATOM 5612 N N . GLY A 1 700 ? 15.863 25.165 88.861 1.00 13.73 700 GLY A N 1
ATOM 5613 C CA . GLY A 1 700 ? 15.316 25.875 87.713 1.00 15.40 700 GLY A CA 1
ATOM 5614 C C . GLY A 1 700 ? 14.109 26.689 88.150 1.00 14.99 700 GLY A C 1
ATOM 5615 O O . GLY A 1 700 ? 13.907 27.825 87.695 1.00 12.13 700 GLY A O 1
ATOM 5616 N N . ASP A 1 701 ? 13.319 26.115 89.050 1.00 13.47 701 ASP A N 1
ATOM 5617 C CA . ASP A 1 701 ? 12.156 26.817 89.577 1.00 13.16 701 ASP A CA 1
ATOM 5618 C C . ASP A 1 701 ? 12.554 28.065 90.362 1.00 12.89 701 ASP A C 1
ATOM 5619 O O . ASP A 1 701 ? 11.962 29.125 90.171 1.00 13.49 701 ASP A O 1
ATOM 5624 N N . GLU A 1 702 ? 13.551 27.944 91.237 1.00 10.82 702 GLU A N 1
ATOM 5625 C CA . GLU A 1 702 ? 14.093 29.115 91.938 1.00 11.92 702 GLU A CA 1
ATOM 5626 C C . GLU A 1 702 ? 14.538 30.217 90.962 1.00 13.55 702 GLU A C 1
ATOM 5627 O O . GLU A 1 702 ? 14.236 31.404 91.158 1.00 13.56 702 GLU A O 1
ATOM 5633 N N . LEU A 1 703 ? 15.246 29.828 89.905 1.00 11.49 703 LEU A N 1
ATOM 5634 C CA . LEU A 1 703 ? 15.785 30.798 88.962 1.00 13.23 703 LEU A CA 1
ATOM 5635 C C . LEU A 1 703 ? 14.689 31.563 88.219 1.00 11.45 703 LEU A C 1
ATOM 5636 O O . LEU A 1 703 ? 14.838 32.749 87.916 1.00 12.82 703 LEU A O 1
ATOM 5641 N N . MET A 1 704 ? 13.595 30.880 87.927 1.00 11.60 704 MET A N 1
ATOM 5642 C CA . MET A 1 704 ? 12.537 31.475 87.125 1.00 12.18 704 MET A CA 1
ATOM 5643 C C . MET A 1 704 ? 11.482 32.195 87.969 1.00 15.11 704 MET A C 1
ATOM 5644 O O . MET A 1 704 ? 10.923 33.203 87.530 1.00 15.01 704 MET A O 1
ATOM 5649 N N . TYR A 1 705 ? 11.194 31.676 89.161 1.00 12.43 705 TYR A N 1
ATOM 5650 C CA . TYR A 1 705 ? 10.086 32.212 89.953 1.00 11.56 705 TYR A CA 1
ATOM 5651 C C . TYR A 1 705 ? 10.515 33.190 91.042 1.00 16.39 705 TYR A C 1
ATOM 5652 O O . TYR A 1 705 ? 9.723 34.026 91.457 1.00 11.91 705 TYR A O 1
ATOM 5661 N N . ALA A 1 706 ? 11.757 33.071 91.504 1.00 14.60 706 ALA A N 1
ATOM 5662 C CA . ALA A 1 706 ? 12.292 33.950 92.543 1.00 13.33 706 ALA A CA 1
ATOM 5663 C C . ALA A 1 706 ? 13.373 34.826 91.934 1.00 16.10 706 ALA A C 1
ATOM 5664 O O . ALA A 1 706 ? 13.519 36.002 92.281 1.00 21.31 706 ALA A O 1
ATOM 5666 N N . GLY A 1 707 ? 14.148 34.232 91.034 1.00 13.98 707 GLY A N 1
ATOM 5667 C CA . GLY A 1 707 ? 15.177 34.946 90.304 1.00 15.60 707 GLY A CA 1
ATOM 5668 C C . GLY A 1 707 ? 16.523 34.952 90.995 1.00 19.75 707 GLY A C 1
ATOM 5669 O O . GLY A 1 707 ? 16.637 34.569 92.160 1.00 19.63 707 GLY A O 1
ATOM 5670 N N . VAL A 1 708 ? 17.533 35.383 90.248 1.00 20.10 708 VAL A N 1
ATOM 5671 C CA . VAL A 1 708 ? 18.906 35.492 90.720 1.00 27.37 708 VAL A CA 1
ATOM 5672 C C . VAL A 1 708 ? 19.090 36.821 91.437 1.00 23.44 708 VAL A C 1
ATOM 5673 O O . VAL A 1 708 ? 18.747 37.871 90.902 1.00 19.27 708 VAL A O 1
ATOM 5677 N N . ALA A 1 709 ? 19.635 36.801 92.644 1.00 22.82 709 ALA A N 1
ATOM 5678 C CA . ALA A 1 709 ? 20.012 38.063 93.268 1.00 19.23 709 ALA A CA 1
ATOM 5679 C C . ALA A 1 709 ? 21.303 38.517 92.621 1.00 24.35 709 ALA A C 1
ATOM 5680 O O . ALA A 1 709 ? 22.322 37.845 92.738 1.00 26.65 709 ALA A O 1
ATOM 5682 N N . LEU A 1 710 ? 21.269 39.647 91.925 1.00 23.41 710 LEU A N 1
ATOM 5683 C CA . LEU A 1 710 ? 22.440 40.073 91.180 1.00 23.44 710 LEU A CA 1
ATOM 5684 C C . LEU A 1 710 ? 23.484 40.601 92.140 1.00 28.68 710 LEU A C 1
ATOM 5685 O O . LEU A 1 710 ? 23.153 41.330 93.074 1.00 29.04 710 LEU A O 1
ATOM 5690 N N . PRO A 1 711 ? 24.749 40.208 91.934 1.00 32.26 711 PRO A N 1
ATOM 5691 C CA . PRO A 1 711 ? 25.820 40.768 92.760 1.00 29.71 711 PRO A CA 1
ATOM 5692 C C . PRO A 1 711 ? 25.727 42.283 92.724 1.00 35.56 711 PRO A C 1
ATOM 5693 O O . PRO A 1 711 ? 25.767 42.853 91.629 1.00 33.94 711 PRO A O 1
ATOM 5697 N N . TYR A 1 712 ? 25.571 42.920 93.884 1.00 34.20 712 TYR A N 1
ATOM 5698 C CA . TYR A 1 712 ? 25.434 44.367 93.904 1.00 33.19 712 TYR A CA 1
ATOM 5699 C C . TYR A 1 712 ? 26.646 45.025 93.287 1.00 33.47 712 TYR A C 1
ATOM 5700 O O . TYR A 1 712 ? 27.781 44.738 93.651 1.00 35.64 712 TYR A O 1
ATOM 5709 N N . ARG A 1 713 ? 26.390 45.939 92.368 1.00 32.44 713 ARG A N 1
ATOM 5710 C CA . ARG A 1 713 ? 27.455 46.722 91.784 1.00 33.15 713 ARG A CA 1
ATOM 5711 C C . ARG A 1 713 ? 26.904 48.070 91.359 1.00 38.59 713 ARG A C 1
ATOM 5712 O O . ARG A 1 713 ? 25.685 48.255 91.248 1.00 38.29 713 ARG A O 1
ATOM 5720 N N . SER A 1 714 ? 27.809 49.013 91.142 1.00 35.47 714 SER A N 1
ATOM 5721 C CA . SER A 1 714 ? 27.431 50.361 90.748 1.00 37.97 714 SER A CA 1
ATOM 5722 C C . SER A 1 714 ? 28.512 50.910 89.838 1.00 38.86 714 SER A C 1
ATOM 5723 O O . SER A 1 714 ? 29.680 50.541 89.960 1.00 33.89 714 SER A O 1
ATOM 5726 N N . GLY A 1 715 ? 28.131 51.800 88.930 1.00 36.18 715 GLY A N 1
ATOM 5727 C CA . GLY A 1 715 ? 29.067 52.298 87.944 1.00 38.39 715 GLY A CA 1
ATOM 5728 C C . GLY A 1 715 ? 28.362 52.658 86.660 1.00 35.53 715 GLY A C 1
ATOM 5729 O O . GLY A 1 715 ? 27.138 52.544 86.557 1.00 31.72 715 GLY A O 1
ATOM 5730 N N . ASP A 1 716 ? 29.139 53.084 85.673 1.00 29.65 716 ASP A N 1
ATOM 5731 C CA . ASP A 1 716 ? 28.571 53.593 84.439 1.00 33.32 716 ASP A CA 1
ATOM 5732 C C . ASP A 1 716 ? 28.003 52.513 83.552 1.00 26.96 716 ASP A C 1
ATOM 5733 O O . ASP A 1 716 ? 26.999 52.736 82.870 1.00 24.24 716 ASP A O 1
ATOM 5738 N N . PHE A 1 717 ? 28.654 51.358 83.552 1.00 22.83 717 PHE A N 1
ATOM 5739 C CA . PHE A 1 717 ? 28.195 50.235 82.741 1.00 23.61 717 PHE A CA 1
ATOM 5740 C C . PHE A 1 717 ? 28.479 48.900 83.421 1.00 21.17 717 PHE A C 1
ATOM 5741 O O . PHE A 1 717 ? 29.633 48.492 83.563 1.00 29.70 717 PHE A O 1
ATOM 5749 N N . ILE A 1 718 ? 27.425 48.235 83.869 1.00 19.81 718 ILE A N 1
ATOM 5750 C CA . ILE A 1 718 ? 27.562 46.931 84.498 1.00 16.82 718 ILE A CA 1
ATOM 5751 C C . ILE A 1 718 ? 27.302 45.875 83.432 1.00 20.42 718 ILE A C 1
ATOM 5752 O O . ILE A 1 718 ? 26.399 46.028 82.616 1.00 19.04 718 ILE A O 1
ATOM 5757 N N . SER A 1 719 ? 28.093 44.808 83.441 1.00 21.23 719 SER A N 1
ATOM 5758 C CA . SER A 1 719 ? 28.017 43.787 82.404 1.00 19.70 719 SER A CA 1
ATOM 5759 C C . SER A 1 719 ? 28.328 42.458 83.066 1.00 22.82 719 SER A C 1
ATOM 5760 O O . SER A 1 719 ? 29.357 42.329 83.724 1.00 22.28 719 SER A O 1
ATOM 5763 N N . MET A 1 720 ? 27.440 41.477 82.928 1.00 19.90 720 MET A N 1
ATOM 5764 C CA . MET A 1 720 ? 27.659 40.167 83.556 1.00 21.09 720 MET A CA 1
ATOM 5765 C C . MET A 1 720 ? 27.194 39.054 82.628 1.00 25.15 720 MET A C 1
ATOM 5766 O O . MET A 1 720 ? 26.210 39.207 81.909 1.00 17.74 720 MET A O 1
ATOM 5771 N N . MET A 1 721 ? 27.902 37.931 82.650 1.00 18.38 721 MET A N 1
ATOM 5772 C CA . MET A 1 721 ? 27.499 36.778 81.855 1.00 16.95 721 MET A CA 1
ATOM 5773 C C . MET A 1 721 ? 27.747 35.514 82.675 1.00 23.91 721 MET A C 1
ATOM 5774 O O . MET A 1 721 ? 28.792 35.392 83.320 1.00 23.42 721 MET A O 1
ATOM 5779 N N . TRP A 1 722 ? 26.785 34.596 82.685 1.00 16.98 722 TRP A N 1
ATOM 5780 C CA . TRP A 1 722 ? 26.926 33.337 83.424 1.00 19.68 722 TRP A CA 1
ATOM 5781 C C . TRP A 1 722 ? 26.564 32.143 82.575 1.00 21.20 722 TRP A C 1
ATOM 5782 O O . TRP A 1 722 ? 25.544 32.161 81.881 1.00 14.54 722 TRP A O 1
ATOM 5793 N N . ARG A 1 723 ? 27.375 31.091 82.670 1.00 20.55 723 ARG A N 1
ATOM 5794 C CA . ARG A 1 723 ? 27.015 29.795 82.109 1.00 20.50 723 ARG A CA 1
ATOM 5795 C C . ARG A 1 723 ? 26.277 28.958 83.134 1.00 21.80 723 ARG A C 1
ATOM 5796 O O . ARG A 1 723 ? 26.661 28.903 84.310 1.00 22.02 723 ARG A O 1
ATOM 5804 N N . LEU A 1 724 ? 25.208 28.308 82.684 1.00 16.24 724 LEU A N 1
ATOM 5805 C CA . LEU A 1 724 ? 24.438 27.409 83.526 1.00 16.76 724 LEU A CA 1
ATOM 5806 C C . LEU A 1 724 ? 24.519 25.997 82.955 1.00 20.84 724 LEU A C 1
ATOM 5807 O O . LEU A 1 724 ? 24.472 25.800 81.737 1.00 18.25 724 LEU A O 1
ATOM 5812 N N . LYS A 1 725 ? 24.628 25.011 83.834 1.00 17.61 725 LYS A N 1
ATOM 5813 C CA . LYS A 1 725 ? 24.630 23.623 83.403 1.00 18.18 725 LYS A CA 1
ATOM 5814 C C . LYS A 1 725 ? 23.889 22.787 84.431 1.00 17.86 725 LYS A C 1
ATOM 5815 O O . LYS A 1 725 ? 24.122 22.918 85.625 1.00 19.38 725 LYS A O 1
ATOM 5821 N N . ALA A 1 726 ? 22.981 21.942 83.959 1.00 20.60 726 ALA A N 1
ATOM 5822 C CA . ALA A 1 726 ? 22.222 21.053 84.824 1.00 23.28 726 ALA A CA 1
ATOM 5823 C C . ALA A 1 726 ? 23.192 20.192 85.612 1.00 26.56 726 ALA A C 1
ATOM 5824 O O . ALA A 1 726 ? 24.140 19.660 85.048 1.00 23.66 726 ALA A O 1
ATOM 5826 N N . VAL A 1 727 ? 22.949 20.062 86.913 1.00 22.85 727 VAL A N 1
ATOM 5827 C CA . VAL A 1 727 ? 23.846 19.311 87.786 1.00 29.46 727 VAL A CA 1
ATOM 5828 C C . VAL A 1 727 ? 23.910 17.843 87.381 1.00 29.26 727 VAL A C 1
ATOM 5829 O O . VAL A 1 727 ? 22.983 17.321 86.762 1.00 38.54 727 VAL A O 1
#